Protein AF-A0A9D8P0V2-F1 (afdb_monomer_lite)

Radius of gyration: 31.21 Å; chains: 1; bounding box: 75×103×72 Å

pLDDT: mean 86.17, std 14.4, range [27.3, 98.69]

Structure (mmCIF, N/CA/C/O backbone):
data_AF-A0A9D8P0V2-F1
#
_entry.id   AF-A0A9D8P0V2-F1
#
loop_
_atom_site.group_PDB
_atom_site.id
_atom_site.type_symbol
_atom_site.label_atom_id
_atom_site.label_alt_id
_atom_site.label_comp_id
_atom_site.label_asym_id
_atom_site.label_entity_id
_atom_site.label_seq_id
_atom_site.pdbx_PDB_ins_code
_atom_site.Cartn_x
_atom_site.Cartn_y
_atom_site.Cartn_z
_atom_site.occupancy
_atom_site.B_iso_or_equiv
_atom_site.auth_seq_id
_atom_site.auth_comp_id
_atom_site.auth_asym_id
_atom_site.auth_atom_id
_atom_site.pdbx_PDB_model_num
ATOM 1 N N . MET A 1 1 ? 18.301 -27.013 -0.301 1.00 59.91 1 MET A N 1
ATOM 2 C CA . MET A 1 1 ? 18.415 -28.465 -0.591 1.00 59.91 1 MET A CA 1
ATOM 3 C C . MET A 1 1 ? 19.328 -28.759 -1.789 1.00 59.91 1 MET A C 1
ATOM 5 O O . MET A 1 1 ? 20.367 -29.363 -1.572 1.00 59.91 1 MET A O 1
ATOM 9 N N . HIS A 1 2 ? 19.028 -28.297 -3.016 1.00 69.94 2 HIS A N 1
ATOM 10 C CA . HIS A 1 2 ? 19.859 -28.583 -4.208 1.00 69.94 2 HIS A CA 1
ATOM 11 C C . HIS A 1 2 ? 21.323 -28.106 -4.113 1.00 69.94 2 HIS A C 1
ATOM 13 O O . HIS A 1 2 ? 22.214 -28.842 -4.523 1.00 69.94 2 HIS A O 1
ATOM 19 N N . ARG A 1 3 ? 21.582 -26.926 -3.522 1.00 78.88 3 ARG A N 1
ATOM 20 C CA . ARG A 1 3 ? 22.946 -26.406 -3.279 1.00 78.88 3 ARG A CA 1
ATOM 21 C C . ARG A 1 3 ? 23.769 -27.334 -2.373 1.00 78.88 3 ARG A C 1
ATOM 23 O O . ARG A 1 3 ? 24.827 -27.782 -2.788 1.00 78.88 3 ARG A O 1
ATOM 30 N N . ARG A 1 4 ? 23.240 -27.700 -1.196 1.00 80.12 4 ARG A N 1
ATOM 31 C CA . ARG A 1 4 ? 23.913 -28.599 -0.233 1.00 80.12 4 ARG A CA 1
ATOM 32 C C . ARG A 1 4 ? 24.142 -30.004 -0.784 1.00 80.12 4 ARG A C 1
ATOM 34 O O . ARG A 1 4 ? 25.184 -30.595 -0.541 1.00 80.12 4 ARG A O 1
ATOM 41 N N . ARG A 1 5 ? 23.190 -30.526 -1.564 1.00 83.50 5 ARG A N 1
ATOM 42 C CA . ARG A 1 5 ? 23.359 -31.811 -2.253 1.00 83.50 5 ARG A CA 1
ATOM 43 C C . ARG A 1 5 ? 24.544 -31.770 -3.227 1.00 83.50 5 ARG A C 1
ATOM 45 O O . ARG A 1 5 ? 25.384 -32.656 -3.174 1.00 83.50 5 ARG A O 1
ATOM 52 N N . ARG A 1 6 ? 24.634 -30.722 -4.054 1.00 85.88 6 ARG A N 1
ATOM 53 C CA . ARG A 1 6 ? 25.750 -30.526 -4.994 1.00 85.88 6 ARG A CA 1
ATOM 54 C C . ARG A 1 6 ? 27.087 -30.359 -4.265 1.00 85.88 6 ARG A C 1
ATOM 56 O O . ARG A 1 6 ? 28.040 -31.041 -4.596 1.00 85.88 6 ARG A O 1
ATOM 63 N N . GLN A 1 7 ? 27.128 -29.532 -3.219 1.00 86.25 7 GLN A N 1
ATOM 64 C CA . GLN A 1 7 ? 28.325 -29.342 -2.388 1.00 86.25 7 GLN A CA 1
ATOM 65 C C . GLN A 1 7 ? 28.811 -30.658 -1.754 1.00 86.25 7 GLN A C 1
ATOM 67 O O . GLN A 1 7 ? 30.010 -30.920 -1.720 1.00 86.25 7 GLN A O 1
ATOM 72 N N . ALA A 1 8 ? 27.892 -31.514 -1.296 1.00 88.56 8 ALA A N 1
ATOM 73 C CA . ALA A 1 8 ? 28.230 -32.837 -0.778 1.00 88.56 8 ALA A CA 1
ATOM 74 C C . ALA A 1 8 ? 28.695 -33.813 -1.879 1.00 88.56 8 ALA A C 1
ATOM 76 O O . ALA A 1 8 ? 29.597 -34.611 -1.631 1.00 88.56 8 ALA A O 1
ATOM 77 N N . GLU A 1 9 ? 28.125 -33.750 -3.089 1.00 89.25 9 GLU A N 1
ATOM 78 C CA . GLU A 1 9 ? 28.598 -34.521 -4.255 1.00 89.25 9 GLU A CA 1
ATOM 79 C C . GLU A 1 9 ? 30.027 -34.115 -4.641 1.00 89.25 9 GLU A C 1
ATOM 81 O O . GLU A 1 9 ? 30.879 -34.991 -4.812 1.00 89.25 9 GLU A O 1
ATOM 86 N N . ASP A 1 10 ? 30.303 -32.810 -4.695 1.00 88.31 10 ASP A N 1
ATOM 87 C CA . ASP A 1 10 ? 31.619 -32.249 -5.010 1.00 88.31 10 ASP A CA 1
ATOM 88 C C . ASP A 1 10 ? 32.658 -32.636 -3.946 1.00 88.31 10 ASP A C 1
ATOM 90 O O . ASP A 1 10 ? 33.753 -33.095 -4.280 1.00 88.31 10 ASP A O 1
ATOM 94 N N . LEU A 1 11 ? 32.302 -32.525 -2.658 1.00 89.19 11 LEU A N 1
ATOM 95 C CA . LEU A 1 11 ? 33.172 -32.919 -1.548 1.00 89.19 11 LEU A CA 1
ATOM 96 C C . LEU A 1 11 ? 33.454 -34.425 -1.564 1.00 89.19 11 LEU A C 1
ATOM 98 O O . LEU A 1 11 ? 34.609 -34.826 -1.427 1.00 89.19 11 LEU A O 1
ATOM 102 N N . ARG A 1 12 ? 32.431 -35.263 -1.791 1.00 87.62 12 ARG A N 1
ATOM 103 C CA . ARG A 1 12 ? 32.604 -36.717 -1.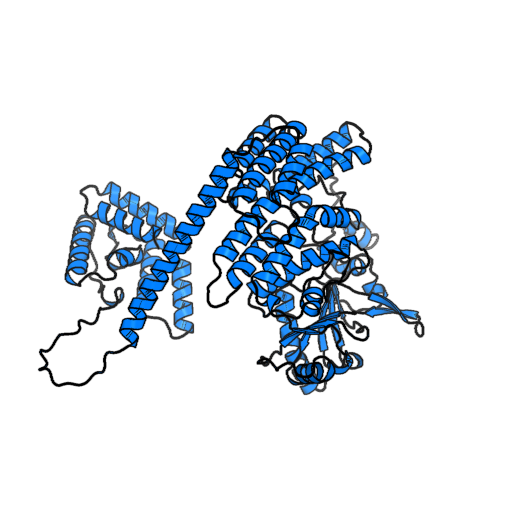924 1.00 87.62 12 ARG A CA 1
ATOM 104 C C . ARG A 1 12 ? 33.534 -37.044 -3.086 1.00 87.62 12 ARG A C 1
ATOM 106 O O . ARG A 1 12 ? 34.493 -37.780 -2.892 1.00 87.62 12 ARG A O 1
ATOM 113 N N . SER A 1 13 ? 33.293 -36.464 -4.263 1.00 87.50 13 SER A N 1
ATOM 114 C CA . SER A 1 13 ? 34.128 -36.691 -5.446 1.00 87.50 13 SER A CA 1
ATOM 115 C C . SER A 1 13 ? 35.582 -36.279 -5.209 1.00 87.50 13 SER A C 1
ATOM 117 O O . SER A 1 13 ? 36.492 -36.971 -5.667 1.00 87.50 13 SER A O 1
ATOM 119 N N . ALA A 1 14 ? 35.808 -35.168 -4.502 1.00 85.25 14 ALA A N 1
ATOM 120 C CA . ALA A 1 14 ? 37.142 -34.679 -4.182 1.00 85.25 14 ALA A CA 1
ATOM 121 C C . ALA A 1 14 ? 37.862 -35.564 -3.148 1.00 85.25 14 ALA A C 1
ATOM 123 O O . ALA A 1 14 ? 39.054 -35.818 -3.311 1.00 85.25 14 ALA A O 1
ATOM 124 N N . LEU A 1 15 ? 37.144 -36.072 -2.137 1.00 82.44 15 LEU A N 1
ATOM 125 C CA . LEU A 1 15 ? 37.670 -36.986 -1.113 1.00 82.44 15 LEU A CA 1
ATOM 126 C C . LEU A 1 15 ? 37.997 -38.381 -1.661 1.00 82.44 15 LEU A C 1
ATOM 128 O O . LEU A 1 15 ? 38.957 -39.002 -1.219 1.00 82.44 15 LEU A O 1
ATOM 132 N N . THR A 1 16 ? 37.231 -38.868 -2.640 1.00 77.31 16 THR A N 1
ATOM 133 C CA . THR A 1 16 ? 37.490 -40.159 -3.303 1.00 77.31 16 THR A CA 1
ATOM 134 C C . THR A 1 16 ? 38.539 -40.076 -4.421 1.00 77.31 16 THR A C 1
ATOM 136 O O . THR A 1 16 ? 38.929 -41.097 -4.982 1.00 77.31 16 THR A O 1
ATOM 139 N N . GLY A 1 17 ? 38.981 -38.866 -4.781 1.00 70.69 17 GLY A N 1
ATOM 140 C CA . GLY A 1 17 ? 40.018 -38.625 -5.786 1.00 70.69 17 GLY A CA 1
ATOM 141 C C . GLY A 1 17 ? 41.437 -38.584 -5.199 1.00 70.69 17 GLY A C 1
ATOM 142 O O . GLY A 1 17 ? 41.639 -38.493 -3.996 1.00 70.69 17 GLY A O 1
ATOM 143 N N . THR A 1 18 ? 42.465 -38.583 -6.053 1.00 60.38 18 THR A N 1
ATOM 144 C CA . THR A 1 18 ? 43.888 -38.625 -5.638 1.00 60.38 18 THR A CA 1
ATOM 145 C C . THR A 1 18 ? 44.499 -37.269 -5.242 1.00 60.38 18 THR A C 1
ATOM 147 O O . THR A 1 18 ? 45.711 -37.171 -5.059 1.00 60.38 18 THR A O 1
ATOM 150 N N . ARG A 1 19 ? 43.711 -36.187 -5.125 1.00 69.88 19 ARG A N 1
ATOM 151 C CA . ARG A 1 19 ? 44.227 -34.809 -4.958 1.00 69.88 19 ARG A CA 1
ATOM 152 C C . ARG A 1 19 ? 43.733 -34.137 -3.668 1.00 69.88 19 ARG A C 1
ATOM 154 O O . ARG A 1 19 ? 42.751 -33.399 -3.698 1.00 69.88 19 ARG A O 1
ATOM 161 N N . ARG A 1 20 ? 44.496 -34.276 -2.575 1.00 72.75 20 ARG A N 1
ATOM 162 C CA . ARG A 1 20 ? 44.266 -33.637 -1.253 1.00 72.75 20 ARG A CA 1
ATOM 163 C C . ARG A 1 20 ? 43.909 -32.146 -1.318 1.00 72.75 20 ARG A C 1
ATOM 165 O O . ARG A 1 20 ? 42.983 -31.691 -0.657 1.00 72.75 20 ARG A O 1
ATOM 172 N N . ILE A 1 21 ? 44.610 -31.384 -2.160 1.00 79.00 21 ILE A N 1
ATOM 173 C CA . ILE A 1 21 ? 44.406 -29.931 -2.306 1.00 79.00 21 ILE A CA 1
ATOM 174 C C . ILE A 1 21 ? 42.994 -29.602 -2.824 1.00 79.00 21 ILE A C 1
ATOM 176 O O . ILE A 1 21 ? 42.431 -28.571 -2.465 1.00 79.00 21 ILE A O 1
ATOM 180 N N . ALA A 1 22 ? 42.403 -30.466 -3.656 1.00 81.81 22 ALA A N 1
ATOM 181 C CA . ALA A 1 22 ? 41.059 -30.247 -4.183 1.00 81.81 22 ALA A CA 1
ATOM 182 C C . ALA A 1 22 ? 39.990 -30.444 -3.097 1.00 81.81 22 ALA A C 1
ATOM 184 O O . ALA A 1 22 ? 39.099 -29.608 -2.976 1.00 81.81 22 ALA A O 1
ATOM 185 N N . ALA A 1 23 ? 40.116 -31.492 -2.275 1.00 85.12 23 ALA A N 1
ATOM 186 C CA . ALA A 1 23 ? 39.199 -31.748 -1.164 1.00 85.12 23 ALA A CA 1
ATOM 187 C C . ALA A 1 23 ? 39.238 -30.621 -0.123 1.00 85.12 23 ALA A C 1
ATOM 189 O O . ALA A 1 23 ? 38.184 -30.143 0.294 1.00 85.12 23 ALA A O 1
ATOM 190 N N . LEU A 1 24 ? 40.438 -30.133 0.216 1.00 87.00 24 LEU A N 1
ATOM 191 C CA . LEU A 1 24 ? 40.609 -29.016 1.148 1.00 87.00 24 LEU A CA 1
ATOM 192 C C . LEU A 1 24 ? 39.921 -27.740 0.644 1.00 87.00 24 LEU A C 1
ATOM 194 O O . LEU A 1 24 ? 39.151 -27.136 1.381 1.00 87.00 24 LEU A O 1
ATOM 198 N N . ARG A 1 25 ? 40.112 -27.372 -0.631 1.00 88.19 25 ARG A N 1
ATOM 199 C CA . ARG A 1 25 ? 39.468 -26.181 -1.218 1.00 88.19 25 ARG A CA 1
ATOM 200 C C . ARG A 1 25 ? 37.944 -26.267 -1.213 1.00 88.19 25 ARG A C 1
ATOM 202 O O . ARG A 1 25 ? 37.279 -25.279 -0.909 1.00 88.19 25 ARG A O 1
ATOM 209 N N . VAL A 1 26 ? 37.390 -27.429 -1.568 1.00 89.69 26 VAL A N 1
ATOM 210 C CA . VAL A 1 26 ? 35.934 -27.640 -1.560 1.00 89.69 26 VAL A CA 1
ATOM 211 C C . VAL A 1 26 ? 35.401 -27.543 -0.132 1.00 89.69 26 VAL A C 1
ATOM 213 O O . VAL A 1 26 ? 34.418 -26.846 0.105 1.00 89.69 26 VAL A O 1
ATOM 216 N N . TYR A 1 27 ? 36.079 -28.171 0.830 1.00 91.56 27 TYR A N 1
ATOM 217 C CA . TYR A 1 27 ? 35.695 -28.117 2.236 1.00 91.56 27 TYR A CA 1
ATOM 218 C C . TYR A 1 27 ? 35.764 -26.695 2.814 1.00 91.56 27 TYR A C 1
ATOM 220 O O . TYR A 1 27 ? 34.783 -26.226 3.383 1.00 91.56 27 TYR A O 1
ATOM 228 N N . GLU A 1 28 ? 36.860 -25.964 2.600 1.00 90.69 28 GLU A N 1
ATOM 229 C CA . GLU A 1 28 ? 37.015 -24.572 3.052 1.00 90.69 28 GLU A CA 1
ATOM 230 C C . GLU A 1 28 ? 35.951 -23.641 2.458 1.00 90.69 28 GLU A C 1
ATOM 232 O O . GLU A 1 28 ? 35.449 -22.752 3.148 1.00 90.69 28 GLU A O 1
ATOM 237 N N . SER A 1 29 ? 35.572 -23.851 1.192 1.00 90.75 29 SER A N 1
ATOM 238 C CA . SER A 1 29 ? 34.474 -23.108 0.568 1.00 90.75 29 SER A CA 1
ATOM 239 C C . SER A 1 29 ? 33.139 -23.395 1.257 1.00 90.75 29 SER A C 1
ATOM 241 O O . SER A 1 29 ? 32.379 -22.466 1.514 1.00 90.75 29 SER A O 1
ATOM 243 N N . ILE A 1 30 ? 32.856 -24.661 1.580 1.00 90.75 30 ILE A N 1
ATOM 244 C CA . ILE A 1 30 ? 31.622 -25.061 2.271 1.00 90.75 30 ILE A CA 1
ATOM 245 C C . ILE A 1 30 ? 31.583 -24.493 3.696 1.00 90.75 30 ILE A C 1
ATOM 247 O O . ILE A 1 30 ? 30.542 -23.996 4.118 1.00 90.75 30 ILE A O 1
ATOM 251 N N . VAL A 1 31 ? 32.699 -24.529 4.431 1.00 89.69 31 VAL A N 1
ATOM 252 C CA . VAL A 1 31 ? 32.791 -23.974 5.794 1.00 89.69 31 VAL A CA 1
ATOM 253 C C . VAL A 1 31 ? 32.600 -22.457 5.785 1.00 89.69 31 VAL A C 1
ATOM 255 O O . VAL A 1 31 ? 31.854 -21.935 6.610 1.00 89.69 31 VAL A O 1
ATOM 258 N N . ARG A 1 32 ? 33.208 -21.749 4.826 1.00 87.50 32 ARG A N 1
ATOM 259 C CA . ARG A 1 32 ? 33.038 -20.297 4.675 1.00 87.50 32 ARG A CA 1
ATOM 260 C C . ARG A 1 32 ? 31.590 -19.924 4.373 1.00 87.50 32 ARG A C 1
ATOM 262 O O . ARG A 1 32 ? 31.052 -19.013 4.993 1.00 87.50 32 ARG A O 1
ATOM 269 N N . ASP A 1 33 ? 30.950 -20.658 3.466 1.00 85.25 33 ASP A N 1
ATOM 270 C CA . ASP A 1 33 ? 29.526 -20.493 3.173 1.00 85.25 33 ASP A CA 1
ATOM 271 C C . ASP A 1 33 ? 28.672 -20.741 4.426 1.00 85.25 33 ASP A C 1
ATOM 273 O O . ASP A 1 33 ? 27.771 -19.965 4.723 1.00 85.25 33 ASP A O 1
ATOM 277 N N . LEU A 1 34 ? 28.980 -21.788 5.200 1.00 85.00 34 LEU A N 1
ATOM 278 C CA . LEU A 1 34 ? 28.271 -22.126 6.438 1.00 85.00 34 LEU A CA 1
ATOM 279 C C . LEU A 1 34 ? 28.380 -21.019 7.501 1.00 85.00 34 LEU A C 1
ATOM 281 O O . LEU A 1 34 ? 27.405 -20.758 8.209 1.00 85.00 34 LEU A O 1
ATOM 285 N N . GLN A 1 35 ? 29.556 -20.395 7.615 1.00 83.50 35 GLN A N 1
ATOM 286 C CA . GLN A 1 35 ? 29.826 -19.289 8.538 1.00 83.50 35 GLN A CA 1
ATOM 287 C C . GLN A 1 35 ? 29.119 -17.996 8.105 1.00 83.50 35 GLN A C 1
ATOM 289 O O . GLN A 1 35 ? 28.544 -17.313 8.949 1.00 83.50 35 GLN A O 1
ATOM 294 N N . ASN A 1 36 ? 29.110 -17.693 6.804 1.00 81.69 36 ASN A N 1
ATOM 295 C CA . ASN A 1 36 ? 28.451 -16.505 6.254 1.00 81.69 36 ASN A CA 1
ATOM 296 C C . ASN A 1 36 ? 26.917 -16.609 6.283 1.00 81.69 36 ASN A C 1
ATOM 298 O O . ASN A 1 36 ? 26.242 -15.627 6.577 1.00 81.69 36 ASN A O 1
ATOM 302 N N . ASP A 1 37 ? 26.363 -17.795 6.016 1.00 78.19 37 ASP A N 1
ATOM 303 C CA . ASP A 1 37 ? 24.916 -18.017 5.885 1.00 78.19 37 ASP A CA 1
ATOM 304 C C . ASP A 1 37 ? 24.215 -18.238 7.250 1.00 78.19 37 ASP A C 1
ATOM 306 O O . ASP A 1 37 ? 23.091 -18.734 7.274 1.00 78.19 37 ASP A O 1
ATOM 310 N N . ALA A 1 38 ? 24.880 -17.978 8.390 1.00 76.69 38 ALA A N 1
ATOM 311 C CA . ALA A 1 38 ? 24.389 -18.209 9.766 1.00 76.69 38 ALA A CA 1
ATOM 312 C C . ALA A 1 38 ? 23.755 -19.601 10.020 1.00 76.69 38 ALA A C 1
ATOM 314 O O . ALA A 1 38 ? 23.062 -19.828 11.015 1.00 76.69 38 ALA A O 1
ATOM 315 N N . THR A 1 39 ? 24.026 -20.575 9.147 1.00 78.94 39 THR A N 1
ATOM 316 C CA . THR A 1 39 ? 23.282 -21.837 9.055 1.00 78.94 39 THR A CA 1
ATOM 317 C C . THR A 1 39 ? 23.385 -22.664 10.335 1.00 78.94 39 THR A C 1
ATOM 319 O O . THR A 1 39 ? 22.421 -23.317 10.732 1.00 78.94 39 THR A O 1
ATOM 322 N N . ALA A 1 40 ? 24.550 -22.668 10.987 1.00 78.19 40 ALA A N 1
ATOM 323 C CA . ALA A 1 40 ? 24.735 -23.399 12.237 1.00 78.19 40 ALA A CA 1
ATOM 324 C C . ALA A 1 40 ? 23.887 -22.803 13.377 1.00 78.19 40 ALA A C 1
ATOM 326 O O . ALA A 1 40 ? 23.298 -23.554 14.150 1.00 78.19 40 ALA A O 1
ATOM 327 N N . ALA A 1 41 ? 23.760 -21.472 13.442 1.00 78.88 41 ALA A N 1
ATOM 328 C CA . ALA A 1 41 ? 22.919 -20.796 14.429 1.00 78.88 41 ALA A CA 1
ATOM 329 C C . ALA A 1 41 ? 21.425 -21.062 14.179 1.00 78.88 41 ALA A C 1
ATOM 331 O O . ALA A 1 41 ? 20.687 -21.350 15.121 1.00 78.88 41 ALA A O 1
ATOM 332 N N . GLU A 1 42 ? 20.989 -21.057 12.916 1.00 84.44 42 GLU A N 1
ATOM 333 C CA . GLU A 1 42 ? 19.611 -21.401 12.545 1.00 84.44 42 GLU A CA 1
ATOM 334 C C . GLU A 1 42 ? 19.246 -22.840 12.929 1.00 84.44 42 GLU A C 1
ATOM 336 O O . GLU A 1 42 ? 18.170 -23.081 13.474 1.00 84.44 42 GLU A O 1
ATOM 341 N N . GLN A 1 43 ? 20.136 -23.807 12.675 1.00 83.50 43 GLN A N 1
ATOM 342 C CA . GLN A 1 43 ? 19.880 -25.211 13.018 1.00 83.50 43 GLN A CA 1
ATOM 343 C C . GLN A 1 43 ? 19.868 -25.450 14.533 1.00 83.50 43 GLN A C 1
ATOM 345 O O . GLN A 1 43 ? 19.042 -26.225 15.013 1.00 83.50 43 GLN A O 1
ATOM 350 N N . SER A 1 44 ? 20.709 -24.748 15.299 1.00 83.00 44 SER A N 1
ATOM 351 C CA . SER A 1 44 ? 20.644 -24.767 16.766 1.00 83.00 44 SER A CA 1
ATOM 352 C C . SER A 1 44 ? 19.336 -24.163 17.289 1.00 83.00 44 SER A C 1
ATOM 354 O O . SER A 1 44 ? 18.672 -24.773 18.125 1.00 83.00 44 SER A O 1
ATOM 356 N N . SER A 1 45 ? 18.905 -23.019 16.744 1.00 83.25 45 SER A N 1
ATOM 357 C CA . SER A 1 45 ? 17.635 -22.381 17.121 1.00 83.25 45 SER A CA 1
ATOM 358 C C . SER A 1 45 ? 16.418 -23.254 16.780 1.00 83.25 45 SER A C 1
ATOM 360 O O . SER A 1 45 ? 15.466 -23.350 17.560 1.00 83.25 45 SER A O 1
ATOM 362 N N . GLU A 1 46 ? 16.457 -23.954 15.644 1.00 83.00 46 GLU A N 1
ATOM 363 C CA . GLU A 1 46 ? 15.424 -24.912 15.252 1.00 83.00 46 GLU A CA 1
ATOM 364 C C . GLU A 1 46 ? 15.386 -26.126 16.192 1.00 83.00 46 GLU A C 1
ATOM 366 O O . GLU A 1 46 ? 14.302 -26.536 16.609 1.00 83.00 46 GLU A O 1
ATOM 371 N N . ALA A 1 47 ? 16.540 -26.668 16.597 1.00 82.69 47 ALA A N 1
ATOM 372 C CA . ALA A 1 47 ? 16.600 -27.747 17.583 1.00 82.69 47 ALA A CA 1
ATOM 373 C C . ALA A 1 47 ? 16.020 -27.309 18.944 1.00 82.69 47 ALA A C 1
ATOM 375 O O . ALA A 1 47 ? 15.202 -28.024 19.526 1.00 82.69 47 ALA A O 1
ATOM 376 N N . GLU A 1 48 ? 16.340 -26.102 19.420 1.00 82.44 48 GLU A N 1
ATOM 377 C CA . GLU A 1 48 ? 15.746 -25.523 20.636 1.00 82.44 48 GLU A CA 1
ATOM 378 C C . GLU A 1 48 ? 14.229 -25.317 20.507 1.00 82.44 48 GLU A C 1
ATOM 380 O O . GLU A 1 48 ? 13.462 -25.548 21.447 1.00 82.44 48 GLU A O 1
ATOM 385 N N . ARG A 1 49 ? 13.755 -24.897 19.329 1.00 84.19 49 ARG A N 1
ATOM 386 C CA . ARG A 1 49 ? 12.323 -24.778 19.030 1.00 84.19 49 ARG A CA 1
ATOM 387 C C . ARG A 1 49 ? 11.634 -26.143 19.066 1.00 84.19 49 ARG A C 1
ATOM 389 O O . ARG A 1 49 ? 10.581 -26.273 19.688 1.00 84.19 49 ARG A O 1
ATOM 396 N N . LEU A 1 50 ? 12.218 -27.166 18.447 1.00 82.44 50 LEU A N 1
ATOM 397 C CA . LEU A 1 50 ? 11.684 -28.531 18.453 1.00 82.44 50 LEU A CA 1
ATOM 398 C C . LEU A 1 50 ? 11.666 -29.131 19.864 1.00 82.44 50 LEU A C 1
ATOM 400 O O . LEU A 1 50 ? 10.693 -29.803 20.218 1.00 82.44 50 LEU A O 1
ATOM 404 N N . ALA A 1 51 ? 12.681 -28.838 20.683 1.00 82.56 51 ALA A N 1
ATOM 405 C CA . ALA A 1 51 ? 12.737 -29.235 22.089 1.00 82.56 51 ALA A CA 1
ATOM 406 C C . ALA A 1 51 ? 11.579 -28.625 22.893 1.00 82.56 51 ALA A C 1
ATOM 408 O O . ALA A 1 51 ? 10.846 -29.355 23.559 1.00 82.56 51 ALA A O 1
ATOM 409 N N . ARG A 1 52 ? 11.336 -27.313 22.744 1.00 79.56 52 ARG A N 1
ATOM 410 C CA . ARG A 1 52 ? 10.215 -26.603 23.395 1.00 79.56 52 ARG A CA 1
ATOM 411 C C . ARG A 1 52 ? 8.838 -27.170 23.042 1.00 79.56 52 ARG A C 1
ATOM 413 O O . ARG A 1 52 ? 7.909 -27.042 23.831 1.00 79.56 52 ARG A O 1
ATOM 420 N N . HIS A 1 53 ? 8.702 -27.803 21.879 1.00 73.75 53 HIS A N 1
ATOM 421 C CA . HIS A 1 53 ? 7.449 -28.405 21.419 1.00 73.75 53 HIS A CA 1
ATOM 422 C C . HIS A 1 53 ? 7.373 -29.928 21.612 1.00 73.75 53 HIS A C 1
ATOM 424 O O . HIS A 1 53 ? 6.436 -30.541 21.104 1.00 73.75 53 HIS A O 1
ATOM 430 N N . GLY A 1 54 ? 8.342 -30.558 22.291 1.00 77.44 54 GLY A N 1
ATOM 431 C CA . GLY A 1 54 ? 8.365 -32.015 22.491 1.00 77.44 54 GLY A CA 1
ATOM 432 C C . GLY A 1 54 ? 8.508 -32.817 21.190 1.00 77.44 54 GLY A C 1
ATOM 433 O O . GLY A 1 54 ? 8.087 -33.968 21.111 1.00 77.44 54 GLY A O 1
ATOM 434 N N . ARG A 1 55 ? 9.057 -32.195 20.139 1.00 82.75 55 ARG A N 1
ATOM 435 C CA . ARG A 1 55 ? 9.189 -32.763 18.785 1.00 82.75 55 ARG A CA 1
ATOM 436 C C . ARG A 1 55 ? 10.638 -33.023 18.376 1.00 82.75 55 ARG A C 1
ATOM 438 O O . ARG A 1 55 ? 10.859 -33.438 17.240 1.00 82.75 55 ARG A O 1
ATOM 445 N N . LEU A 1 56 ? 11.594 -32.767 19.269 1.00 85.31 56 LEU A N 1
ATOM 446 C CA . LEU A 1 56 ? 13.016 -32.984 19.028 1.00 85.31 56 LEU A CA 1
ATOM 447 C C . LEU A 1 56 ? 13.293 -34.471 18.801 1.00 85.31 56 LEU A C 1
ATOM 449 O O . LEU A 1 56 ? 12.963 -35.305 19.644 1.00 85.31 56 LEU A O 1
ATOM 453 N N . ARG A 1 57 ? 13.905 -34.798 17.664 1.00 83.50 57 ARG A N 1
ATOM 454 C CA . ARG A 1 57 ? 14.388 -36.150 17.373 1.00 83.50 57 ARG A CA 1
ATOM 455 C C . ARG A 1 57 ? 15.896 -36.200 17.557 1.00 83.50 57 ARG A C 1
ATOM 457 O O . ARG A 1 57 ? 16.581 -35.198 17.382 1.00 83.50 57 ARG A O 1
ATOM 464 N N . GLU A 1 58 ? 16.418 -37.395 17.815 1.00 83.44 58 GLU A N 1
ATOM 465 C CA . GLU A 1 58 ? 17.861 -37.641 17.955 1.00 83.44 58 GLU A CA 1
ATOM 466 C C . GLU A 1 58 ? 18.666 -37.094 16.761 1.00 83.44 58 GLU A C 1
ATOM 468 O O . GLU A 1 58 ? 19.699 -36.454 16.941 1.00 83.44 58 GLU A O 1
ATOM 473 N N . ARG A 1 59 ? 18.133 -37.237 15.538 1.00 84.25 59 ARG A N 1
ATOM 474 C CA . ARG A 1 59 ? 18.728 -36.661 14.323 1.00 84.25 59 ARG A CA 1
ATOM 475 C C . ARG A 1 59 ? 18.938 -35.151 14.411 1.00 84.25 59 ARG A C 1
ATOM 477 O O . ARG A 1 59 ? 19.956 -34.660 13.939 1.00 84.25 59 ARG A O 1
ATOM 484 N N . ASP A 1 60 ? 17.971 -34.418 14.949 1.00 84.06 60 ASP A N 1
ATOM 485 C CA . ASP A 1 60 ? 18.001 -32.954 14.957 1.00 84.06 60 ASP A CA 1
ATOM 486 C C . ASP A 1 60 ? 19.101 -32.457 15.911 1.00 84.06 60 ASP A C 1
ATOM 488 O O . ASP A 1 60 ? 19.848 -31.536 15.584 1.00 84.06 60 ASP A O 1
ATOM 492 N N . THR A 1 61 ? 19.284 -33.151 17.041 1.00 85.00 61 THR A N 1
ATOM 493 C CA . THR A 1 61 ? 20.399 -32.926 17.972 1.00 85.00 61 THR A CA 1
ATOM 494 C C . THR A 1 61 ? 21.750 -33.216 17.322 1.00 85.00 61 THR A C 1
ATOM 496 O O . THR A 1 61 ? 22.667 -32.398 17.408 1.00 85.00 61 THR A O 1
ATOM 499 N N . LEU A 1 62 ? 21.874 -34.357 16.638 1.00 85.25 62 LEU A N 1
ATOM 500 C CA . LEU A 1 62 ? 23.108 -34.744 15.951 1.00 85.25 62 LEU A CA 1
ATOM 501 C C . LEU A 1 62 ? 23.458 -33.770 14.815 1.00 85.25 62 LEU A C 1
ATOM 503 O O . LEU A 1 62 ? 24.626 -33.422 14.633 1.00 85.25 62 LEU A O 1
ATOM 507 N N . HIS A 1 63 ? 22.451 -33.280 14.085 1.00 87.25 63 HIS A N 1
ATOM 508 C CA . HIS A 1 63 ? 22.639 -32.340 12.981 1.00 87.25 63 HIS A CA 1
ATOM 509 C C . HIS A 1 63 ? 23.118 -30.970 13.466 1.00 87.25 63 HIS A C 1
ATOM 511 O O . HIS A 1 63 ? 24.106 -30.455 12.937 1.00 87.25 63 HIS A O 1
ATOM 517 N N . ALA A 1 64 ? 22.482 -30.415 14.502 1.00 86.06 64 ALA A N 1
ATOM 518 C CA . ALA A 1 64 ? 22.898 -29.149 15.102 1.00 86.06 64 ALA A CA 1
ATOM 519 C C . ALA A 1 64 ? 24.322 -29.236 15.683 1.00 86.06 64 ALA A C 1
ATOM 521 O O . ALA A 1 64 ? 25.159 -28.376 15.401 1.00 86.06 64 ALA A O 1
ATOM 522 N N . ALA A 1 65 ? 24.640 -30.314 16.411 1.00 87.12 65 ALA A N 1
ATOM 523 C CA . ALA A 1 65 ? 25.966 -30.523 16.995 1.00 87.12 65 ALA A CA 1
ATOM 524 C C . ALA A 1 65 ? 27.075 -30.646 15.933 1.00 87.12 65 ALA A C 1
ATOM 526 O O . ALA A 1 65 ? 28.151 -30.060 16.083 1.00 87.12 65 ALA A O 1
ATOM 527 N N . ALA A 1 66 ? 26.820 -31.372 14.840 1.00 88.38 66 ALA A N 1
ATOM 528 C CA . ALA A 1 66 ? 27.782 -31.525 13.752 1.00 88.38 66 ALA A CA 1
ATOM 529 C C . ALA A 1 66 ? 28.062 -30.192 13.038 1.00 88.38 66 ALA A C 1
ATOM 531 O O . ALA A 1 66 ? 29.222 -29.845 12.814 1.00 88.38 66 ALA A O 1
ATOM 532 N N . LEU A 1 67 ? 27.023 -29.407 12.729 1.00 89.81 67 LEU A N 1
ATOM 533 C CA . LEU A 1 67 ? 27.199 -28.103 12.080 1.00 89.81 67 LEU A CA 1
ATOM 534 C C . LEU A 1 67 ? 27.882 -27.080 12.989 1.00 89.81 67 LEU A C 1
ATOM 536 O O . LEU A 1 67 ? 28.697 -26.303 12.498 1.00 89.81 67 LEU A O 1
ATOM 540 N N . ALA A 1 68 ? 27.607 -27.103 14.296 1.00 86.88 68 ALA A N 1
ATOM 541 C CA . ALA A 1 68 ? 28.286 -26.244 15.262 1.00 86.88 68 ALA A CA 1
ATOM 542 C C . ALA A 1 68 ? 29.795 -26.535 15.328 1.00 86.88 68 ALA A C 1
ATOM 544 O O . ALA A 1 68 ? 30.598 -25.604 15.285 1.00 86.88 68 ALA A O 1
ATOM 545 N N . ARG A 1 69 ? 30.197 -27.818 15.348 1.00 89.50 69 ARG A N 1
ATOM 546 C CA . ARG A 1 69 ? 31.616 -28.223 15.286 1.00 89.50 69 ARG A CA 1
ATOM 547 C C . ARG A 1 69 ? 32.289 -27.720 14.007 1.00 89.50 69 ARG A C 1
ATOM 549 O O . ARG A 1 69 ? 33.382 -27.166 14.070 1.00 89.50 69 ARG A O 1
ATOM 556 N N . ILE A 1 70 ? 31.631 -27.891 12.859 1.00 90.31 70 ILE A N 1
ATOM 557 C CA . ILE A 1 70 ? 32.174 -27.495 11.552 1.00 90.31 70 ILE A CA 1
ATOM 558 C C . ILE A 1 70 ? 32.304 -25.970 11.444 1.00 90.31 70 ILE A C 1
ATOM 560 O O . ILE A 1 70 ? 33.373 -25.472 11.097 1.00 90.31 70 ILE A O 1
ATOM 564 N N . ALA A 1 71 ? 31.258 -25.223 11.807 1.00 87.44 71 ALA A N 1
ATOM 565 C CA . ALA A 1 71 ? 31.288 -23.759 11.825 1.00 87.44 71 ALA A CA 1
ATOM 566 C C . ALA A 1 71 ? 32.334 -23.208 12.811 1.00 87.44 71 ALA A C 1
ATOM 568 O O . ALA A 1 71 ? 32.941 -22.174 12.539 1.00 87.44 71 ALA A O 1
ATOM 569 N N . GLY A 1 72 ? 32.580 -23.928 13.912 1.00 85.44 72 GLY A N 1
ATOM 570 C CA . GLY A 1 72 ? 33.609 -23.639 14.912 1.00 85.44 72 GLY A CA 1
ATOM 571 C C . GLY A 1 72 ? 35.050 -23.928 14.474 1.00 85.44 72 GLY A C 1
ATOM 572 O O . GLY A 1 72 ? 35.954 -23.801 15.295 1.00 85.44 72 GLY A O 1
ATOM 573 N N . GLY A 1 73 ? 35.282 -24.300 13.209 1.00 85.06 73 GLY A N 1
ATOM 574 C CA . GLY A 1 73 ? 36.626 -24.450 12.643 1.00 85.06 73 GLY A CA 1
ATOM 575 C C . GLY A 1 73 ? 37.172 -25.879 12.634 1.00 85.06 73 GLY A C 1
ATOM 576 O O . GLY A 1 73 ? 38.387 -26.058 12.688 1.00 85.06 73 GLY A O 1
ATOM 577 N N . LEU A 1 74 ? 36.309 -26.901 12.563 1.00 86.69 74 LEU A N 1
ATOM 578 C CA . LEU A 1 74 ? 36.748 -28.293 12.404 1.00 86.69 74 LEU A CA 1
ATOM 579 C C . LEU A 1 74 ? 37.584 -28.449 11.113 1.00 86.69 74 LEU A C 1
ATOM 581 O O . LEU A 1 74 ? 37.052 -28.183 10.030 1.00 86.69 74 LEU A O 1
ATOM 585 N N . PRO A 1 75 ? 38.852 -28.896 11.185 1.00 86.62 75 PRO A N 1
ATOM 586 C CA . PRO A 1 75 ? 39.664 -29.142 9.995 1.00 86.62 75 PRO A CA 1
ATOM 587 C C . PRO A 1 75 ? 39.136 -30.348 9.204 1.00 86.62 75 PRO A C 1
ATOM 589 O O . PRO A 1 75 ? 38.434 -31.197 9.758 1.00 86.62 75 PRO A O 1
ATOM 592 N N . LEU A 1 76 ? 39.488 -30.449 7.917 1.00 87.00 76 LEU A N 1
ATOM 593 C CA . LEU A 1 76 ? 39.032 -31.545 7.047 1.00 87.00 76 LEU A CA 1
ATOM 594 C C . LEU A 1 76 ? 39.435 -32.919 7.603 1.00 87.00 76 LEU A C 1
ATOM 596 O O . LEU A 1 76 ? 38.672 -33.874 7.517 1.00 87.00 76 LEU A O 1
ATOM 600 N N . GLU A 1 77 ? 40.610 -33.000 8.223 1.00 82.12 77 GLU A N 1
ATOM 601 C CA . GLU A 1 77 ? 41.144 -34.190 8.887 1.00 82.12 77 GLU A CA 1
ATOM 602 C C . GLU A 1 77 ? 40.280 -34.669 10.064 1.00 82.12 77 GLU A C 1
ATOM 604 O O . GLU A 1 77 ? 40.335 -35.837 10.438 1.00 82.12 77 GLU A O 1
ATOM 609 N N . GLY A 1 78 ? 39.494 -33.765 10.657 1.00 79.44 78 GLY A N 1
ATOM 610 C CA . GLY A 1 78 ? 38.563 -34.060 11.743 1.00 79.44 78 GLY A CA 1
ATOM 611 C C . GLY A 1 78 ? 37.127 -34.306 11.279 1.00 79.44 78 GLY A C 1
ATOM 612 O O . GLY A 1 78 ? 36.259 -34.518 12.129 1.00 79.44 78 GLY A O 1
ATOM 613 N N . LEU A 1 79 ? 36.853 -34.244 9.969 1.00 86.06 79 LEU A N 1
ATOM 614 C CA . LEU A 1 79 ? 35.525 -34.487 9.416 1.00 86.06 79 LEU A CA 1
ATOM 615 C C . LEU A 1 79 ? 35.193 -35.982 9.499 1.00 86.06 79 LEU A C 1
ATOM 617 O O . LEU A 1 79 ? 35.892 -36.820 8.937 1.00 86.06 79 LEU A O 1
ATOM 621 N N . ASP A 1 80 ? 34.098 -36.309 10.180 1.00 85.94 80 ASP A N 1
ATOM 622 C CA . ASP A 1 80 ? 33.556 -37.664 10.273 1.00 85.94 80 ASP A CA 1
ATOM 623 C C . ASP A 1 80 ? 32.362 -37.850 9.312 1.00 85.94 80 ASP A C 1
ATOM 625 O O . ASP A 1 80 ? 31.873 -36.907 8.676 1.00 85.94 80 ASP A O 1
ATOM 629 N N . PHE A 1 81 ? 31.878 -39.089 9.183 1.00 86.31 81 PHE A N 1
ATOM 630 C CA . PHE A 1 81 ? 30.744 -39.389 8.306 1.00 86.31 81 PHE A CA 1
ATOM 631 C C . PHE A 1 81 ? 29.467 -38.636 8.725 1.00 86.31 81 PHE A C 1
ATOM 633 O O . PHE A 1 81 ? 28.701 -38.197 7.869 1.00 86.31 81 PHE A O 1
ATOM 640 N N . SER A 1 82 ? 29.271 -38.388 10.023 1.00 86.50 82 SER A N 1
ATOM 641 C CA . SER A 1 82 ? 28.162 -37.573 10.540 1.00 86.50 82 SER A CA 1
ATOM 642 C C . SER A 1 82 ? 28.255 -36.112 10.078 1.00 86.50 82 SER A C 1
ATOM 644 O O . SER A 1 82 ? 27.259 -35.522 9.659 1.00 86.50 82 SER A O 1
ATOM 646 N N . GLY A 1 83 ? 29.456 -35.535 10.076 1.00 88.56 83 GLY A N 1
ATOM 647 C CA . GLY A 1 83 ? 29.736 -34.214 9.525 1.00 88.56 83 GLY A CA 1
ATOM 648 C C . GLY A 1 83 ? 29.472 -34.148 8.021 1.00 88.56 83 GLY A C 1
ATOM 649 O O . GLY A 1 83 ? 28.836 -33.207 7.546 1.00 88.56 83 GLY A O 1
ATOM 650 N N . PHE A 1 84 ? 29.857 -35.182 7.269 1.00 89.75 84 PHE A N 1
ATOM 651 C CA . PHE A 1 84 ? 29.511 -35.286 5.848 1.00 89.75 84 PHE A CA 1
ATOM 652 C C . PHE A 1 84 ? 27.988 -35.327 5.621 1.00 89.75 84 PHE A C 1
ATOM 654 O O . PHE A 1 84 ? 27.461 -34.605 4.766 1.00 89.75 84 PHE A O 1
ATOM 661 N N . LEU A 1 85 ? 27.257 -36.122 6.412 1.00 89.38 85 LEU A N 1
ATOM 662 C CA . LEU A 1 85 ? 25.794 -36.172 6.357 1.00 89.38 85 LEU A CA 1
ATOM 663 C C . LEU A 1 85 ? 25.178 -34.793 6.643 1.00 89.38 85 LEU A C 1
ATOM 665 O O . LEU A 1 85 ? 24.294 -34.359 5.895 1.00 89.38 85 LEU A O 1
ATOM 669 N N . ALA A 1 86 ? 25.694 -34.081 7.650 1.00 89.12 86 ALA A N 1
ATOM 670 C CA . ALA A 1 86 ? 25.257 -32.742 8.044 1.00 89.12 86 ALA A CA 1
ATOM 671 C C . ALA A 1 86 ? 25.461 -31.676 6.951 1.00 89.12 86 ALA A C 1
ATOM 673 O O . ALA A 1 86 ? 24.594 -30.811 6.774 1.00 89.12 86 ALA A O 1
ATOM 674 N N . LEU A 1 87 ? 26.561 -31.764 6.192 1.00 89.44 87 LEU A N 1
ATOM 675 C CA . LEU A 1 87 ? 26.896 -30.859 5.082 1.00 89.44 87 LEU A CA 1
ATOM 676 C C . LEU A 1 87 ? 26.047 -31.076 3.820 1.00 89.44 87 LEU A C 1
ATOM 678 O O . LEU A 1 87 ? 26.110 -30.281 2.883 1.00 89.44 87 LEU A O 1
ATOM 682 N N . GLY A 1 88 ? 25.202 -32.108 3.800 1.00 87.12 88 GLY A N 1
ATOM 683 C CA . GLY A 1 88 ? 24.300 -32.400 2.686 1.00 87.12 88 GLY A CA 1
ATOM 684 C C . GLY A 1 88 ? 24.389 -33.829 2.169 1.00 87.12 88 GLY A C 1
ATOM 685 O O . GLY A 1 88 ? 23.562 -34.199 1.334 1.00 87.12 88 GLY A O 1
ATOM 686 N N . GLY A 1 89 ? 25.314 -34.644 2.693 1.00 87.31 89 GLY A N 1
ATOM 687 C CA . GLY A 1 89 ? 25.433 -36.068 2.371 1.00 87.31 89 GLY A CA 1
ATOM 688 C C . GLY A 1 89 ? 24.156 -36.855 2.662 1.00 87.31 89 GLY A C 1
ATOM 689 O O . GLY A 1 89 ? 23.833 -37.796 1.940 1.00 87.31 89 GLY A O 1
ATOM 690 N N . LEU A 1 90 ? 23.351 -36.402 3.631 1.00 86.94 90 LEU A N 1
ATOM 691 C CA . LEU A 1 90 ? 22.019 -36.946 3.888 1.00 86.94 90 LEU A CA 1
ATOM 692 C C . LEU A 1 90 ? 21.152 -36.968 2.614 1.00 86.94 90 LEU A C 1
ATOM 694 O O . LEU A 1 90 ? 20.496 -37.960 2.326 1.00 86.94 90 LEU A O 1
ATOM 698 N N . PHE A 1 91 ? 21.183 -35.911 1.797 1.00 83.38 91 PHE A N 1
ATOM 699 C CA . PHE A 1 91 ? 20.372 -35.818 0.575 1.00 83.38 91 PHE A CA 1
ATOM 700 C C . PHE A 1 91 ? 20.851 -36.721 -0.570 1.00 83.38 91 PHE A C 1
ATOM 702 O O . PHE A 1 91 ? 20.179 -36.788 -1.605 1.00 83.38 91 PHE A O 1
ATOM 709 N N . LEU A 1 92 ? 22.012 -37.358 -0.402 1.00 83.69 92 LEU A N 1
ATOM 710 C CA . LEU A 1 92 ? 22.564 -38.338 -1.333 1.00 83.69 92 LEU A CA 1
ATOM 711 C C . LEU A 1 92 ? 22.159 -39.759 -0.978 1.00 83.69 92 LEU A C 1
ATOM 713 O O . LEU A 1 92 ? 21.994 -40.552 -1.890 1.00 83.69 92 LEU A O 1
ATOM 717 N N . LEU A 1 93 ? 21.998 -40.043 0.316 1.00 82.38 93 LEU A N 1
ATOM 718 C CA . LEU A 1 93 ? 21.880 -41.402 0.849 1.00 82.38 93 LEU A CA 1
ATOM 719 C C . LEU A 1 93 ? 20.478 -41.738 1.373 1.00 82.38 93 LEU A C 1
ATOM 721 O O . LEU A 1 93 ? 20.199 -42.873 1.750 1.00 82.38 93 LEU A O 1
ATOM 725 N N . VAL A 1 94 ? 19.569 -40.759 1.428 1.00 80.06 94 VAL A N 1
ATOM 726 C CA . VAL A 1 94 ? 18.164 -41.014 1.771 1.00 80.06 94 VAL A CA 1
ATOM 727 C C . VAL A 1 94 ? 17.533 -41.930 0.721 1.00 80.06 94 VAL A C 1
ATOM 729 O O . VAL A 1 94 ? 17.365 -41.532 -0.429 1.00 80.06 94 VAL A O 1
ATOM 732 N N . GLY A 1 95 ? 17.117 -43.120 1.161 1.00 71.31 95 GLY A N 1
ATOM 733 C CA . GLY A 1 95 ? 16.466 -44.133 0.327 1.00 71.31 95 GLY A CA 1
ATOM 734 C C . GLY A 1 95 ? 17.398 -45.233 -0.185 1.00 71.31 95 GLY A C 1
ATOM 735 O O . GLY A 1 95 ? 16.897 -46.185 -0.776 1.00 71.31 95 GLY A O 1
ATOM 736 N N . ASP A 1 96 ? 18.704 -45.129 0.067 1.00 77.50 96 ASP A N 1
ATOM 737 C CA . ASP A 1 96 ? 19.667 -46.173 -0.281 1.00 77.50 96 ASP A CA 1
ATOM 738 C C . ASP A 1 96 ? 19.587 -47.360 0.696 1.00 77.50 96 ASP A C 1
ATOM 740 O O . ASP A 1 96 ? 19.244 -47.209 1.874 1.00 77.50 96 ASP A O 1
ATOM 744 N N . GLU A 1 97 ? 19.912 -48.558 0.202 1.00 79.69 97 GLU A N 1
ATOM 745 C CA . GLU A 1 97 ? 20.022 -49.754 1.043 1.00 79.69 97 GLU A CA 1
ATOM 746 C C . GLU A 1 97 ? 21.222 -49.626 2.009 1.00 79.69 97 GLU A C 1
ATOM 748 O O . GLU A 1 97 ? 22.223 -48.987 1.659 1.00 79.69 97 GLU A O 1
ATOM 753 N N . PRO A 1 98 ? 21.167 -50.238 3.210 1.00 78.44 98 PRO A N 1
ATOM 754 C CA . PRO A 1 98 ? 22.249 -50.178 4.196 1.00 78.44 98 PRO A CA 1
ATOM 755 C C . PRO A 1 98 ? 23.627 -50.510 3.621 1.00 78.44 98 PRO A C 1
ATOM 757 O O . PRO A 1 98 ? 24.594 -49.828 3.938 1.00 78.44 98 PRO A O 1
ATOM 760 N N . GLU A 1 99 ? 23.711 -51.477 2.707 1.00 77.50 99 GLU A N 1
ATOM 761 C CA . GLU A 1 99 ? 24.959 -51.866 2.053 1.00 77.50 99 GLU A CA 1
ATOM 762 C C . GLU A 1 99 ? 25.544 -50.744 1.175 1.00 77.50 99 GLU A C 1
ATOM 764 O O . GLU A 1 99 ? 26.761 -50.576 1.113 1.00 77.50 99 GLU A O 1
ATOM 769 N N . ALA A 1 100 ? 24.700 -49.943 0.515 1.00 79.50 100 ALA A N 1
ATOM 770 C CA . ALA A 1 100 ? 25.135 -48.801 -0.291 1.00 79.50 100 ALA A CA 1
ATOM 771 C C . ALA A 1 100 ? 25.561 -47.611 0.587 1.00 79.50 100 ALA A C 1
ATOM 773 O O . ALA A 1 100 ? 26.523 -46.909 0.263 1.00 79.50 100 ALA A O 1
ATOM 774 N N . ILE A 1 101 ? 24.887 -47.419 1.724 1.00 84.50 101 ILE A N 1
ATOM 775 C CA . ILE A 1 101 ? 25.259 -46.417 2.730 1.00 84.50 101 ILE A CA 1
ATOM 776 C C . ILE A 1 101 ? 26.604 -46.783 3.362 1.00 84.50 101 ILE A C 1
ATOM 778 O O . ILE A 1 101 ? 27.488 -45.929 3.436 1.00 84.50 101 ILE A O 1
ATOM 782 N N . ASP A 1 102 ? 26.788 -48.048 3.743 1.00 81.31 102 ASP A N 1
ATOM 783 C CA . ASP A 1 102 ? 28.044 -48.555 4.293 1.00 81.31 102 ASP A CA 1
ATOM 784 C C . ASP A 1 102 ? 29.172 -48.499 3.253 1.00 81.31 102 ASP A C 1
ATOM 786 O O . ASP A 1 102 ? 30.277 -48.076 3.580 1.00 81.31 102 ASP A O 1
ATOM 790 N N . ALA A 1 103 ? 28.903 -48.795 1.976 1.00 82.75 103 ALA A N 1
ATOM 791 C CA . ALA A 1 103 ? 29.889 -48.623 0.906 1.00 82.75 103 ALA A CA 1
ATOM 792 C C . ALA A 1 103 ? 30.302 -47.151 0.716 1.00 82.75 103 ALA A C 1
ATOM 794 O O . ALA A 1 103 ? 31.488 -46.848 0.558 1.00 82.75 103 ALA A O 1
ATOM 795 N N . CYS A 1 104 ? 29.343 -46.219 0.764 1.00 84.12 104 CYS A N 1
ATOM 796 C CA . CYS A 1 104 ? 29.622 -44.782 0.708 1.00 84.12 104 CYS A CA 1
ATOM 797 C C . CYS A 1 104 ? 30.456 -44.334 1.914 1.00 84.12 104 CYS A C 1
ATOM 799 O O . CYS A 1 104 ? 31.451 -43.625 1.752 1.00 84.12 104 CYS A O 1
ATOM 801 N N . ARG A 1 105 ? 30.083 -44.800 3.110 1.00 85.81 105 ARG A N 1
ATOM 802 C CA . ARG A 1 105 ? 30.809 -44.562 4.354 1.00 85.81 105 ARG A CA 1
ATOM 803 C C . ARG A 1 105 ? 32.246 -45.064 4.258 1.00 85.81 105 ARG A C 1
ATOM 805 O O . ARG A 1 105 ? 33.156 -44.269 4.446 1.00 85.81 105 ARG A O 1
ATOM 812 N N . SER A 1 106 ? 32.464 -46.324 3.884 1.00 82.19 106 SER A N 1
ATOM 813 C CA . SER A 1 106 ? 33.807 -46.898 3.740 1.00 82.19 106 SER A CA 1
ATOM 814 C C . SER A 1 106 ? 34.649 -46.161 2.696 1.00 82.19 106 SER A C 1
ATOM 816 O O . SER A 1 106 ? 35.845 -45.963 2.897 1.00 82.19 106 SER A O 1
ATOM 818 N N . SER A 1 107 ? 34.043 -45.709 1.594 1.00 82.69 107 SER A N 1
ATOM 819 C CA . SER A 1 107 ? 34.745 -44.936 0.564 1.00 82.69 107 SER A CA 1
ATOM 820 C C . SER A 1 107 ? 35.168 -43.547 1.057 1.00 82.69 107 SER A C 1
ATOM 822 O O . SER A 1 107 ? 36.278 -43.107 0.756 1.00 82.69 107 SER A O 1
ATOM 824 N N . LEU A 1 108 ? 34.310 -42.869 1.823 1.00 81.75 108 LEU A N 1
ATOM 825 C CA . LEU A 1 108 ? 34.618 -41.581 2.445 1.00 81.75 108 LEU A CA 1
ATOM 826 C C . LEU A 1 108 ? 35.652 -41.731 3.558 1.00 81.75 108 LEU A C 1
ATOM 828 O O . LEU A 1 108 ? 36.613 -40.973 3.594 1.00 81.75 108 LEU A O 1
ATOM 832 N N . GLU A 1 109 ? 35.493 -42.727 4.426 1.00 78.69 109 GLU A N 1
ATOM 833 C CA . GLU A 1 109 ? 36.430 -43.021 5.508 1.00 78.69 109 GLU A CA 1
ATOM 834 C C . GLU A 1 109 ? 37.806 -43.406 4.961 1.00 78.69 109 GLU A C 1
ATOM 836 O O . GLU A 1 109 ? 38.799 -42.933 5.491 1.00 78.69 109 GLU A O 1
ATOM 841 N N . ALA A 1 110 ? 37.911 -44.148 3.853 1.00 75.12 110 ALA A N 1
ATOM 842 C CA . ALA A 1 110 ? 39.197 -44.390 3.188 1.00 75.12 110 ALA A CA 1
ATOM 843 C C . ALA A 1 110 ? 39.847 -43.087 2.669 1.00 75.12 110 ALA A C 1
ATOM 845 O O . ALA A 1 110 ? 41.058 -42.884 2.805 1.00 75.12 110 ALA A O 1
ATOM 846 N N . GLY A 1 111 ? 39.039 -42.171 2.122 1.00 72.56 111 GLY A N 1
ATOM 847 C CA . GLY A 1 111 ? 39.478 -40.829 1.728 1.00 72.56 111 GLY A CA 1
ATOM 848 C C . GLY A 1 111 ? 39.897 -39.955 2.917 1.00 72.56 111 GLY A C 1
ATOM 849 O O . GLY A 1 111 ? 40.846 -39.187 2.809 1.00 72.56 111 GLY A O 1
ATOM 850 N N . LEU A 1 112 ? 39.257 -40.108 4.075 1.00 72.12 112 LEU A N 1
ATOM 851 C CA . LEU A 1 112 ? 39.541 -39.342 5.295 1.00 72.12 112 LEU A CA 1
ATOM 852 C C . LEU A 1 112 ? 40.701 -39.941 6.114 1.00 72.12 112 LEU A C 1
ATOM 854 O O . LEU A 1 112 ? 41.506 -39.196 6.661 1.00 72.12 112 LEU A O 1
ATOM 858 N N . LEU A 1 113 ? 40.875 -41.267 6.125 1.00 62.12 113 LEU A N 1
ATOM 859 C CA . LEU A 1 113 ? 41.972 -41.986 6.796 1.00 62.12 113 LEU A CA 1
ATOM 860 C C . LEU A 1 113 ? 43.339 -41.708 6.161 1.00 62.12 113 LEU A C 1
ATOM 862 O O . LEU A 1 113 ? 44.357 -41.750 6.847 1.00 62.12 113 LEU A O 1
ATOM 866 N N . SER A 1 114 ? 43.375 -41.353 4.873 1.00 57.69 114 SER A N 1
ATOM 867 C CA . SER A 1 114 ? 44.585 -40.803 4.241 1.00 57.69 114 SER A CA 1
ATOM 868 C C . SER A 1 114 ? 44.940 -39.384 4.732 1.00 57.69 114 SER A C 1
ATOM 870 O O . SER A 1 114 ? 45.978 -38.842 4.347 1.00 57.69 114 SER A O 1
ATOM 872 N N . HIS A 1 115 ? 44.109 -38.798 5.606 1.00 55.09 115 HIS A N 1
ATOM 873 C CA . HIS A 1 115 ? 44.209 -37.432 6.116 1.00 55.09 115 HIS A CA 1
ATOM 874 C C . HIS A 1 115 ? 44.157 -37.326 7.663 1.00 55.09 115 HIS A C 1
ATOM 876 O O . HIS A 1 115 ? 44.679 -36.351 8.190 1.00 55.09 115 HIS A O 1
ATOM 882 N N . GLY A 1 116 ? 43.639 -38.307 8.418 1.00 51.50 116 GLY A N 1
ATOM 883 C CA . GLY A 1 116 ? 43.595 -38.286 9.895 1.00 51.50 116 GLY A CA 1
ATOM 884 C C . GLY A 1 116 ? 42.652 -39.343 10.492 1.00 51.50 116 GLY A C 1
ATOM 885 O O . GLY A 1 116 ? 41.943 -40.021 9.753 1.00 51.50 116 GLY A O 1
ATOM 886 N N . SER A 1 117 ? 42.657 -39.543 11.820 1.00 48.25 117 SER A N 1
ATOM 887 C CA . SER A 1 117 ? 41.867 -40.615 12.459 1.00 48.25 117 SER A CA 1
ATOM 888 C C . SER A 1 117 ? 40.365 -40.321 12.470 1.00 48.25 117 SER A C 1
ATOM 890 O O . SER A 1 117 ? 39.947 -39.260 12.933 1.00 48.25 117 SER A O 1
ATOM 892 N N . CYS A 1 118 ? 39.557 -41.303 12.074 1.00 52.22 118 CYS A N 1
ATOM 893 C CA . CYS A 1 118 ? 38.099 -41.227 12.102 1.00 52.22 118 CYS A CA 1
ATOM 894 C C . CYS A 1 118 ? 37.537 -41.767 13.429 1.00 52.22 118 CYS A C 1
ATOM 896 O O . CYS A 1 118 ? 37.983 -42.808 13.916 1.00 52.22 118 CYS A O 1
ATOM 898 N N . VAL A 1 119 ? 36.552 -41.072 14.005 1.00 55.81 119 VAL A N 1
ATOM 899 C CA . VAL A 1 119 ? 35.768 -41.558 15.150 1.00 55.81 119 VAL A CA 1
ATOM 900 C C . VAL A 1 119 ? 34.553 -42.310 14.613 1.00 55.81 119 VAL A C 1
ATOM 902 O O . VAL A 1 119 ? 33.745 -41.749 13.871 1.00 55.81 119 VAL A O 1
ATOM 905 N N . ASP A 1 120 ? 34.415 -43.578 15.000 1.00 56.72 120 ASP A N 1
ATOM 906 C CA . ASP A 1 120 ? 33.278 -44.417 14.625 1.00 56.72 120 ASP A CA 1
ATOM 907 C C . ASP A 1 120 ? 31.985 -43.831 15.210 1.00 56.72 120 ASP A C 1
ATOM 909 O O . ASP A 1 120 ? 31.794 -43.802 16.427 1.00 56.72 120 ASP A O 1
ATOM 913 N N . THR A 1 121 ? 31.116 -43.300 14.345 1.00 62.50 121 THR A N 1
ATOM 914 C CA . THR A 1 121 ? 29.854 -42.678 14.760 1.00 62.50 121 THR A CA 1
ATOM 915 C C . THR A 1 121 ? 28.681 -43.393 14.083 1.00 62.50 121 THR A C 1
ATOM 917 O O . THR A 1 121 ? 28.687 -43.529 12.856 1.00 62.50 121 THR A O 1
ATOM 920 N N . PRO A 1 122 ? 27.656 -43.841 14.832 1.00 69.12 122 PRO A N 1
ATOM 921 C CA . PRO A 1 122 ? 26.505 -44.531 14.256 1.00 69.12 122 PRO A CA 1
ATOM 922 C C . PRO A 1 122 ? 25.695 -43.597 13.345 1.00 69.12 122 PRO A C 1
ATOM 924 O O . PRO A 1 122 ? 25.201 -42.551 13.767 1.00 69.12 122 PRO A O 1
ATOM 927 N N . TRP A 1 123 ? 25.535 -43.984 12.077 1.00 74.50 123 TRP A N 1
ATOM 928 C CA . TRP A 1 123 ? 24.799 -43.216 11.066 1.00 74.50 123 TRP A CA 1
ATOM 929 C C . TRP A 1 123 ? 23.294 -43.512 11.056 1.00 74.50 123 TRP A C 1
ATOM 931 O O . TRP A 1 123 ? 22.510 -42.758 10.481 1.00 74.50 123 TRP A O 1
ATOM 941 N N . GLN A 1 124 ? 22.865 -44.596 11.702 1.00 76.94 124 GLN A N 1
ATOM 942 C CA . GLN A 1 124 ? 21.483 -45.080 11.680 1.00 76.94 124 GLN A CA 1
ATOM 943 C C . GLN A 1 124 ? 20.445 -44.054 12.184 1.00 76.94 124 GLN A C 1
ATOM 945 O O . GLN A 1 124 ? 19.361 -44.012 11.606 1.00 76.94 124 GLN A O 1
ATOM 950 N N . PRO A 1 125 ? 20.731 -43.186 13.179 1.00 77.44 125 PRO A N 1
ATOM 951 C CA . PRO A 1 125 ? 19.795 -42.134 13.590 1.00 77.44 125 PRO A CA 1
ATOM 952 C C . PRO A 1 125 ? 19.568 -41.043 12.528 1.00 77.44 125 PRO A C 1
ATOM 954 O O . PRO A 1 125 ? 18.572 -40.320 12.586 1.00 77.44 125 PRO A O 1
ATOM 957 N N . TRP A 1 126 ? 20.468 -40.908 11.545 1.00 77.38 126 TRP A N 1
ATOM 958 C CA . TRP A 1 126 ? 20.395 -39.871 10.512 1.00 77.38 126 TRP A CA 1
ATOM 959 C C . TRP A 1 126 ? 19.420 -40.215 9.384 1.00 77.38 126 TRP A C 1
ATOM 961 O O . TRP A 1 126 ? 18.775 -39.320 8.826 1.00 77.38 126 TRP A O 1
ATOM 971 N N . LEU A 1 127 ? 19.295 -41.505 9.061 1.00 74.06 127 LEU A N 1
ATOM 972 C CA . LEU A 1 127 ? 18.545 -42.017 7.917 1.00 74.06 127 LEU A CA 1
ATOM 973 C C . LEU A 1 127 ? 17.353 -42.864 8.402 1.00 74.06 127 LEU A C 1
ATOM 975 O O . LEU A 1 127 ? 17.550 -43.852 9.106 1.00 74.06 127 LEU A O 1
ATOM 979 N N . PRO A 1 128 ? 16.101 -42.518 8.049 1.00 61.25 128 PRO A N 1
ATOM 980 C CA . PRO A 1 128 ? 14.944 -43.306 8.466 1.00 61.25 128 PRO A CA 1
ATOM 981 C C . PRO A 1 128 ? 15.010 -44.724 7.870 1.00 61.25 128 PRO A C 1
ATOM 983 O O . PRO A 1 128 ? 15.061 -44.877 6.652 1.00 61.25 128 PRO A O 1
ATOM 986 N N . ARG A 1 129 ? 14.983 -45.768 8.716 1.00 54.12 129 ARG A N 1
ATOM 987 C CA . ARG A 1 129 ? 14.912 -47.172 8.265 1.00 54.12 129 ARG A CA 1
ATOM 988 C C . ARG A 1 129 ? 13.636 -47.396 7.450 1.00 54.12 129 ARG A C 1
ATOM 990 O O . ARG A 1 129 ? 12.534 -47.298 7.989 1.00 54.12 129 ARG A O 1
ATOM 997 N N . ALA A 1 130 ? 13.778 -47.779 6.182 1.00 46.81 130 ALA A N 1
ATOM 998 C CA . ALA A 1 130 ? 12.690 -48.413 5.451 1.00 46.81 130 ALA A CA 1
ATOM 999 C C . ALA A 1 130 ? 12.406 -49.774 6.110 1.00 46.81 130 ALA A C 1
ATOM 1001 O O . ALA A 1 130 ? 13.246 -50.673 6.102 1.00 46.81 130 ALA A O 1
ATOM 1002 N N . ALA A 1 131 ? 11.242 -49.930 6.738 1.00 39.50 131 ALA A N 1
ATOM 1003 C CA . ALA A 1 131 ? 10.813 -51.223 7.256 1.00 39.50 131 ALA A CA 1
ATOM 1004 C C . ALA A 1 131 ? 10.620 -52.199 6.079 1.00 39.50 131 ALA A C 1
ATOM 1006 O O . ALA A 1 131 ? 9.629 -52.114 5.351 1.00 39.50 131 ALA A O 1
ATOM 1007 N N . ARG A 1 132 ? 11.565 -53.131 5.886 1.00 35.81 132 ARG A N 1
ATOM 1008 C CA . ARG A 1 132 ? 11.406 -54.274 4.973 1.00 35.81 132 ARG A CA 1
ATOM 1009 C C . ARG A 1 132 ? 10.192 -55.093 5.421 1.00 35.81 132 ARG A C 1
ATOM 1011 O O . ARG A 1 132 ? 10.245 -55.790 6.431 1.00 35.81 132 ARG A O 1
ATOM 1018 N N . ARG A 1 133 ? 9.100 -55.033 4.656 1.00 34.41 133 ARG A N 1
ATOM 1019 C CA . ARG A 1 133 ? 8.025 -56.031 4.723 1.00 34.41 133 ARG A CA 1
ATOM 1020 C C . ARG A 1 133 ? 8.582 -57.352 4.193 1.00 34.41 133 ARG A C 1
ATOM 1022 O O . ARG A 1 133 ? 8.763 -57.509 2.990 1.00 34.41 133 ARG A O 1
ATOM 1029 N N . THR A 1 134 ? 8.875 -58.291 5.084 1.00 30.72 134 THR A N 1
ATOM 1030 C CA . THR A 1 134 ? 9.178 -59.677 4.723 1.00 30.72 134 THR A CA 1
ATOM 1031 C C . THR A 1 134 ? 7.907 -60.345 4.198 1.00 30.72 134 THR A C 1
ATOM 1033 O O . THR A 1 134 ? 6.927 -60.514 4.919 1.00 30.72 134 THR A O 1
ATOM 1036 N N . ALA A 1 135 ? 7.905 -60.705 2.914 1.00 31.67 135 ALA A N 1
ATOM 1037 C CA . ALA A 1 135 ? 6.836 -61.486 2.308 1.00 31.67 135 ALA A CA 1
ATOM 1038 C C . ALA A 1 135 ? 6.889 -62.925 2.846 1.00 31.67 135 ALA A C 1
ATOM 1040 O O . ALA A 1 135 ? 7.805 -63.684 2.535 1.00 31.67 135 ALA A O 1
ATOM 1041 N N . THR A 1 136 ? 5.915 -63.300 3.673 1.00 28.12 136 THR A N 1
ATOM 1042 C CA . THR A 1 136 ? 5.627 -64.702 4.009 1.00 28.12 136 THR A CA 1
ATOM 1043 C C . THR A 1 136 ? 4.663 -65.247 2.947 1.00 28.12 136 THR A C 1
ATOM 1045 O O . THR A 1 136 ? 3.703 -64.548 2.614 1.00 28.12 136 THR A O 1
ATOM 1048 N N . PRO A 1 137 ? 4.871 -66.452 2.381 1.00 34.72 137 PRO A N 1
ATOM 1049 C CA . PRO A 1 137 ? 3.996 -66.970 1.337 1.00 34.72 137 PRO A CA 1
ATOM 1050 C C . PRO A 1 137 ? 2.698 -67.466 1.981 1.00 34.72 137 PRO A C 1
ATOM 1052 O O . PRO A 1 137 ? 2.638 -68.566 2.528 1.00 34.72 137 PRO A O 1
ATOM 1055 N N . VAL A 1 138 ? 1.654 -66.636 1.947 1.00 30.78 138 VAL A N 1
ATOM 1056 C CA . VAL A 1 138 ? 0.318 -67.011 2.416 1.00 30.78 138 VAL A CA 1
ATOM 1057 C C . VAL A 1 138 ? -0.551 -67.385 1.222 1.00 30.78 138 VAL A C 1
ATOM 1059 O O . VAL A 1 138 ? -0.885 -66.574 0.365 1.00 30.78 138 VAL A O 1
ATOM 1062 N N . ARG A 1 139 ? -0.873 -68.676 1.223 1.00 31.91 139 ARG A N 1
ATOM 1063 C CA . ARG A 1 139 ? -1.977 -69.382 0.573 1.00 31.91 139 ARG A CA 1
ATOM 1064 C C . ARG A 1 139 ? -3.181 -68.468 0.302 1.00 31.91 139 ARG A C 1
ATOM 1066 O O . ARG A 1 139 ? -3.739 -67.894 1.234 1.00 31.91 139 ARG A O 1
ATOM 1073 N N . GLU A 1 140 ? -3.612 -68.399 -0.957 1.00 36.84 140 GLU A N 1
ATOM 1074 C CA . GLU A 1 140 ? -4.877 -67.769 -1.338 1.00 36.84 140 GLU A CA 1
ATOM 1075 C C . GLU A 1 140 ? -6.029 -68.379 -0.540 1.00 36.84 140 GLU A C 1
ATOM 1077 O O . GLU A 1 140 ? -6.386 -69.537 -0.754 1.00 36.84 140 GLU A O 1
ATOM 1082 N N . HIS A 1 141 ? -6.644 -67.584 0.332 1.00 29.38 141 HIS A N 1
ATOM 1083 C CA . HIS A 1 141 ? -8.054 -67.705 0.671 1.00 29.38 141 HIS A CA 1
ATOM 1084 C C . HIS A 1 141 ? -8.691 -66.318 0.594 1.00 29.38 141 HIS A C 1
ATOM 1086 O O . HIS A 1 141 ? -8.195 -65.337 1.141 1.00 29.38 141 HIS A O 1
ATOM 1092 N N . ARG A 1 142 ? -9.766 -66.275 -0.192 1.00 38.66 142 ARG A N 1
ATOM 1093 C CA . ARG A 1 142 ? -10.552 -65.114 -0.605 1.00 38.66 142 ARG A CA 1
ATOM 1094 C C . ARG A 1 142 ? -10.910 -64.194 0.565 1.00 38.66 142 ARG A C 1
ATOM 1096 O O . ARG A 1 142 ? -11.534 -64.633 1.524 1.00 38.66 142 ARG A O 1
ATOM 1103 N N . GLY A 1 143 ? -10.622 -62.908 0.397 1.00 27.30 143 GLY A N 1
ATOM 1104 C CA . GLY A 1 143 ? -11.125 -61.824 1.236 1.00 27.30 143 GLY A CA 1
ATOM 1105 C C . GLY A 1 143 ? -10.573 -60.493 0.742 1.00 27.30 143 GLY A C 1
ATOM 1106 O O . GLY A 1 143 ? -9.397 -60.203 0.919 1.00 27.30 143 GLY A O 1
ATOM 1107 N N . VAL A 1 144 ? -11.403 -59.727 0.041 1.00 39.56 144 VAL A N 1
ATOM 1108 C CA . VAL A 1 144 ? -11.079 -58.400 -0.489 1.00 39.56 144 VAL A CA 1
ATOM 1109 C C . VAL A 1 144 ? -10.918 -57.424 0.672 1.00 39.56 144 VAL A C 1
ATOM 1111 O O . VAL A 1 144 ? -11.923 -56.966 1.190 1.00 39.56 144 VAL A O 1
ATOM 1114 N N . GLU A 1 145 ? -9.685 -57.068 1.035 1.00 32.44 145 GLU A N 1
ATOM 1115 C CA . GLU A 1 145 ? -9.372 -55.814 1.740 1.00 32.44 145 GLU A CA 1
ATOM 1116 C C . GLU A 1 145 ? -8.005 -55.285 1.272 1.00 32.44 145 GLU A C 1
ATOM 1118 O O . GLU A 1 145 ? -6.972 -55.413 1.930 1.00 32.44 145 GLU A O 1
ATOM 1123 N N . SER A 1 146 ? -7.981 -54.690 0.076 1.00 31.08 146 SER A N 1
ATOM 1124 C CA . SER A 1 146 ? -6.881 -53.820 -0.336 1.00 31.08 146 SER A CA 1
ATOM 1125 C C . SER A 1 146 ? -6.983 -52.503 0.431 1.00 31.08 146 SER A C 1
ATOM 1127 O O . SER A 1 146 ? -7.998 -51.814 0.362 1.00 31.08 146 SER A O 1
ATOM 1129 N N . SER A 1 147 ? -5.923 -52.139 1.150 1.00 37.75 147 SER A N 1
ATOM 1130 C CA . SER A 1 147 ? -5.794 -50.837 1.808 1.00 37.75 147 SER A CA 1
ATOM 1131 C C . SER A 1 147 ? -5.846 -49.708 0.770 1.00 37.75 147 SER A C 1
ATOM 1133 O O . SER A 1 147 ? -4.839 -49.375 0.143 1.00 37.75 147 SER A O 1
ATOM 1135 N N . ASN A 1 148 ? -7.030 -49.112 0.599 1.00 34.44 148 ASN A N 1
ATOM 1136 C CA . ASN A 1 148 ? -7.270 -47.973 -0.294 1.00 34.44 148 ASN A CA 1
ATOM 1137 C C . ASN A 1 148 ? -6.328 -46.796 0.011 1.00 34.44 148 ASN A C 1
ATOM 1139 O O . ASN A 1 148 ? -5.858 -46.120 -0.898 1.00 34.44 148 ASN A O 1
ATOM 1143 N N . LYS A 1 149 ? -5.927 -46.640 1.276 1.00 33.53 149 LYS A N 1
ATOM 1144 C CA . LYS A 1 149 ? -5.114 -45.519 1.764 1.00 33.53 149 LYS A CA 1
ATOM 1145 C C . LYS A 1 149 ? -3.699 -45.461 1.163 1.00 33.53 149 LYS A C 1
ATOM 1147 O O . LYS A 1 149 ? -3.205 -44.383 0.856 1.00 33.53 149 LYS A O 1
ATOM 1152 N N . ALA A 1 150 ? -3.056 -46.611 0.936 1.00 32.88 150 ALA A N 1
ATOM 1153 C CA . ALA A 1 150 ? -1.697 -46.664 0.373 1.00 32.88 150 ALA A CA 1
ATOM 1154 C C . ALA A 1 150 ? -1.670 -46.487 -1.160 1.00 32.88 150 ALA A C 1
ATOM 1156 O O . ALA A 1 150 ? -0.694 -45.989 -1.724 1.00 32.88 150 ALA A O 1
ATOM 1157 N N . MET A 1 151 ? -2.749 -46.876 -1.847 1.00 35.62 151 MET A N 1
ATOM 1158 C CA . MET A 1 151 ? -2.922 -46.629 -3.284 1.00 35.62 151 MET A CA 1
ATOM 1159 C C . MET A 1 151 ? -3.316 -45.167 -3.551 1.00 35.62 151 MET A C 1
ATOM 1161 O O . MET A 1 151 ? -2.838 -44.564 -4.514 1.00 35.62 151 MET A O 1
ATOM 1165 N N . GLU A 1 152 ? -4.120 -44.579 -2.662 1.00 42.50 152 GLU A N 1
ATOM 1166 C CA . GLU A 1 152 ? -4.477 -43.158 -2.661 1.00 42.50 152 GLU A CA 1
ATOM 1167 C C . GLU A 1 152 ? -3.260 -42.254 -2.435 1.00 42.50 152 GLU A C 1
ATOM 1169 O O . GLU A 1 152 ? -3.102 -41.289 -3.175 1.00 42.50 152 GLU A O 1
ATOM 1174 N N . GLU A 1 153 ? -2.354 -42.577 -1.504 1.00 42.75 153 GLU A N 1
ATOM 1175 C CA . GLU A 1 153 ? -1.144 -41.774 -1.248 1.00 42.75 153 GLU A CA 1
ATOM 1176 C C . GLU A 1 153 ? -0.176 -41.754 -2.447 1.00 42.75 153 GLU A C 1
ATOM 1178 O O . GLU A 1 153 ? 0.267 -40.682 -2.863 1.00 42.75 153 GLU A O 1
ATOM 1183 N N . ASN A 1 154 ? 0.094 -42.899 -3.085 1.00 50.41 154 ASN A N 1
ATOM 1184 C CA . ASN A 1 154 ? 0.946 -42.954 -4.283 1.00 50.41 154 ASN A CA 1
ATOM 1185 C C . ASN A 1 154 ? 0.295 -42.279 -5.504 1.00 50.41 154 ASN A C 1
ATOM 1187 O O . ASN A 1 154 ? 0.975 -41.608 -6.286 1.00 50.41 154 ASN A O 1
ATOM 1191 N N . SER A 1 155 ? -1.028 -42.408 -5.654 1.00 51.03 155 SER A N 1
ATOM 1192 C CA . SER A 1 155 ? -1.794 -41.702 -6.686 1.00 51.03 155 SER A CA 1
ATOM 1193 C C . SER A 1 155 ? -1.831 -40.19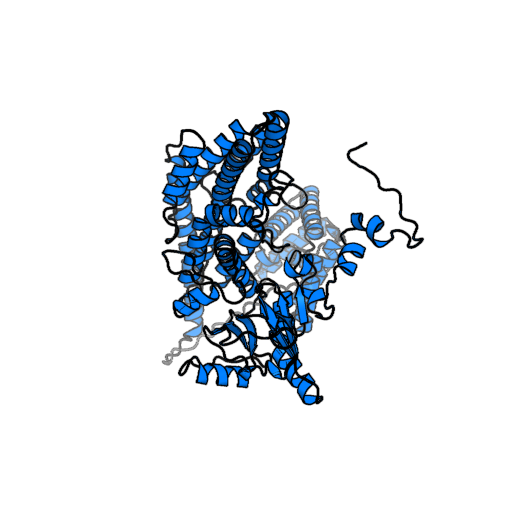0 -6.435 1.00 51.03 155 SER A C 1
ATOM 1195 O O . SER A 1 155 ? -1.667 -39.406 -7.372 1.00 51.03 155 SER A O 1
ATOM 1197 N N . ALA A 1 156 ? -1.966 -39.760 -5.178 1.00 56.41 156 ALA A N 1
ATOM 1198 C CA . ALA A 1 156 ? -1.975 -38.357 -4.776 1.00 56.41 156 ALA A CA 1
ATOM 1199 C C . ALA A 1 156 ? -0.611 -37.699 -4.994 1.00 56.41 156 ALA A C 1
ATOM 1201 O O . ALA A 1 156 ? -0.558 -36.606 -5.559 1.00 56.41 156 ALA A O 1
ATOM 1202 N N . VAL A 1 157 ? 0.487 -38.376 -4.636 1.00 61.22 157 VAL A N 1
ATOM 1203 C CA . VAL A 1 157 ? 1.855 -37.900 -4.892 1.00 61.22 157 VAL A CA 1
ATOM 1204 C C . VAL A 1 157 ? 2.121 -37.817 -6.394 1.00 61.22 157 VAL A C 1
ATOM 1206 O O . VAL A 1 157 ? 2.509 -36.756 -6.879 1.00 61.22 157 VAL A O 1
ATOM 1209 N N . ALA A 1 158 ? 1.822 -38.866 -7.168 1.00 62.44 158 ALA A N 1
ATOM 1210 C CA . ALA A 1 158 ? 1.991 -38.839 -8.622 1.00 62.44 158 ALA A CA 1
ATOM 1211 C C . ALA A 1 158 ? 1.129 -37.752 -9.293 1.00 62.44 158 ALA A C 1
ATOM 1213 O O . ALA A 1 158 ? 1.586 -37.067 -10.210 1.00 62.44 158 ALA A O 1
ATOM 1214 N N . SER A 1 159 ? -0.103 -37.553 -8.819 1.00 66.44 159 SER A N 1
ATOM 1215 C CA . SER A 1 159 ? -1.004 -36.501 -9.301 1.00 66.44 159 SER A CA 1
ATOM 1216 C C . SER A 1 159 ? -0.526 -35.104 -8.908 1.00 66.44 159 SER A C 1
ATOM 1218 O O . SER A 1 159 ? -0.668 -34.169 -9.692 1.00 66.44 159 SER A O 1
ATOM 1220 N N . ALA A 1 160 ? 0.062 -34.934 -7.722 1.00 69.06 160 ALA A N 1
ATOM 1221 C CA . ALA A 1 160 ? 0.677 -33.680 -7.293 1.00 69.06 160 ALA A CA 1
ATOM 1222 C C . ALA A 1 160 ? 1.932 -33.359 -8.122 1.00 69.06 160 ALA A C 1
ATOM 1224 O O . ALA A 1 160 ? 2.075 -32.234 -8.599 1.00 69.06 160 ALA A O 1
ATOM 1225 N N . THR A 1 161 ? 2.796 -34.345 -8.388 1.00 70.44 161 THR A N 1
ATOM 1226 C CA . THR A 1 161 ? 3.982 -34.176 -9.243 1.00 70.44 161 THR A CA 1
ATOM 1227 C C . THR A 1 161 ? 3.600 -33.846 -10.685 1.00 70.44 161 THR A C 1
ATOM 1229 O O . THR A 1 161 ? 4.175 -32.929 -11.271 1.00 70.44 161 THR A O 1
ATOM 1232 N N . ARG A 1 162 ? 2.598 -34.528 -11.262 1.00 72.44 162 ARG A N 1
ATOM 1233 C CA . ARG A 1 162 ? 2.076 -34.187 -12.598 1.00 72.44 162 ARG A CA 1
ATOM 1234 C C . ARG A 1 162 ? 1.511 -32.772 -12.632 1.00 72.44 162 ARG A C 1
ATOM 1236 O O . ARG A 1 162 ? 1.848 -32.029 -13.544 1.00 72.44 162 ARG A O 1
ATOM 1243 N N . ARG A 1 163 ? 0.727 -32.370 -11.625 1.00 72.94 163 ARG A N 1
ATOM 1244 C CA . ARG A 1 163 ? 0.215 -30.994 -11.508 1.00 72.94 163 ARG A CA 1
ATOM 1245 C C . ARG A 1 163 ? 1.344 -29.968 -11.439 1.00 72.94 163 ARG A C 1
ATOM 1247 O O . ARG A 1 163 ? 1.316 -28.986 -12.172 1.00 72.94 163 ARG A O 1
ATOM 1254 N N . GLN A 1 164 ? 2.378 -30.222 -10.639 1.00 77.12 164 GLN A N 1
ATOM 1255 C CA . GLN A 1 164 ? 3.541 -29.340 -10.540 1.00 77.12 164 GLN A CA 1
ATOM 1256 C C . GLN A 1 164 ? 4.301 -29.220 -11.872 1.00 77.12 164 GLN A C 1
ATOM 1258 O O . GLN A 1 164 ? 4.720 -28.124 -12.246 1.00 77.12 164 GLN A O 1
ATOM 1263 N N . LEU A 1 165 ? 4.475 -30.327 -12.600 1.00 80.31 165 LEU A N 1
ATOM 1264 C CA . LEU A 1 165 ? 5.109 -30.328 -13.920 1.00 80.31 165 LEU A CA 1
ATOM 1265 C C . LEU A 1 165 ? 4.260 -29.589 -14.961 1.00 80.31 165 LEU A C 1
ATOM 1267 O O . LEU A 1 165 ? 4.800 -28.743 -15.671 1.00 80.31 165 LEU A O 1
ATOM 1271 N N . SER A 1 166 ? 2.950 -29.845 -15.015 1.00 79.06 166 SER A N 1
ATOM 1272 C CA . SER A 1 166 ? 2.023 -29.124 -15.898 1.00 79.06 166 SER A CA 1
ATOM 1273 C C . SER A 1 166 ? 2.062 -27.621 -15.637 1.00 79.06 166 SER A C 1
ATOM 1275 O O . SER A 1 166 ? 2.240 -26.847 -16.572 1.00 79.06 166 SER A O 1
ATOM 1277 N N . ARG A 1 167 ? 2.036 -27.210 -14.366 1.00 78.38 167 ARG A N 1
ATOM 1278 C CA . ARG A 1 167 ? 2.125 -25.803 -13.959 1.00 78.38 167 ARG A CA 1
ATOM 1279 C C . ARG A 1 167 ? 3.441 -25.152 -14.386 1.00 78.38 167 ARG A C 1
ATOM 1281 O O . ARG A 1 167 ? 3.453 -24.048 -14.922 1.00 78.38 167 ARG A O 1
ATOM 1288 N N . ARG A 1 168 ? 4.570 -25.851 -14.217 1.00 81.44 168 ARG A N 1
ATOM 1289 C CA . ARG A 1 168 ? 5.881 -25.380 -14.705 1.00 81.44 168 ARG A CA 1
ATOM 1290 C C . ARG A 1 168 ? 5.908 -25.231 -16.226 1.00 81.44 168 ARG A C 1
ATOM 1292 O O . ARG A 1 168 ? 6.481 -24.266 -16.725 1.00 81.44 168 ARG A O 1
ATOM 1299 N N . LEU A 1 169 ? 5.296 -26.163 -16.957 1.00 85.44 169 LEU A N 1
ATOM 1300 C CA . LEU A 1 169 ? 5.191 -26.093 -18.415 1.00 85.44 169 LEU A CA 1
ATOM 1301 C C . LEU A 1 169 ? 4.303 -24.930 -18.868 1.00 85.44 169 LEU A C 1
ATOM 1303 O O . LEU A 1 169 ? 4.651 -24.258 -19.834 1.00 85.44 169 LEU A O 1
ATOM 1307 N N . GLU A 1 170 ? 3.194 -24.667 -18.181 1.00 84.75 170 GLU A N 1
ATOM 1308 C CA . GLU A 1 170 ? 2.322 -23.517 -18.444 1.00 84.75 170 GLU A CA 1
ATOM 1309 C C . GLU A 1 170 ? 3.054 -22.194 -18.220 1.00 84.75 170 GLU A C 1
ATOM 1311 O O . GLU A 1 170 ? 3.054 -21.352 -19.116 1.00 84.75 170 GLU A O 1
ATOM 1316 N N . ILE A 1 171 ? 3.768 -22.050 -17.099 1.00 85.81 171 ILE A N 1
ATOM 1317 C CA . ILE A 1 171 ? 4.601 -20.870 -16.823 1.00 85.81 171 ILE A CA 1
ATOM 1318 C C . ILE A 1 171 ? 5.672 -20.703 -17.908 1.00 85.81 171 ILE A C 1
ATOM 1320 O O . ILE A 1 171 ? 5.837 -19.614 -18.455 1.00 85.81 171 ILE A O 1
ATOM 1324 N N . ALA A 1 172 ? 6.378 -21.777 -18.274 1.00 88.38 172 ALA A N 1
ATOM 1325 C CA . ALA A 1 172 ? 7.406 -21.723 -19.313 1.00 88.38 172 ALA A CA 1
ATOM 1326 C C . ALA A 1 172 ? 6.829 -21.347 -20.691 1.00 88.38 172 ALA A C 1
ATOM 1328 O O . ALA A 1 172 ? 7.439 -20.574 -21.431 1.00 88.38 172 ALA A O 1
ATOM 1329 N N . ARG A 1 173 ? 5.641 -21.859 -21.042 1.00 89.81 173 ARG A N 1
ATOM 1330 C CA . ARG A 1 173 ? 4.920 -21.482 -22.270 1.00 89.81 173 ARG A CA 1
ATOM 1331 C C . ARG A 1 173 ? 4.484 -20.019 -22.234 1.00 89.81 173 ARG A C 1
ATOM 1333 O O . ARG A 1 173 ? 4.683 -19.322 -23.225 1.00 89.81 173 ARG A O 1
ATOM 1340 N N . GLY A 1 174 ? 3.955 -19.555 -21.103 1.00 91.44 174 GLY A N 1
ATOM 1341 C CA . GLY A 1 174 ? 3.583 -18.159 -20.879 1.00 91.44 174 GLY A CA 1
ATOM 1342 C C . GLY A 1 174 ? 4.765 -17.216 -21.090 1.00 91.44 174 GLY A C 1
ATOM 1343 O O . GLY A 1 174 ? 4.699 -16.331 -21.940 1.00 91.44 174 GLY A O 1
ATOM 1344 N N . LEU A 1 175 ? 5.897 -17.491 -20.436 1.00 93.50 175 LEU A N 1
ATOM 1345 C CA . LEU A 1 175 ? 7.131 -16.716 -20.602 1.00 93.50 175 LEU A CA 1
ATOM 1346 C C . LEU A 1 175 ? 7.664 -16.754 -22.039 1.00 93.50 175 LEU A C 1
ATOM 1348 O O . LEU A 1 175 ? 8.139 -15.744 -22.552 1.00 93.50 175 LEU A O 1
ATOM 1352 N N . LYS A 1 176 ? 7.539 -17.888 -22.739 1.00 94.81 176 LYS A N 1
ATOM 1353 C CA . LYS A 1 176 ? 7.897 -17.964 -24.162 1.00 94.81 176 LYS A CA 1
ATOM 1354 C C . LYS A 1 176 ? 7.002 -17.066 -25.023 1.00 94.81 176 LYS A C 1
ATOM 1356 O O . LYS A 1 176 ? 7.512 -16.420 -25.938 1.00 94.81 176 LYS A O 1
ATOM 1361 N N . HIS A 1 177 ? 5.695 -17.016 -24.754 1.00 95.25 177 HIS A N 1
ATOM 1362 C CA . HIS A 1 177 ? 4.767 -16.122 -25.457 1.00 95.25 177 HIS A CA 1
ATOM 1363 C C . HIS A 1 177 ? 5.060 -14.649 -25.161 1.00 95.25 177 HIS A C 1
ATOM 1365 O O . HIS A 1 177 ? 5.090 -13.849 -26.097 1.00 95.25 177 HIS A O 1
ATOM 1371 N N . ARG A 1 178 ? 5.344 -14.311 -23.898 1.00 97.12 178 ARG A N 1
ATOM 1372 C CA . ARG A 1 178 ? 5.801 -12.979 -23.484 1.00 97.12 178 ARG A CA 1
ATOM 1373 C C . ARG A 1 178 ? 7.043 -12.559 -24.259 1.00 97.12 178 ARG A C 1
ATOM 1375 O O . ARG A 1 178 ? 7.016 -11.538 -24.941 1.00 97.12 178 ARG A O 1
ATOM 1382 N N . HIS A 1 179 ? 8.085 -13.389 -24.250 1.00 97.38 179 HIS A N 1
ATOM 1383 C CA . HIS A 1 179 ? 9.345 -13.106 -24.941 1.00 97.38 179 HIS A CA 1
ATOM 1384 C C . HIS A 1 179 ? 9.179 -12.976 -26.458 1.00 97.38 179 HIS A C 1
ATOM 1386 O O . HIS A 1 179 ? 9.782 -12.118 -27.102 1.00 97.38 179 HIS A O 1
ATOM 1392 N N . ALA A 1 180 ? 8.344 -13.827 -27.061 1.00 97.44 180 ALA A N 1
ATOM 1393 C CA . ALA A 1 180 ? 8.044 -13.747 -28.486 1.00 97.44 180 ALA A CA 1
ATOM 1394 C C . ALA A 1 180 ? 7.346 -12.427 -28.841 1.00 97.44 180 ALA A C 1
ATOM 1396 O O . ALA A 1 180 ? 7.758 -11.763 -29.790 1.00 97.44 180 ALA A O 1
ATOM 1397 N N . ALA A 1 181 ? 6.338 -12.026 -28.063 1.00 97.88 181 ALA A N 1
ATOM 1398 C CA . ALA A 1 181 ? 5.612 -10.779 -28.275 1.00 97.88 181 ALA A CA 1
ATOM 1399 C C . ALA A 1 181 ? 6.488 -9.542 -28.021 1.00 97.88 181 ALA A C 1
ATOM 1401 O O . ALA A 1 181 ? 6.424 -8.591 -28.793 1.00 97.88 181 ALA A O 1
ATOM 1402 N N . PHE A 1 182 ? 7.351 -9.589 -27.004 1.00 98.25 182 PHE A N 1
ATOM 1403 C CA . PHE A 1 182 ? 8.355 -8.561 -26.729 1.00 98.25 182 PHE A CA 1
ATOM 1404 C C . PHE A 1 182 ? 9.289 -8.333 -27.925 1.00 98.25 182 PHE A C 1
ATOM 1406 O O . PHE A 1 182 ? 9.479 -7.199 -28.353 1.00 98.25 182 PHE A O 1
ATOM 1413 N N . ARG A 1 183 ? 9.835 -9.407 -28.514 1.00 97.00 183 ARG A N 1
ATOM 1414 C CA . ARG A 1 183 ? 10.725 -9.298 -29.686 1.00 97.00 183 ARG A CA 1
ATOM 1415 C C . ARG A 1 183 ? 10.005 -8.870 -30.962 1.00 97.00 183 ARG A C 1
ATOM 1417 O O . ARG A 1 183 ? 10.631 -8.266 -31.823 1.00 97.00 183 ARG A O 1
ATOM 1424 N N . ALA A 1 184 ? 8.728 -9.219 -31.099 1.00 96.25 184 ALA A N 1
ATOM 1425 C CA . ALA A 1 184 ? 7.920 -8.869 -32.264 1.00 96.25 184 ALA A CA 1
ATOM 1426 C C . ALA A 1 184 ? 7.359 -7.437 -32.208 1.00 96.25 184 ALA A C 1
ATOM 1428 O O . ALA A 1 184 ? 6.838 -6.956 -33.213 1.00 96.25 184 ALA A O 1
ATOM 1429 N N . ALA A 1 185 ? 7.430 -6.762 -31.056 1.00 95.00 185 ALA A N 1
ATOM 1430 C CA . ALA A 1 185 ? 6.944 -5.399 -30.904 1.00 95.00 185 ALA A CA 1
ATOM 1431 C C . ALA A 1 185 ? 7.781 -4.425 -31.751 1.00 95.00 185 ALA A C 1
ATOM 1433 O O . ALA A 1 185 ? 8.974 -4.234 -31.509 1.00 95.00 185 ALA A O 1
ATOM 1434 N N . ALA A 1 186 ? 7.143 -3.785 -32.730 1.00 90.56 186 ALA A N 1
ATOM 1435 C CA . ALA A 1 186 ? 7.740 -2.705 -33.506 1.00 90.56 186 ALA A CA 1
ATOM 1436 C C . ALA A 1 186 ? 7.696 -1.406 -32.687 1.00 90.56 186 ALA A C 1
ATOM 1438 O O . ALA A 1 186 ? 6.750 -0.628 -32.791 1.00 90.56 186 ALA A O 1
ATOM 1439 N N . VAL A 1 187 ? 8.698 -1.217 -31.827 1.00 92.75 187 VAL A N 1
ATOM 1440 C CA . VAL A 1 187 ? 8.818 -0.031 -30.970 1.00 92.75 187 VAL A CA 1
ATOM 1441 C C . VAL A 1 187 ? 9.566 1.100 -31.678 1.00 92.75 187 VAL A C 1
ATOM 1443 O O . VAL A 1 187 ? 10.521 0.854 -32.414 1.00 92.75 187 VAL A O 1
ATOM 1446 N N . GLY A 1 188 ? 9.142 2.341 -31.445 1.00 89.75 188 GLY A N 1
ATOM 1447 C CA . GLY A 1 188 ? 9.751 3.550 -32.004 1.00 89.75 188 GLY A CA 1
ATOM 1448 C C . GLY A 1 188 ? 9.112 4.823 -31.443 1.00 89.75 188 GLY A C 1
ATOM 1449 O O . GLY A 1 188 ? 8.232 4.748 -30.591 1.00 89.75 188 GLY A O 1
ATOM 1450 N N . GLY A 1 189 ? 9.552 5.988 -31.916 1.00 92.25 189 GLY A N 1
ATOM 1451 C CA . GLY A 1 189 ? 9.020 7.279 -31.468 1.00 92.25 189 GLY A CA 1
ATOM 1452 C C . GLY A 1 189 ? 9.559 7.744 -30.109 1.00 92.25 189 GLY A C 1
ATOM 1453 O O . GLY A 1 189 ? 10.350 7.059 -29.458 1.00 92.25 189 GLY A O 1
ATOM 1454 N N . GLY A 1 190 ? 9.140 8.947 -29.708 1.00 95.50 190 GLY A N 1
ATOM 1455 C CA . GLY A 1 190 ? 9.579 9.590 -28.465 1.00 95.50 190 GLY A CA 1
ATOM 1456 C C . GLY A 1 190 ? 8.800 9.134 -27.227 1.00 95.50 190 GLY A C 1
ATOM 1457 O O . GLY A 1 190 ? 7.819 8.390 -27.316 1.00 95.50 190 GLY A O 1
ATOM 1458 N N . PHE A 1 191 ? 9.190 9.651 -26.058 1.00 95.94 191 PHE A N 1
ATOM 1459 C CA . PHE A 1 191 ? 8.627 9.271 -24.754 1.00 95.94 191 PHE A CA 1
ATOM 1460 C C . PHE A 1 191 ? 7.090 9.230 -24.709 1.00 95.94 191 PHE A C 1
ATOM 1462 O O . PHE A 1 191 ? 6.506 8.253 -24.245 1.00 95.94 191 PHE A O 1
ATOM 1469 N N . THR A 1 192 ? 6.421 10.287 -25.181 1.00 96.06 192 THR A N 1
ATOM 1470 C CA . THR A 1 192 ? 4.956 10.415 -25.092 1.00 96.06 192 THR A CA 1
ATOM 1471 C C . THR A 1 192 ? 4.233 9.328 -25.884 1.00 96.06 192 THR A C 1
ATOM 1473 O O . THR A 1 192 ? 3.231 8.788 -25.414 1.00 96.06 192 THR A O 1
ATOM 1476 N N . GLU A 1 193 ? 4.740 8.997 -27.073 1.00 97.31 193 GLU A N 1
ATOM 1477 C CA . GLU A 1 193 ? 4.174 7.942 -27.910 1.00 97.31 193 GLU A CA 1
ATOM 1478 C C . GLU A 1 193 ? 4.400 6.572 -27.273 1.00 97.31 193 GLU A C 1
ATOM 1480 O O . GLU A 1 193 ? 3.446 5.811 -27.111 1.00 97.31 193 GLU A O 1
ATOM 1485 N N . ALA A 1 194 ? 5.628 6.303 -26.823 1.00 98.12 194 ALA A N 1
ATOM 1486 C CA . ALA A 1 194 ? 5.970 5.053 -26.162 1.00 98.12 194 ALA A CA 1
ATOM 1487 C C . ALA A 1 194 ? 5.146 4.825 -24.882 1.00 98.12 194 ALA A C 1
ATOM 1489 O O . ALA A 1 194 ? 4.643 3.723 -24.667 1.00 98.12 194 ALA A O 1
ATOM 1490 N N . TYR A 1 195 ? 4.939 5.870 -24.071 1.00 98.25 195 TYR A N 1
ATOM 1491 C CA . TYR A 1 195 ? 4.084 5.814 -22.884 1.00 98.25 195 TYR A CA 1
ATOM 1492 C C . TYR A 1 195 ? 2.636 5.458 -23.236 1.00 98.25 195 TYR A C 1
ATOM 1494 O O . TYR A 1 195 ? 2.061 4.553 -22.633 1.00 98.25 195 TYR A O 1
ATOM 1502 N N . ARG A 1 196 ? 2.048 6.132 -24.234 1.00 98.00 196 ARG A N 1
ATOM 1503 C CA . ARG A 1 196 ? 0.673 5.853 -24.669 1.00 98.00 196 ARG A CA 1
ATOM 1504 C C . ARG A 1 196 ? 0.534 4.410 -25.158 1.00 98.00 196 ARG A C 1
ATOM 1506 O O . ARG A 1 196 ? -0.351 3.701 -24.693 1.00 98.00 196 ARG A O 1
ATOM 1513 N N . CYS A 1 197 ? 1.431 3.965 -26.038 1.00 98.25 197 CYS A N 1
ATOM 1514 C CA . CYS A 1 197 ? 1.420 2.599 -26.558 1.00 98.25 197 CYS A CA 1
ATOM 1515 C C . CYS A 1 197 ? 1.592 1.551 -25.447 1.00 98.25 197 CYS A C 1
ATOM 1517 O O . CYS A 1 197 ? 0.929 0.516 -25.484 1.00 98.25 197 CYS A O 1
ATOM 1519 N N . ALA A 1 198 ? 2.430 1.816 -24.437 1.00 98.38 198 ALA A N 1
ATOM 1520 C CA . ALA A 1 198 ? 2.555 0.940 -23.275 1.00 98.38 198 ALA A CA 1
ATOM 1521 C C . ALA A 1 198 ? 1.215 0.815 -22.526 1.00 98.38 198 ALA A C 1
ATOM 1523 O O . ALA A 1 198 ? 0.736 -0.297 -22.308 1.00 98.38 198 ALA A O 1
ATOM 1524 N N . MET A 1 199 ? 0.569 1.932 -22.186 1.00 98.12 199 MET A N 1
ATOM 1525 C CA . MET A 1 199 ? -0.719 1.902 -21.480 1.00 98.12 199 MET A CA 1
ATOM 1526 C C . MET A 1 199 ? -1.831 1.229 -22.304 1.00 98.12 199 MET A C 1
ATOM 1528 O O . MET A 1 199 ? -2.621 0.460 -21.753 1.00 98.12 199 MET A O 1
ATOM 1532 N N . ASP A 1 200 ? -1.851 1.419 -23.626 1.00 97.38 200 ASP A N 1
ATOM 1533 C CA . ASP A 1 200 ? -2.814 0.760 -24.520 1.00 97.38 200 ASP A CA 1
ATOM 1534 C C . ASP A 1 200 ? -2.662 -0.777 -24.497 1.00 97.38 200 ASP A C 1
ATOM 1536 O O . ASP A 1 200 ? -3.655 -1.518 -24.478 1.00 97.38 200 ASP A O 1
ATOM 1540 N N . GLU A 1 201 ? -1.427 -1.290 -24.414 1.00 97.50 201 GLU A N 1
ATOM 1541 C CA . GLU A 1 201 ? -1.175 -2.730 -24.270 1.00 97.50 201 GLU A CA 1
ATOM 1542 C C . GLU A 1 201 ? -1.726 -3.295 -22.961 1.00 97.50 201 GLU A C 1
ATOM 1544 O O . GLU A 1 201 ? -2.105 -4.463 -22.924 1.00 97.50 201 GLU A O 1
ATOM 1549 N N . LEU A 1 202 ? -1.851 -2.497 -21.906 1.00 96.56 202 LEU A N 1
ATOM 1550 C CA . LEU A 1 202 ? -2.431 -2.936 -20.637 1.00 96.56 202 LEU A CA 1
ATOM 1551 C C . LEU A 1 202 ? -3.966 -2.928 -20.645 1.00 96.56 202 LEU A C 1
ATOM 1553 O O . LEU A 1 202 ? -4.591 -3.768 -19.998 1.00 96.56 202 LEU A O 1
ATOM 1557 N N . GLY A 1 203 ? -4.581 -2.010 -21.395 1.00 94.44 203 GLY A N 1
ATOM 1558 C CA . GLY A 1 203 ? -6.032 -1.814 -21.412 1.00 94.44 203 GLY A CA 1
ATOM 1559 C C . GLY A 1 203 ? -6.549 -1.107 -20.154 1.00 94.44 203 GLY A C 1
ATOM 1560 O O . GLY A 1 203 ? -5.822 -0.370 -19.498 1.00 94.44 203 GLY A O 1
ATOM 1561 N N . SER A 1 204 ? -7.814 -1.331 -19.798 1.00 90.62 204 SER A N 1
ATOM 1562 C CA . SER A 1 204 ? -8.508 -0.617 -18.711 1.00 90.62 204 SER A CA 1
ATOM 1563 C C . SER A 1 204 ? -8.059 -1.002 -17.299 1.00 90.62 204 SER A C 1
ATOM 1565 O O . SER A 1 204 ? -8.335 -0.243 -16.373 1.00 90.62 204 SER A O 1
ATOM 1567 N N . GLY A 1 205 ? -7.388 -2.148 -17.123 1.00 91.06 205 GLY A N 1
ATOM 1568 C CA . GLY A 1 205 ? -6.958 -2.672 -15.817 1.00 91.06 205 GLY A CA 1
ATOM 1569 C C . GLY A 1 205 ? -8.036 -3.473 -15.078 1.00 91.06 205 GLY A C 1
ATOM 1570 O O . GLY A 1 205 ? -7.824 -3.910 -13.958 1.00 91.06 205 GLY A O 1
ATOM 1571 N N . ASP A 1 206 ? -9.199 -3.699 -15.682 1.00 85.69 206 ASP A N 1
ATOM 1572 C CA . ASP A 1 206 ? -10.271 -4.526 -15.112 1.00 85.69 206 ASP A CA 1
ATOM 1573 C C . ASP A 1 206 ? -10.002 -6.034 -15.226 1.00 85.69 206 ASP A C 1
ATOM 1575 O O . ASP A 1 206 ? -10.593 -6.824 -14.490 1.00 85.69 206 ASP A O 1
ATOM 1579 N N . THR A 1 207 ? -9.117 -6.446 -16.132 1.00 84.62 207 THR A N 1
ATOM 1580 C CA . THR A 1 207 ? -8.890 -7.831 -16.549 1.00 84.62 207 THR A CA 1
ATOM 1581 C C . THR A 1 207 ? -7.417 -8.234 -16.413 1.00 84.62 207 THR A C 1
ATOM 1583 O O . THR A 1 207 ? -6.529 -7.383 -16.497 1.00 84.62 207 THR A O 1
ATOM 1586 N N . PRO A 1 208 ? -7.116 -9.533 -16.202 1.00 89.31 208 PRO A N 1
ATOM 1587 C CA . PRO A 1 208 ? -5.738 -10.015 -16.217 1.00 89.31 208 PRO A CA 1
ATOM 1588 C C . PRO A 1 208 ? -5.038 -9.704 -17.548 1.00 89.31 208 PRO A C 1
ATOM 1590 O O . PRO A 1 208 ? -5.571 -9.980 -18.625 1.00 89.31 208 PRO A O 1
ATOM 1593 N N . VAL A 1 209 ? -3.812 -9.186 -17.481 1.00 94.94 209 VAL A N 1
ATOM 1594 C CA . VAL A 1 209 ? -3.000 -8.895 -18.670 1.00 94.94 209 VAL A CA 1
ATOM 1595 C C . VAL A 1 209 ? -2.447 -10.200 -19.249 1.00 94.94 209 VAL A C 1
ATOM 1597 O O . VAL A 1 209 ? -1.705 -10.915 -18.588 1.00 94.94 209 VAL A O 1
ATOM 1600 N N . SER A 1 210 ? -2.769 -10.544 -20.495 1.00 94.94 210 SER A N 1
ATOM 1601 C CA . SER A 1 210 ? -2.181 -11.744 -21.115 1.00 94.94 210 SER A CA 1
ATOM 1602 C C . SER A 1 210 ? -0.656 -11.623 -21.256 1.00 94.94 210 SER A C 1
ATOM 1604 O O . SER A 1 210 ? -0.159 -10.537 -21.551 1.00 94.94 210 SER A O 1
ATOM 1606 N N . GLU A 1 211 ? 0.066 -12.744 -21.201 1.00 95.94 211 GLU A N 1
ATOM 1607 C CA . GLU A 1 211 ? 1.527 -12.794 -21.379 1.00 95.94 211 GLU A CA 1
ATOM 1608 C C . GLU A 1 211 ? 2.020 -12.097 -22.661 1.00 95.94 211 GLU A C 1
ATOM 1610 O O . GLU A 1 211 ? 3.024 -11.391 -22.647 1.00 95.94 211 GLU A O 1
ATOM 1615 N N . ALA A 1 212 ? 1.286 -12.225 -23.772 1.00 96.69 212 ALA A N 1
ATOM 1616 C CA . ALA A 1 212 ? 1.639 -11.561 -25.028 1.00 96.69 212 ALA A CA 1
ATOM 1617 C C . ALA A 1 212 ? 1.493 -10.028 -24.952 1.00 96.69 212 ALA A C 1
ATOM 1619 O O . ALA A 1 212 ? 2.369 -9.302 -25.419 1.00 96.69 212 ALA A O 1
ATOM 1620 N N . ARG A 1 213 ? 0.402 -9.533 -24.349 1.00 97.69 213 ARG A N 1
ATOM 1621 C CA . ARG A 1 213 ? 0.201 -8.093 -24.093 1.00 97.69 213 ARG A CA 1
ATOM 1622 C C . ARG A 1 213 ? 1.271 -7.559 -23.145 1.00 97.69 213 ARG A C 1
ATOM 1624 O O . ARG A 1 213 ? 1.864 -6.525 -23.424 1.00 97.69 213 ARG A O 1
ATOM 1631 N N . PHE A 1 214 ? 1.592 -8.308 -22.089 1.00 98.19 214 PHE A N 1
ATOM 1632 C CA . PHE A 1 214 ? 2.641 -7.918 -21.154 1.00 98.19 214 PHE A CA 1
ATOM 1633 C C . PHE A 1 214 ? 4.027 -7.882 -21.820 1.00 98.19 214 PHE A C 1
ATOM 1635 O O . PHE A 1 214 ? 4.785 -6.945 -21.603 1.00 98.19 214 PHE A O 1
ATOM 1642 N N . GLY A 1 215 ? 4.334 -8.819 -22.724 1.00 98.31 215 GLY A N 1
ATOM 1643 C CA . GLY A 1 215 ? 5.556 -8.776 -23.533 1.00 98.31 215 GLY A CA 1
ATOM 1644 C C . GLY A 1 215 ? 5.690 -7.497 -24.369 1.00 98.31 215 GLY A C 1
ATOM 1645 O O . GLY A 1 215 ? 6.750 -6.870 -24.373 1.00 98.31 215 GLY A O 1
ATOM 1646 N N . ARG A 1 216 ? 4.613 -7.059 -25.036 1.00 98.62 216 ARG A N 1
ATOM 1647 C CA . ARG A 1 216 ? 4.610 -5.789 -25.790 1.00 98.62 216 ARG A CA 1
ATOM 1648 C C . ARG A 1 216 ? 4.672 -4.567 -24.876 1.00 98.62 216 ARG A C 1
ATOM 1650 O O . ARG A 1 216 ? 5.405 -3.631 -25.180 1.00 98.62 216 ARG A O 1
ATOM 1657 N N . PHE A 1 217 ? 3.985 -4.605 -23.736 1.00 98.69 217 PHE A N 1
ATOM 1658 C CA . PHE A 1 217 ? 4.101 -3.583 -22.696 1.00 98.69 217 PHE A CA 1
ATOM 1659 C C . PHE A 1 217 ? 5.551 -3.409 -22.223 1.00 98.69 217 PHE A C 1
ATOM 1661 O O . PHE A 1 217 ? 6.030 -2.282 -22.155 1.00 98.69 217 PHE A O 1
ATOM 1668 N N . ILE A 1 218 ? 6.280 -4.500 -21.954 1.00 98.69 218 ILE A N 1
ATOM 1669 C CA . ILE A 1 218 ? 7.698 -4.442 -21.560 1.00 98.69 218 ILE A CA 1
ATOM 1670 C C . ILE A 1 218 ? 8.535 -3.759 -22.652 1.00 98.69 218 ILE A C 1
ATOM 1672 O O . ILE A 1 218 ? 9.390 -2.929 -22.345 1.00 98.69 218 ILE A O 1
ATOM 1676 N N . ALA A 1 219 ? 8.275 -4.060 -23.930 1.00 98.56 219 ALA A N 1
ATOM 1677 C CA . ALA A 1 219 ? 8.998 -3.451 -25.046 1.00 98.56 219 ALA A CA 1
ATOM 1678 C C . ALA A 1 219 ? 8.767 -1.932 -25.125 1.00 98.56 219 ALA A C 1
ATOM 1680 O O . ALA A 1 219 ? 9.731 -1.172 -25.244 1.00 98.56 219 ALA A O 1
ATOM 1681 N N . TRP A 1 220 ? 7.512 -1.490 -25.014 1.00 98.62 220 TRP A N 1
ATOM 1682 C CA . TRP A 1 220 ? 7.155 -0.069 -25.025 1.00 98.62 220 TRP A CA 1
ATOM 1683 C C . TRP A 1 220 ? 7.637 0.674 -23.779 1.00 98.62 220 TRP A C 1
ATOM 1685 O O . TRP A 1 220 ? 8.149 1.784 -23.895 1.00 98.62 220 TRP A O 1
ATOM 1695 N N . THR A 1 221 ? 7.570 0.046 -22.606 1.00 98.62 221 THR A N 1
ATOM 1696 C CA . THR A 1 221 ? 8.123 0.599 -21.364 1.00 98.62 221 THR A CA 1
ATOM 1697 C C . THR A 1 221 ? 9.633 0.780 -21.464 1.00 98.62 221 THR A C 1
ATOM 1699 O O . THR A 1 221 ? 10.142 1.840 -21.105 1.00 98.62 221 THR A O 1
ATOM 1702 N N . ARG A 1 222 ? 10.359 -0.194 -22.031 1.00 98.31 222 ARG A N 1
ATOM 1703 C CA . ARG A 1 222 ? 11.794 -0.046 -22.307 1.00 98.31 222 ARG A CA 1
ATOM 1704 C C . ARG A 1 222 ? 12.068 1.166 -23.193 1.00 98.31 222 ARG A C 1
ATOM 1706 O O . ARG A 1 222 ? 12.973 1.932 -22.882 1.00 98.31 222 ARG A O 1
ATOM 1713 N N . GLN A 1 223 ? 11.298 1.336 -24.271 1.00 97.81 223 GLN A N 1
ATOM 1714 C CA . GLN A 1 223 ? 11.443 2.488 -25.163 1.00 97.81 223 GLN A CA 1
ATOM 1715 C C . GLN A 1 223 ? 11.179 3.795 -24.410 1.00 97.81 223 GLN A C 1
ATOM 1717 O O . GLN A 1 223 ? 12.024 4.680 -24.426 1.00 97.81 223 GLN A O 1
ATOM 1722 N N . ALA A 1 224 ? 10.071 3.892 -23.672 1.00 98.12 224 ALA A N 1
ATOM 1723 C CA . ALA A 1 224 ? 9.737 5.084 -22.899 1.00 98.12 224 ALA A CA 1
ATOM 1724 C C . ALA A 1 224 ? 10.847 5.454 -21.899 1.00 98.12 224 ALA A C 1
ATOM 1726 O O . ALA A 1 224 ? 11.274 6.603 -21.853 1.00 98.12 224 ALA A O 1
ATOM 1727 N N . LEU A 1 225 ? 11.365 4.492 -21.132 1.00 97.44 225 LEU A N 1
ATOM 1728 C CA . LEU A 1 225 ? 12.423 4.756 -20.152 1.00 97.44 225 LEU A CA 1
ATOM 1729 C C . LEU A 1 225 ? 13.763 5.124 -20.807 1.00 97.44 225 LEU A C 1
ATOM 1731 O O . LEU A 1 225 ? 14.486 5.962 -20.273 1.00 97.44 225 LEU A O 1
ATOM 1735 N N . VAL A 1 226 ? 14.088 4.551 -21.970 1.00 94.94 226 VAL A N 1
ATOM 1736 C CA . VAL A 1 226 ? 15.289 4.922 -22.735 1.00 94.94 226 VAL A CA 1
ATOM 1737 C C . VAL A 1 226 ? 15.173 6.341 -23.295 1.00 94.94 226 VAL A C 1
ATOM 1739 O O . VAL A 1 226 ? 16.122 7.107 -23.160 1.00 94.94 226 VAL A O 1
ATOM 1742 N N . GLU A 1 227 ? 14.031 6.722 -23.868 1.00 94.88 227 GLU A N 1
ATOM 1743 C CA . GLU A 1 227 ? 13.805 8.095 -24.350 1.00 94.88 227 GLU A CA 1
ATOM 1744 C C . GLU A 1 227 ? 13.855 9.103 -23.193 1.00 94.88 227 GLU A C 1
ATOM 1746 O O . GLU A 1 227 ? 14.506 10.141 -23.281 1.00 94.88 227 GLU A O 1
ATOM 1751 N N . LEU A 1 228 ? 13.261 8.754 -22.047 1.00 92.88 228 LEU A N 1
ATOM 1752 C CA . LEU A 1 228 ? 13.338 9.564 -20.832 1.00 92.88 228 LEU A CA 1
ATOM 1753 C C . LEU A 1 228 ? 14.794 9.771 -20.378 1.00 92.88 228 LEU A C 1
ATOM 1755 O O . LEU A 1 228 ? 15.172 10.883 -20.019 1.00 92.88 228 LEU A O 1
ATOM 1759 N N . ALA A 1 229 ? 15.619 8.720 -20.439 1.00 89.69 229 ALA A N 1
ATOM 1760 C CA . ALA A 1 229 ? 17.042 8.787 -20.116 1.00 89.69 229 ALA A CA 1
ATOM 1761 C C . ALA A 1 229 ? 17.818 9.707 -21.065 1.00 89.69 229 ALA A C 1
ATOM 1763 O O . ALA A 1 229 ? 18.669 10.475 -20.620 1.00 89.69 229 ALA A O 1
ATOM 1764 N N . GLN A 1 230 ? 17.543 9.613 -22.369 1.00 88.06 230 GLN A N 1
ATOM 1765 C CA . GLN A 1 230 ? 18.216 10.414 -23.393 1.00 88.06 230 GLN A CA 1
ATOM 1766 C C . GLN A 1 230 ? 17.992 11.908 -23.193 1.00 88.06 230 GLN A C 1
ATOM 1768 O O . GLN A 1 230 ? 18.911 12.698 -23.387 1.00 88.06 230 GLN A O 1
ATOM 1773 N N . GLU A 1 231 ? 16.790 12.288 -22.774 1.00 80.19 231 GLU A N 1
ATOM 1774 C CA . GLU A 1 231 ? 16.418 13.691 -22.622 1.00 80.19 231 GLU A CA 1
ATOM 1775 C C . GLU A 1 231 ? 16.856 14.312 -21.285 1.00 80.19 231 GLU A C 1
ATOM 1777 O O . GLU A 1 231 ? 16.961 15.541 -21.174 1.00 80.19 231 GLU A O 1
ATOM 1782 N N . LEU A 1 232 ? 17.052 13.487 -20.249 1.00 75.25 232 LEU A N 1
ATOM 1783 C CA . LEU A 1 232 ? 17.132 13.969 -18.866 1.00 75.25 232 LEU A CA 1
ATOM 1784 C C . LEU A 1 232 ? 18.434 13.634 -18.126 1.00 75.25 232 LEU A C 1
ATOM 1786 O O . LEU A 1 232 ? 18.743 14.347 -17.175 1.00 75.25 232 LEU A O 1
ATOM 1790 N N . HIS A 1 233 ? 19.202 12.623 -18.544 1.00 76.06 233 HIS A N 1
ATOM 1791 C CA . HIS A 1 233 ? 20.486 12.291 -17.914 1.00 76.06 233 HIS A CA 1
ATOM 1792 C C . HIS A 1 233 ? 21.696 12.917 -18.618 1.00 76.06 233 HIS A C 1
ATOM 1794 O O . HIS A 1 233 ? 21.745 13.009 -19.847 1.00 76.06 233 HIS A O 1
ATOM 1800 N N . ASP A 1 234 ? 22.728 13.235 -17.830 1.00 77.00 234 ASP A N 1
ATOM 1801 C CA . ASP A 1 234 ? 24.090 13.432 -18.336 1.00 77.00 234 ASP A CA 1
ATOM 1802 C C . ASP A 1 234 ? 24.679 12.143 -18.940 1.00 77.00 234 ASP A C 1
ATOM 1804 O O . ASP A 1 234 ? 24.219 11.031 -18.670 1.00 77.00 234 ASP A O 1
ATOM 1808 N N . ASP A 1 235 ? 25.713 12.287 -19.770 1.00 78.94 235 ASP A N 1
ATOM 1809 C CA . ASP A 1 235 ? 26.260 11.193 -20.580 1.00 78.94 235 ASP A CA 1
ATOM 1810 C C . ASP A 1 235 ? 26.765 9.994 -19.754 1.00 78.94 235 ASP A C 1
ATOM 1812 O O . ASP A 1 235 ? 26.603 8.848 -20.184 1.00 78.94 235 ASP A O 1
ATOM 1816 N N . ALA A 1 236 ? 27.337 10.235 -18.568 1.00 75.75 236 ALA A N 1
ATOM 1817 C CA . ALA A 1 236 ? 27.894 9.187 -17.712 1.00 75.75 236 ALA A CA 1
ATOM 1818 C C . ALA A 1 236 ? 26.794 8.388 -16.990 1.00 75.75 236 ALA A C 1
ATOM 1820 O O . ALA A 1 236 ? 26.820 7.156 -16.976 1.00 75.75 236 ALA A O 1
ATOM 1821 N N . THR A 1 237 ? 25.792 9.075 -16.440 1.00 80.94 237 THR A N 1
ATOM 1822 C CA . THR A 1 237 ? 24.666 8.452 -15.724 1.00 80.94 237 THR A CA 1
ATOM 1823 C C . THR A 1 237 ? 23.703 7.765 -16.693 1.00 80.94 237 THR A C 1
ATOM 1825 O O . THR A 1 237 ? 23.181 6.682 -16.407 1.00 80.94 237 THR A O 1
ATOM 1828 N N . ARG A 1 238 ? 23.523 8.346 -17.887 1.00 88.44 238 ARG A N 1
ATOM 1829 C CA . ARG A 1 238 ? 22.635 7.831 -18.936 1.00 88.44 238 ARG A CA 1
ATOM 1830 C C . ARG A 1 238 ? 22.991 6.411 -19.356 1.00 88.44 238 ARG A C 1
ATOM 1832 O O . ARG A 1 238 ? 22.099 5.571 -19.457 1.00 88.44 238 ARG A O 1
ATOM 1839 N N . ALA A 1 239 ? 24.272 6.132 -19.602 1.00 88.25 239 ALA A N 1
ATOM 1840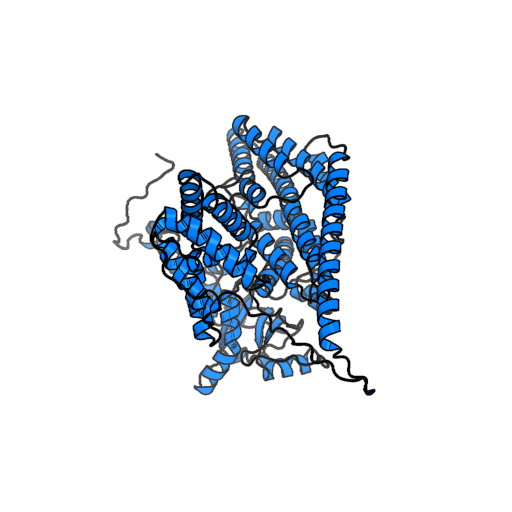 C CA . ALA A 1 239 ? 24.711 4.821 -20.079 1.00 88.25 239 ALA A CA 1
ATOM 1841 C C . ALA A 1 239 ? 24.388 3.707 -19.069 1.00 88.25 239 ALA A C 1
ATOM 1843 O O . ALA A 1 239 ? 23.806 2.687 -19.443 1.00 88.25 239 ALA A O 1
ATOM 1844 N N . ALA A 1 240 ? 24.686 3.943 -17.789 1.00 88.69 240 ALA A N 1
ATOM 1845 C CA . ALA A 1 240 ? 24.447 2.980 -16.719 1.00 88.69 240 ALA A CA 1
ATOM 1846 C C . ALA A 1 240 ? 22.947 2.722 -16.493 1.00 88.69 240 ALA A C 1
ATOM 1848 O O . ALA A 1 240 ? 22.527 1.572 -16.349 1.00 88.69 240 ALA A O 1
ATOM 1849 N N . PHE A 1 241 ? 22.119 3.772 -16.510 1.00 91.75 241 PHE A N 1
ATOM 1850 C CA . PHE A 1 241 ? 20.668 3.614 -16.405 1.00 91.75 241 PHE A CA 1
ATOM 1851 C C . PHE A 1 241 ? 20.092 2.855 -17.608 1.00 91.75 241 PHE A C 1
ATOM 1853 O O . PHE A 1 241 ? 19.319 1.913 -17.435 1.00 91.75 241 PHE A O 1
ATOM 1860 N N . MET A 1 242 ? 20.510 3.199 -18.831 1.00 92.62 242 MET A N 1
ATOM 1861 C CA . MET A 1 242 ? 20.066 2.502 -20.042 1.00 92.62 242 MET A CA 1
ATOM 1862 C C . MET A 1 242 ? 20.432 1.016 -20.033 1.00 92.62 242 MET A C 1
ATOM 1864 O O . MET A 1 242 ? 19.633 0.191 -20.478 1.00 92.62 242 MET A O 1
ATOM 1868 N N . GLU A 1 243 ? 21.621 0.664 -19.545 1.00 93.00 243 GLU A N 1
ATOM 1869 C CA . GLU A 1 243 ? 22.037 -0.729 -19.390 1.00 93.00 243 GLU A CA 1
ATOM 1870 C C . GLU A 1 243 ? 21.115 -1.474 -18.419 1.00 93.00 243 GLU A C 1
ATOM 1872 O O . GLU A 1 243 ? 20.554 -2.511 -18.785 1.00 93.00 243 GLU A O 1
ATOM 1877 N N . ARG A 1 244 ? 20.864 -0.904 -17.232 1.00 94.88 244 ARG A N 1
ATOM 1878 C CA . ARG A 1 244 ? 19.947 -1.490 -16.243 1.00 94.88 244 ARG A CA 1
ATOM 1879 C C . ARG A 1 244 ? 18.526 -1.638 -16.785 1.00 94.88 244 ARG A C 1
ATOM 1881 O O . ARG A 1 244 ? 17.929 -2.698 -16.635 1.00 94.88 244 ARG A O 1
ATOM 1888 N N . VAL A 1 245 ? 17.989 -0.623 -17.463 1.00 96.25 245 VAL A N 1
ATOM 1889 C CA . VAL A 1 245 ? 16.648 -0.674 -18.074 1.00 96.25 245 VAL A CA 1
ATOM 1890 C C . VAL A 1 245 ? 16.566 -1.758 -19.147 1.00 96.25 245 VAL A C 1
ATOM 1892 O O . VAL A 1 245 ? 15.578 -2.490 -19.205 1.00 96.25 245 VAL A O 1
ATOM 1895 N N . ARG A 1 246 ? 17.595 -1.898 -19.991 1.00 95.19 246 ARG A N 1
ATOM 1896 C CA . ARG A 1 246 ? 17.643 -2.945 -21.025 1.00 95.19 246 ARG A CA 1
ATOM 1897 C C . ARG A 1 246 ? 17.721 -4.34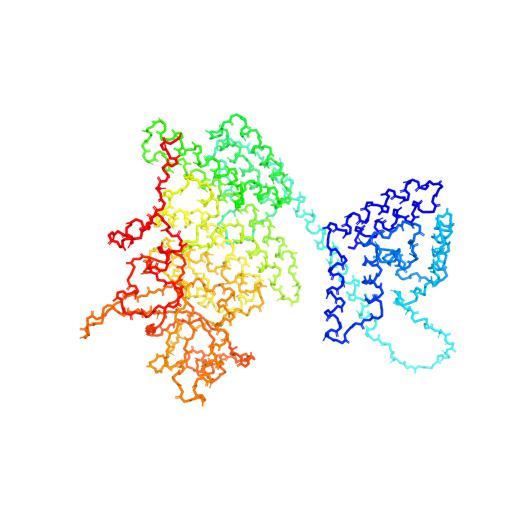3 -20.423 1.00 95.19 246 ARG A C 1
ATOM 1899 O O . ARG A 1 246 ? 17.074 -5.237 -20.959 1.00 95.19 246 ARG A O 1
ATOM 1906 N N . ALA A 1 247 ? 18.482 -4.513 -19.344 1.00 96.00 247 ALA A N 1
ATOM 1907 C CA . ALA A 1 247 ? 18.578 -5.776 -18.622 1.00 96.00 247 ALA A CA 1
ATOM 1908 C C . ALA A 1 247 ? 17.270 -6.122 -17.891 1.00 96.00 247 ALA A C 1
ATOM 1910 O O . ALA A 1 247 ? 16.849 -7.271 -17.908 1.00 96.00 247 ALA A O 1
ATOM 1911 N N . LEU A 1 248 ? 16.593 -5.130 -17.304 1.00 97.19 248 LEU A N 1
ATOM 1912 C CA . LEU A 1 248 ? 15.319 -5.332 -16.612 1.00 97.19 248 LEU A CA 1
ATOM 1913 C C . LEU A 1 248 ? 14.178 -5.657 -17.584 1.00 97.19 248 LEU A C 1
ATOM 1915 O O . LEU A 1 248 ? 13.307 -6.469 -17.286 1.00 97.19 248 LEU A O 1
ATOM 1919 N N . CYS A 1 249 ? 14.161 -4.987 -18.737 1.00 97.00 249 CYS A N 1
ATOM 1920 C CA . CYS A 1 249 ? 13.111 -5.100 -19.743 1.00 97.00 249 CYS A CA 1
ATOM 1921 C C . CYS A 1 249 ? 13.569 -5.970 -20.921 1.00 97.00 249 CYS A C 1
ATOM 1923 O O . CYS A 1 249 ? 13.621 -5.501 -22.061 1.00 97.00 249 CYS A O 1
ATOM 1925 N N . ASP A 1 250 ? 13.912 -7.229 -20.653 1.00 93.88 250 ASP A N 1
ATOM 1926 C CA . ASP A 1 250 ? 14.396 -8.194 -21.652 1.00 93.88 250 ASP A CA 1
ATOM 1927 C C . ASP A 1 250 ? 13.293 -9.109 -22.228 1.00 93.88 250 ASP A C 1
ATOM 1929 O O . ASP A 1 250 ? 13.557 -9.917 -23.122 1.00 93.88 250 ASP A O 1
ATOM 1933 N N . GLY A 1 251 ? 12.056 -8.958 -21.738 1.00 91.69 251 GLY A N 1
ATOM 1934 C CA . GLY A 1 251 ? 10.900 -9.788 -22.092 1.00 91.69 251 GLY A CA 1
ATOM 1935 C C . GLY A 1 251 ? 10.706 -11.018 -21.195 1.00 91.69 251 GLY A C 1
ATOM 1936 O O . GLY A 1 251 ? 9.771 -11.788 -21.427 1.00 91.69 251 GLY A O 1
ATOM 1937 N N . GLY A 1 252 ? 11.561 -11.204 -20.187 1.00 91.88 252 GLY A N 1
ATOM 1938 C CA . GLY A 1 252 ? 11.537 -12.289 -19.214 1.00 91.88 252 GLY A CA 1
ATOM 1939 C C . GLY A 1 252 ? 10.801 -11.957 -17.911 1.00 91.88 252 GLY A C 1
ATOM 1940 O O . GLY A 1 252 ? 9.769 -11.278 -17.898 1.00 91.88 252 GLY A O 1
ATOM 1941 N N . ARG A 1 253 ? 11.299 -12.529 -16.807 1.00 94.44 253 ARG A N 1
ATOM 1942 C CA . ARG A 1 253 ? 10.853 -12.230 -15.436 1.00 94.44 253 ARG A CA 1
ATOM 1943 C C . ARG A 1 253 ? 11.545 -10.966 -14.940 1.00 94.44 253 ARG A C 1
ATOM 1945 O O . ARG A 1 253 ? 12.707 -10.748 -15.262 1.00 94.44 253 ARG A O 1
ATOM 1952 N N . ILE A 1 254 ? 10.853 -10.182 -14.121 1.00 96.00 254 ILE A N 1
ATOM 1953 C CA . ILE A 1 254 ? 11.425 -8.962 -13.556 1.00 96.00 254 ILE A CA 1
ATOM 1954 C C . ILE A 1 254 ? 12.393 -9.343 -12.432 1.00 96.00 254 ILE A C 1
ATOM 1956 O O . ILE A 1 254 ? 11.999 -9.910 -11.408 1.00 96.00 254 ILE A O 1
ATOM 1960 N N . ASP A 1 255 ? 13.675 -9.032 -12.620 1.00 95.56 255 ASP A N 1
ATOM 1961 C CA . ASP A 1 255 ? 14.687 -9.187 -11.577 1.00 95.56 255 ASP A CA 1
ATOM 1962 C C . ASP A 1 255 ? 14.446 -8.149 -10.471 1.00 95.56 255 ASP A C 1
ATOM 1964 O O . ASP A 1 255 ? 14.531 -6.940 -10.688 1.00 95.56 255 ASP A O 1
ATOM 1968 N N . ASN A 1 256 ? 14.139 -8.632 -9.266 1.00 93.00 256 ASN A N 1
ATOM 1969 C CA . ASN A 1 256 ? 13.816 -7.786 -8.123 1.00 93.00 256 ASN A CA 1
ATOM 1970 C C . ASN A 1 256 ? 15.016 -6.979 -7.613 1.00 93.00 256 ASN A C 1
ATOM 1972 O O . ASN A 1 256 ? 14.824 -5.855 -7.154 1.00 93.00 256 ASN A O 1
ATOM 1976 N N . ALA A 1 257 ? 16.231 -7.526 -7.675 1.00 93.75 257 ALA A N 1
ATOM 1977 C CA . ALA A 1 257 ? 17.429 -6.819 -7.233 1.00 93.75 257 ALA A CA 1
ATOM 1978 C C . ALA A 1 257 ? 17.765 -5.688 -8.210 1.00 93.75 257 ALA A C 1
ATOM 1980 O O . ALA A 1 257 ? 18.023 -4.556 -7.798 1.00 93.75 257 ALA A O 1
ATOM 1981 N N . LEU A 1 258 ? 17.668 -5.969 -9.511 1.00 95.50 258 LEU A N 1
ATOM 1982 C CA . LEU A 1 258 ? 17.851 -4.955 -10.543 1.00 95.50 258 LEU A CA 1
ATOM 1983 C C . LEU A 1 258 ? 16.759 -3.881 -10.479 1.00 95.50 258 LEU A C 1
ATOM 1985 O O . LEU A 1 258 ? 17.070 -2.690 -10.528 1.00 95.50 258 LEU A O 1
ATOM 1989 N N . TRP A 1 259 ? 15.497 -4.279 -10.296 1.00 97.31 259 TRP A N 1
ATOM 1990 C CA . TRP A 1 259 ? 14.392 -3.343 -10.085 1.00 97.31 259 TRP A CA 1
ATOM 1991 C C . TRP A 1 259 ? 14.666 -2.433 -8.880 1.00 97.31 259 TRP A C 1
ATOM 1993 O O . TRP A 1 259 ? 14.572 -1.213 -8.998 1.00 97.31 259 TRP A O 1
ATOM 2003 N N . GLN A 1 260 ? 15.093 -3.000 -7.744 1.00 95.38 260 GLN A N 1
ATOM 2004 C CA . GLN A 1 260 ? 15.414 -2.228 -6.541 1.00 95.38 260 GLN A CA 1
ATOM 2005 C C . GLN A 1 260 ? 16.567 -1.244 -6.774 1.00 95.38 260 GLN A C 1
ATOM 2007 O O . GLN A 1 260 ? 16.513 -0.124 -6.271 1.00 95.38 260 GLN A O 1
ATOM 2012 N N . SER A 1 261 ? 17.580 -1.624 -7.560 1.00 93.88 261 SER A N 1
ATOM 2013 C CA . SER A 1 261 ? 18.701 -0.729 -7.883 1.00 93.88 261 SER A CA 1
ATOM 2014 C C . SER A 1 261 ? 18.262 0.516 -8.669 1.00 93.88 261 SER A C 1
ATOM 2016 O O . SER A 1 261 ? 18.760 1.609 -8.412 1.00 93.88 261 SER A O 1
ATOM 2018 N N . ILE A 1 262 ? 17.276 0.376 -9.565 1.00 96.06 262 ILE A N 1
ATOM 2019 C CA . ILE A 1 262 ? 16.685 1.500 -10.307 1.00 96.06 262 ILE A CA 1
ATOM 2020 C C . ILE A 1 262 ? 15.752 2.318 -9.403 1.00 96.06 262 ILE A C 1
ATOM 2022 O O . ILE A 1 262 ? 15.752 3.549 -9.457 1.00 96.06 262 ILE A O 1
ATOM 2026 N N . ALA A 1 263 ? 14.954 1.650 -8.565 1.00 96.25 263 ALA A N 1
ATOM 2027 C CA . ALA A 1 263 ? 13.982 2.291 -7.681 1.00 96.25 263 ALA A CA 1
ATOM 2028 C C . ALA A 1 263 ? 14.623 3.071 -6.521 1.00 96.25 263 ALA A C 1
ATOM 2030 O O . ALA A 1 263 ? 14.035 4.034 -6.029 1.00 96.25 263 ALA A O 1
ATOM 2031 N N . GLY A 1 264 ? 15.811 2.650 -6.084 1.00 93.62 264 GLY A N 1
ATOM 2032 C CA . GLY A 1 264 ? 16.495 3.183 -4.910 1.00 93.62 264 GLY A CA 1
ATOM 2033 C C . GLY A 1 264 ? 16.014 2.569 -3.593 1.00 93.62 264 GLY A C 1
ATOM 2034 O O . GLY A 1 264 ? 14.914 2.028 -3.491 1.00 93.62 264 GLY A O 1
ATOM 2035 N N . GLY A 1 265 ? 16.862 2.652 -2.573 1.00 89.81 265 GLY A N 1
ATOM 2036 C CA . GLY A 1 265 ? 16.626 2.260 -1.187 1.00 89.81 265 GLY A CA 1
ATOM 2037 C C . GLY A 1 265 ? 16.650 3.456 -0.223 1.00 89.81 265 GLY A C 1
ATOM 2038 O O . GLY A 1 265 ? 16.313 4.590 -0.572 1.00 89.81 265 GLY A O 1
ATOM 2039 N N . TYR A 1 266 ? 17.042 3.196 1.025 1.00 82.00 266 TYR A N 1
ATOM 2040 C CA . TYR A 1 266 ? 17.323 4.254 2.004 1.00 82.00 266 TYR A CA 1
ATOM 2041 C C . TYR A 1 266 ? 18.708 4.879 1.806 1.00 82.00 266 TYR A C 1
ATOM 2043 O O . TYR A 1 266 ? 18.862 6.075 2.016 1.00 82.00 266 TYR A O 1
ATOM 2051 N N . GLU A 1 267 ? 19.683 4.083 1.369 1.00 86.50 267 GLU A N 1
ATOM 2052 C CA . GLU A 1 267 ? 21.078 4.509 1.186 1.00 86.50 267 GLU A CA 1
ATOM 2053 C C . GLU A 1 267 ? 21.340 5.094 -0.210 1.00 86.50 267 GLU A C 1
ATOM 2055 O O . GLU A 1 267 ? 22.159 5.993 -0.370 1.00 86.50 267 GLU A O 1
ATOM 2060 N N . ASP A 1 268 ? 20.615 4.611 -1.222 1.00 90.19 268 ASP A N 1
ATOM 2061 C CA . ASP A 1 268 ? 20.707 5.068 -2.609 1.00 90.19 268 ASP A CA 1
ATOM 2062 C C . ASP A 1 268 ? 19.338 5.581 -3.070 1.00 90.19 268 ASP A C 1
ATOM 2064 O O . ASP A 1 268 ? 18.345 4.866 -2.989 1.00 90.19 268 ASP A O 1
ATOM 2068 N N . ILE A 1 269 ? 19.269 6.804 -3.589 1.00 92.12 269 ILE A N 1
ATOM 2069 C CA . ILE A 1 269 ? 18.020 7.427 -4.056 1.00 92.12 269 ILE A CA 1
ATOM 2070 C C . ILE A 1 269 ? 17.476 6.853 -5.382 1.00 92.12 269 ILE A C 1
ATOM 2072 O O . ILE A 1 269 ? 16.398 7.249 -5.824 1.00 92.12 269 ILE A O 1
ATOM 2076 N N . GLY A 1 270 ? 18.195 5.937 -6.030 1.00 93.94 270 GLY A N 1
ATOM 2077 C CA . GLY A 1 270 ? 17.785 5.302 -7.283 1.00 93.94 270 GLY A CA 1
ATOM 2078 C C . GLY A 1 270 ? 17.897 6.214 -8.505 1.00 93.94 270 GLY A C 1
ATOM 2079 O O . GLY A 1 270 ? 18.253 7.393 -8.421 1.00 93.94 270 GLY A O 1
ATOM 2080 N N . ASP A 1 271 ? 17.642 5.657 -9.683 1.00 94.00 271 ASP A N 1
ATOM 2081 C CA . ASP A 1 271 ? 17.738 6.379 -10.955 1.00 94.00 271 ASP A CA 1
ATOM 2082 C C . ASP A 1 271 ? 16.627 7.425 -11.092 1.00 94.00 271 ASP A C 1
ATOM 2084 O O . ASP A 1 271 ? 16.887 8.553 -11.506 1.00 94.00 271 ASP A O 1
ATOM 2088 N N . PHE A 1 272 ? 15.406 7.106 -10.649 1.00 94.81 272 PHE A N 1
ATOM 2089 C CA . PHE A 1 272 ? 14.294 8.064 -10.642 1.00 94.81 272 PHE A CA 1
ATOM 2090 C C . PHE A 1 272 ? 14.551 9.261 -9.716 1.00 94.81 272 PHE A C 1
ATOM 2092 O O . PHE A 1 272 ? 14.247 10.393 -10.094 1.00 94.81 272 PHE A O 1
ATOM 2099 N N . GLY A 1 273 ? 15.150 9.037 -8.539 1.00 93.50 273 GLY A N 1
ATOM 2100 C CA . GLY A 1 273 ? 15.531 10.115 -7.624 1.00 93.50 273 GLY A CA 1
ATOM 2101 C C . GLY A 1 273 ? 16.598 11.034 -8.226 1.00 93.50 273 GLY A C 1
ATOM 2102 O O . GLY A 1 273 ? 16.446 12.257 -8.193 1.00 93.50 273 GLY A O 1
ATOM 2103 N N . ARG A 1 274 ? 17.636 10.455 -8.850 1.00 91.81 274 ARG A N 1
ATOM 2104 C CA . ARG A 1 274 ? 18.685 11.208 -9.566 1.00 91.81 274 ARG A CA 1
ATOM 2105 C C . ARG A 1 274 ? 18.113 12.013 -10.733 1.00 91.81 274 ARG A C 1
ATOM 2107 O O . ARG A 1 274 ? 18.404 13.201 -10.848 1.00 91.81 274 ARG A O 1
ATOM 2114 N N . LEU A 1 275 ? 17.257 11.403 -11.555 1.00 92.69 275 LEU A N 1
ATOM 2115 C CA . LEU A 1 275 ? 16.573 12.076 -12.663 1.00 92.69 275 LEU A CA 1
ATOM 2116 C C . LEU A 1 275 ? 15.750 13.276 -12.191 1.00 92.69 275 LEU A C 1
ATOM 2118 O O . LEU A 1 275 ? 15.842 14.363 -12.760 1.00 92.69 275 LEU A O 1
ATOM 2122 N N . ALA A 1 276 ? 14.956 13.094 -11.137 1.00 93.94 276 ALA A N 1
ATOM 2123 C CA . ALA A 1 276 ? 14.126 14.163 -10.598 1.00 93.94 276 ALA A CA 1
ATOM 2124 C C . ALA A 1 276 ? 14.974 15.308 -10.022 1.00 93.94 276 ALA A C 1
ATOM 2126 O O . ALA A 1 276 ? 14.650 16.477 -10.230 1.00 93.94 276 ALA A O 1
ATOM 2127 N N . GLN A 1 277 ? 16.086 14.997 -9.346 1.00 92.56 277 GLN A N 1
ATOM 2128 C CA . GLN A 1 277 ? 17.041 16.010 -8.886 1.00 92.56 277 GLN A CA 1
ATOM 2129 C C . GLN A 1 277 ? 17.669 16.779 -10.053 1.00 92.56 277 GLN A C 1
ATOM 2131 O O . GLN A 1 277 ? 17.749 18.004 -9.990 1.00 92.56 277 GLN A O 1
ATOM 2136 N N . GLN A 1 278 ? 18.065 16.088 -11.126 1.00 90.75 278 GLN A N 1
ATOM 2137 C CA . GLN A 1 278 ? 18.640 16.708 -12.323 1.00 90.75 278 GLN A CA 1
ATOM 2138 C C . GLN A 1 278 ? 17.645 17.650 -13.010 1.00 90.75 278 GLN A C 1
ATOM 2140 O O . GLN A 1 278 ? 17.998 18.790 -13.312 1.00 90.75 278 GLN A O 1
ATOM 2145 N N . VAL A 1 279 ? 16.389 17.222 -13.185 1.00 91.12 279 VAL A N 1
ATOM 2146 C CA . VAL A 1 279 ? 15.311 18.074 -13.717 1.00 91.12 279 VAL A CA 1
ATOM 2147 C C . VAL A 1 279 ? 15.132 19.322 -12.858 1.00 91.12 279 VAL A C 1
ATOM 2149 O O . VAL A 1 279 ? 15.167 20.438 -13.375 1.00 91.12 279 VAL A O 1
ATOM 2152 N N . THR A 1 280 ? 15.012 19.159 -11.540 1.00 91.62 280 THR A N 1
ATOM 2153 C CA . THR A 1 280 ? 14.834 20.288 -10.620 1.00 91.62 280 THR A CA 1
ATOM 2154 C C . THR A 1 280 ? 16.033 21.241 -10.636 1.00 91.62 280 THR A C 1
ATOM 2156 O O . THR A 1 280 ? 15.843 22.457 -10.683 1.00 91.62 280 THR A O 1
ATOM 2159 N N . ALA A 1 281 ? 17.265 20.726 -10.662 1.00 90.31 281 ALA A N 1
ATOM 2160 C CA . ALA A 1 281 ? 18.473 21.544 -10.751 1.00 90.31 281 ALA A CA 1
ATOM 2161 C C . ALA A 1 281 ? 18.542 22.324 -12.074 1.00 90.31 281 ALA A C 1
ATOM 2163 O O . ALA A 1 281 ? 18.763 23.536 -12.059 1.00 90.31 281 ALA A O 1
ATOM 2164 N N . ARG A 1 282 ? 18.277 21.661 -13.206 1.00 89.19 282 ARG A N 1
ATOM 2165 C CA . ARG A 1 282 ? 18.266 22.279 -14.539 1.00 89.19 282 ARG A CA 1
ATOM 2166 C C . ARG A 1 282 ? 17.209 23.377 -14.646 1.00 89.19 282 ARG A C 1
ATOM 2168 O O . ARG A 1 282 ? 17.518 24.471 -15.109 1.00 89.19 282 ARG A O 1
ATOM 2175 N N . CYS A 1 283 ? 15.986 23.115 -14.186 1.00 88.75 283 CYS A N 1
ATOM 2176 C CA . CYS A 1 283 ? 14.900 24.095 -14.180 1.00 88.75 283 CYS A CA 1
ATOM 2177 C C . CYS A 1 283 ? 15.233 25.332 -13.334 1.00 88.75 283 CYS A C 1
ATOM 2179 O O . CYS A 1 283 ? 14.956 26.456 -13.758 1.00 88.75 283 CYS A O 1
ATOM 2181 N N . ARG A 1 284 ? 15.866 25.141 -12.166 1.00 87.69 284 ARG A N 1
ATOM 2182 C CA . ARG A 1 284 ? 16.339 26.245 -11.314 1.00 87.69 284 ARG A CA 1
ATOM 2183 C C . ARG A 1 284 ? 17.433 27.065 -12.004 1.00 87.69 284 ARG A C 1
ATOM 2185 O O . ARG A 1 284 ? 17.331 28.286 -12.044 1.00 87.69 284 ARG A O 1
ATOM 2192 N N . GLN A 1 285 ? 18.442 26.410 -12.584 1.00 87.88 285 GLN A N 1
ATOM 2193 C CA . GLN A 1 285 ? 19.548 27.080 -13.285 1.00 87.88 285 GLN A CA 1
ATOM 2194 C C . GLN A 1 285 ? 19.074 27.873 -14.507 1.00 87.88 285 GLN A C 1
ATOM 2196 O O . GLN A 1 285 ? 19.494 29.008 -14.708 1.00 87.88 285 GLN A O 1
ATOM 2201 N N . ALA A 1 286 ? 18.170 27.297 -15.300 1.00 87.81 286 ALA A N 1
ATOM 2202 C CA . ALA A 1 286 ? 17.610 27.937 -16.486 1.00 87.81 286 ALA A CA 1
ATOM 2203 C C . ALA A 1 286 ? 16.488 28.948 -16.171 1.00 87.81 286 ALA A C 1
ATOM 2205 O O . ALA A 1 286 ? 15.889 29.486 -17.100 1.00 87.81 286 ALA A O 1
ATOM 2206 N N . GLN A 1 287 ? 16.184 29.192 -14.886 1.00 87.06 287 GLN A N 1
ATOM 2207 C CA . GLN A 1 287 ? 15.107 30.083 -14.428 1.00 87.06 287 GLN A CA 1
ATOM 2208 C C . GLN A 1 287 ? 13.766 29.801 -15.132 1.00 87.06 287 GLN A C 1
ATOM 2210 O O . GLN A 1 287 ? 13.007 30.708 -15.476 1.00 87.06 287 GLN A O 1
ATOM 2215 N N . THR A 1 288 ? 13.477 28.520 -15.385 1.00 83.25 288 THR A N 1
ATOM 2216 C CA . THR A 1 288 ? 12.257 28.118 -16.093 1.00 83.25 288 THR A CA 1
ATOM 2217 C C . THR A 1 288 ? 11.020 28.423 -15.259 1.00 83.25 288 THR A C 1
ATOM 2219 O O . THR A 1 288 ? 11.060 28.378 -14.029 1.00 83.25 288 THR A O 1
ATOM 2222 N N . ASN A 1 289 ? 9.888 28.670 -15.921 1.00 88.00 289 ASN A N 1
ATOM 2223 C CA . ASN A 1 289 ? 8.634 28.875 -15.204 1.00 88.00 289 ASN A CA 1
ATOM 2224 C C . ASN A 1 289 ? 8.169 27.590 -14.471 1.00 88.00 289 ASN A C 1
ATOM 2226 O O . ASN A 1 289 ? 8.456 26.477 -14.932 1.00 88.00 289 ASN A O 1
ATOM 2230 N N . PRO A 1 290 ? 7.394 27.718 -13.374 1.00 87.88 290 PRO A N 1
ATOM 2231 C CA . PRO A 1 290 ? 6.903 26.569 -12.604 1.00 87.88 290 PRO A CA 1
ATOM 2232 C C . PRO A 1 290 ? 6.108 25.550 -13.433 1.00 87.88 290 PRO A C 1
ATOM 2234 O O . PRO A 1 290 ? 6.171 24.350 -13.182 1.00 87.88 290 PRO A O 1
ATOM 2237 N N . ALA A 1 291 ? 5.396 26.004 -14.470 1.00 90.00 291 ALA A N 1
ATOM 2238 C CA . ALA A 1 291 ? 4.614 25.126 -15.335 1.00 90.00 291 ALA A CA 1
ATOM 2239 C C . ALA A 1 291 ? 5.495 24.186 -16.174 1.00 90.00 291 ALA A C 1
ATOM 2241 O O . ALA A 1 291 ? 5.110 23.045 -16.427 1.00 90.00 291 ALA A O 1
ATOM 2242 N N . GLN A 1 292 ? 6.669 24.637 -16.620 1.00 90.31 292 GLN A N 1
ATOM 2243 C CA . GLN A 1 292 ? 7.623 23.786 -17.324 1.00 90.31 292 GLN A CA 1
ATOM 2244 C C . GLN A 1 292 ? 8.232 22.746 -16.387 1.00 90.31 292 GLN A C 1
ATOM 2246 O O . GLN A 1 292 ? 8.240 21.567 -16.734 1.00 90.31 292 GLN A O 1
ATOM 2251 N N . HIS A 1 293 ? 8.659 23.163 -15.194 1.00 91.50 293 HIS A N 1
ATOM 2252 C CA . HIS A 1 293 ? 9.192 22.251 -14.181 1.00 91.50 293 HIS A CA 1
ATOM 2253 C C . HIS A 1 293 ? 8.179 21.156 -13.818 1.00 91.50 293 HIS A C 1
ATOM 2255 O O . HIS A 1 293 ? 8.504 19.970 -13.874 1.00 91.50 293 HIS A O 1
ATOM 2261 N N . HIS A 1 294 ? 6.921 21.539 -13.582 1.00 92.31 294 HIS A N 1
ATOM 2262 C CA . HIS A 1 294 ? 5.821 20.604 -13.343 1.00 92.31 294 HIS A CA 1
ATOM 2263 C C . HIS A 1 294 ? 5.634 19.617 -14.508 1.00 92.31 294 HIS A C 1
ATOM 2265 O O . HIS A 1 294 ? 5.511 18.413 -14.283 1.00 92.31 294 HIS A O 1
ATOM 2271 N N . ARG A 1 295 ? 5.655 20.086 -15.767 1.00 92.38 295 ARG A N 1
ATOM 2272 C CA . ARG A 1 295 ? 5.539 19.201 -16.943 1.00 92.38 295 ARG A CA 1
ATOM 2273 C C . ARG A 1 295 ? 6.677 18.183 -17.021 1.00 92.38 295 ARG A C 1
ATOM 2275 O O . ARG A 1 295 ? 6.418 17.028 -17.349 1.00 92.38 295 ARG A O 1
ATOM 2282 N N . GLU A 1 296 ? 7.913 18.584 -16.739 1.00 92.75 296 GLU A N 1
ATOM 2283 C CA . GLU A 1 296 ? 9.071 17.681 -16.781 1.00 92.75 296 GLU A CA 1
ATOM 2284 C C . GLU A 1 296 ? 9.023 16.634 -15.659 1.00 92.75 296 GLU A C 1
ATOM 2286 O O . GLU A 1 296 ? 9.190 15.441 -15.924 1.00 92.75 296 GLU A O 1
ATOM 2291 N N . LEU A 1 297 ? 8.683 17.041 -14.433 1.00 94.69 297 LEU A N 1
ATOM 2292 C CA . LEU A 1 297 ? 8.467 16.110 -13.323 1.00 94.69 297 LEU A CA 1
ATOM 2293 C C . LEU A 1 297 ? 7.286 15.156 -13.587 1.00 94.69 297 LEU A C 1
ATOM 2295 O O . LEU A 1 297 ? 7.364 13.974 -13.256 1.00 94.69 297 LEU A O 1
ATOM 2299 N N . MET A 1 298 ? 6.217 15.616 -14.244 1.00 95.25 298 MET A N 1
ATOM 2300 C CA . MET A 1 298 ? 5.078 14.760 -14.601 1.00 95.25 298 MET A CA 1
ATOM 2301 C C . MET A 1 298 ? 5.465 13.701 -15.645 1.00 95.25 298 MET A C 1
ATOM 2303 O O . MET A 1 298 ? 4.971 12.572 -15.616 1.00 95.25 298 MET A O 1
ATOM 2307 N N . ARG A 1 299 ? 6.388 14.015 -16.563 1.00 95.19 299 ARG A N 1
ATOM 2308 C CA . ARG A 1 299 ? 6.948 13.008 -17.481 1.00 95.19 299 ARG A CA 1
ATOM 2309 C C . ARG A 1 299 ? 7.725 11.933 -16.722 1.00 95.19 299 ARG A C 1
ATOM 2311 O O . ARG A 1 299 ? 7.539 10.752 -17.004 1.00 95.19 299 ARG A O 1
ATOM 2318 N N . LEU A 1 300 ? 8.518 12.316 -15.721 1.00 95.44 300 LEU A N 1
ATOM 2319 C CA . LEU A 1 300 ? 9.182 11.356 -14.831 1.00 95.44 300 LEU A CA 1
ATOM 2320 C C . LEU A 1 300 ? 8.170 10.495 -14.065 1.00 95.44 300 LEU A C 1
ATOM 2322 O O . LEU A 1 300 ? 8.332 9.278 -14.002 1.00 95.44 300 LEU A O 1
ATOM 2326 N N . ALA A 1 301 ? 7.090 11.094 -13.557 1.00 97.12 301 ALA A N 1
ATOM 2327 C CA . ALA A 1 301 ? 6.017 10.375 -12.874 1.00 97.12 301 ALA A CA 1
ATOM 2328 C C . ALA A 1 301 ? 5.315 9.340 -13.774 1.00 97.12 301 ALA A C 1
ATOM 2330 O O . ALA A 1 301 ? 5.002 8.246 -13.308 1.00 97.12 301 ALA A O 1
ATOM 2331 N N . LYS A 1 302 ? 5.135 9.638 -15.066 1.00 98.12 302 LYS A N 1
ATOM 2332 C CA . LYS A 1 302 ? 4.641 8.681 -16.074 1.00 98.12 302 LYS A CA 1
ATOM 2333 C C . LYS A 1 302 ? 5.621 7.535 -16.335 1.00 98.12 302 LYS A C 1
ATOM 2335 O O . LYS A 1 302 ? 5.205 6.390 -16.472 1.00 98.12 302 LYS A O 1
ATOM 2340 N N . GLY A 1 303 ? 6.925 7.814 -16.377 1.00 97.88 303 GLY A N 1
ATOM 2341 C CA . GLY A 1 303 ? 7.945 6.760 -16.452 1.00 97.88 303 GLY A CA 1
ATOM 2342 C C . GLY A 1 303 ? 7.930 5.856 -15.212 1.00 97.88 303 GLY A C 1
ATOM 2343 O O . GLY A 1 303 ? 7.989 4.633 -15.331 1.00 97.88 303 GLY A O 1
ATOM 2344 N N . ALA A 1 304 ? 7.785 6.459 -14.030 1.00 97.31 304 ALA A N 1
ATOM 2345 C CA . ALA A 1 304 ? 7.678 5.762 -12.752 1.00 97.31 304 ALA A CA 1
ATOM 2346 C C . ALA A 1 304 ? 6.436 4.854 -12.684 1.00 97.31 304 ALA A C 1
ATOM 2348 O O . ALA A 1 304 ? 6.537 3.725 -12.209 1.00 97.31 304 ALA A O 1
ATOM 2349 N N . GLU A 1 305 ? 5.294 5.311 -13.207 1.00 98.38 305 GLU A N 1
ATOM 2350 C CA . GLU A 1 305 ? 4.068 4.512 -13.353 1.00 98.38 305 GLU A CA 1
ATOM 2351 C C . GLU A 1 305 ? 4.325 3.230 -14.160 1.00 98.38 305 GLU A C 1
ATOM 2353 O O . GLU A 1 305 ? 4.106 2.131 -13.647 1.00 98.38 305 GLU A O 1
ATOM 2358 N N . LEU A 1 306 ? 4.872 3.341 -15.380 1.00 98.69 306 LEU A N 1
ATOM 2359 C CA . LEU A 1 306 ? 5.185 2.168 -16.211 1.00 98.69 306 LEU A CA 1
ATOM 2360 C C . LEU A 1 306 ? 6.138 1.202 -15.494 1.00 98.69 306 LEU A C 1
ATOM 2362 O O . LEU A 1 306 ? 5.944 -0.015 -15.504 1.00 98.69 306 LEU A O 1
ATOM 2366 N N . PHE A 1 307 ? 7.160 1.755 -14.842 1.00 98.50 307 PHE A N 1
ATOM 2367 C CA . PHE A 1 307 ? 8.174 0.989 -14.132 1.00 98.50 307 PHE A CA 1
ATOM 2368 C C . PHE A 1 307 ? 7.613 0.205 -12.933 1.00 98.50 307 PHE A C 1
ATOM 2370 O O . PHE A 1 307 ? 8.026 -0.931 -12.686 1.00 98.50 307 PHE A O 1
ATOM 2377 N N . GLN A 1 308 ? 6.650 0.765 -12.199 1.00 97.94 308 GLN A N 1
ATOM 2378 C CA . GLN A 1 308 ? 5.977 0.038 -11.122 1.00 97.94 308 GLN A CA 1
ATOM 2379 C C . GLN A 1 308 ? 4.982 -1.001 -11.645 1.00 97.94 308 GLN A C 1
ATOM 2381 O O . GLN A 1 308 ? 4.859 -2.076 -11.053 1.00 97.94 308 GLN A O 1
ATOM 2386 N N . ILE A 1 309 ? 4.322 -0.736 -12.778 1.00 98.56 309 ILE A N 1
ATOM 2387 C CA . ILE A 1 309 ? 3.433 -1.709 -13.425 1.00 98.56 309 ILE A CA 1
ATOM 2388 C C . ILE A 1 309 ? 4.192 -2.975 -13.847 1.00 98.56 309 ILE A C 1
ATOM 2390 O O . ILE A 1 309 ? 3.643 -4.068 -13.701 1.00 98.56 309 ILE A O 1
ATOM 2394 N N . LEU A 1 310 ? 5.456 -2.866 -14.288 1.00 98.38 310 LEU A N 1
ATOM 2395 C CA . LEU A 1 310 ? 6.306 -4.037 -14.562 1.00 98.38 310 LEU A CA 1
ATOM 2396 C C . LEU A 1 310 ? 6.336 -4.996 -13.365 1.00 98.38 310 LEU A C 1
ATOM 2398 O O . LEU A 1 310 ? 6.054 -6.186 -13.515 1.00 98.38 310 LEU A O 1
ATOM 2402 N N . LEU A 1 311 ? 6.640 -4.466 -12.175 1.00 98.12 311 LEU A N 1
ATOM 2403 C CA . LEU A 1 311 ? 6.708 -5.259 -10.952 1.00 98.12 311 LEU A CA 1
ATOM 2404 C C . LEU A 1 311 ? 5.330 -5.807 -10.569 1.00 98.12 311 LEU A C 1
ATOM 2406 O O . LEU A 1 311 ? 5.221 -6.988 -10.244 1.00 98.12 311 LEU A O 1
ATOM 2410 N N . ALA A 1 312 ? 4.284 -4.977 -10.628 1.00 97.69 312 ALA A N 1
ATOM 2411 C CA . ALA A 1 312 ? 2.924 -5.375 -10.269 1.00 97.69 312 ALA A CA 1
ATOM 2412 C C . ALA A 1 312 ? 2.425 -6.540 -11.133 1.00 97.69 312 ALA A C 1
ATOM 2414 O O . ALA A 1 312 ? 1.986 -7.559 -10.608 1.00 97.69 312 ALA A O 1
ATOM 2415 N N . VAL A 1 313 ? 2.502 -6.419 -12.460 1.00 97.56 313 VAL A N 1
ATOM 2416 C CA . VAL A 1 313 ? 1.978 -7.450 -13.362 1.00 97.56 313 VAL A CA 1
ATOM 2417 C C . VAL A 1 313 ? 2.781 -8.741 -13.218 1.00 97.56 313 VAL A C 1
ATOM 2419 O O . VAL A 1 313 ? 2.174 -9.792 -13.027 1.00 97.56 313 VAL A O 1
ATOM 2422 N N . ASP A 1 314 ? 4.117 -8.686 -13.212 1.00 96.69 314 ASP A N 1
ATOM 2423 C CA . ASP A 1 314 ? 4.931 -9.906 -13.127 1.00 96.69 314 ASP A CA 1
ATOM 2424 C C . ASP A 1 314 ? 4.757 -10.649 -11.793 1.00 96.69 314 ASP A C 1
ATOM 2426 O O . ASP A 1 314 ? 4.522 -11.863 -11.793 1.00 96.69 314 ASP A O 1
ATOM 2430 N N . SER A 1 315 ? 4.829 -9.930 -10.665 1.00 95.56 315 SER A N 1
ATOM 2431 C CA . SER A 1 315 ? 4.759 -10.530 -9.325 1.00 95.56 315 SER A CA 1
ATOM 2432 C C . SER A 1 315 ? 3.357 -11.034 -8.983 1.00 95.56 315 SER A C 1
ATOM 2434 O O . SER A 1 315 ? 3.201 -12.167 -8.524 1.00 95.56 315 SER A O 1
ATOM 2436 N N . ILE A 1 316 ? 2.318 -10.244 -9.265 1.00 95.94 316 ILE A N 1
ATOM 2437 C CA . ILE A 1 316 ? 0.942 -10.606 -8.920 1.00 95.94 316 ILE A CA 1
ATOM 2438 C C . ILE A 1 316 ? 0.433 -11.736 -9.813 1.00 95.94 316 ILE A C 1
ATOM 2440 O O . ILE A 1 316 ? -0.209 -12.657 -9.312 1.00 95.94 316 ILE A O 1
ATOM 2444 N N . GLN A 1 317 ? 0.768 -11.746 -11.108 1.00 91.12 317 GLN A N 1
ATOM 2445 C CA . GLN A 1 317 ? 0.405 -12.873 -11.974 1.00 91.12 317 GLN A CA 1
ATOM 2446 C C . GLN A 1 317 ? 1.149 -14.149 -11.609 1.00 91.12 317 GLN A C 1
ATOM 2448 O O . GLN A 1 317 ? 0.548 -15.221 -11.654 1.00 91.12 317 GLN A O 1
ATOM 2453 N N . ALA A 1 318 ? 2.427 -14.054 -11.220 1.00 90.88 318 ALA A N 1
ATOM 2454 C CA . ALA A 1 318 ? 3.149 -15.206 -10.691 1.00 90.88 318 ALA A CA 1
ATOM 2455 C C . ALA A 1 318 ? 2.436 -15.774 -9.458 1.00 90.88 318 ALA A C 1
ATOM 2457 O O . ALA A 1 318 ? 2.166 -16.969 -9.418 1.00 90.88 318 ALA A O 1
ATOM 2458 N N . ALA A 1 319 ? 2.050 -14.914 -8.513 1.00 92.69 319 ALA A N 1
ATOM 2459 C CA . ALA A 1 319 ? 1.385 -15.324 -7.282 1.00 92.69 319 ALA A CA 1
ATOM 2460 C C . ALA A 1 319 ? -0.015 -15.913 -7.516 1.00 92.69 319 ALA A C 1
ATOM 2462 O O . ALA A 1 319 ? -0.348 -16.949 -6.940 1.00 92.69 319 ALA A O 1
ATOM 2463 N N . VAL A 1 320 ? -0.821 -15.319 -8.407 1.00 90.50 320 VAL A N 1
ATOM 2464 C CA . VAL A 1 320 ? -2.096 -15.908 -8.869 1.00 90.50 320 VAL A CA 1
ATOM 2465 C C . VAL A 1 320 ? -1.836 -17.273 -9.502 1.00 90.50 320 VAL A C 1
ATOM 2467 O O . VAL A 1 320 ? -2.492 -18.266 -9.185 1.00 90.50 320 VAL A O 1
ATOM 2470 N N . GLY A 1 321 ? -0.811 -17.329 -10.346 1.00 85.38 321 GLY A N 1
ATOM 2471 C CA . GLY A 1 321 ? -0.298 -18.532 -10.964 1.00 85.38 321 GLY A CA 1
ATOM 2472 C C . GLY A 1 321 ? 0.314 -19.528 -9.988 1.00 85.38 321 GLY A C 1
ATOM 2473 O O . GLY A 1 321 ? 0.639 -20.606 -10.464 1.00 85.38 321 GLY A O 1
ATOM 2474 N N . GLU A 1 322 ? 0.416 -19.249 -8.681 1.00 85.00 322 GLU A N 1
ATOM 2475 C CA . GLU A 1 322 ? 0.882 -20.140 -7.600 1.00 85.00 322 GLU A CA 1
ATOM 2476 C C . GLU A 1 322 ? -0.224 -20.552 -6.612 1.00 85.00 322 GLU A C 1
ATOM 2478 O O . GLU A 1 322 ? -0.012 -21.440 -5.781 1.00 85.00 322 GLU A O 1
ATOM 2483 N N . LEU A 1 323 ? -1.431 -19.991 -6.738 1.00 85.81 323 LEU A N 1
ATOM 2484 C CA . LEU A 1 323 ? -2.550 -20.314 -5.856 1.00 85.81 323 LEU A CA 1
ATOM 2485 C C . LEU A 1 323 ? -2.868 -21.822 -5.851 1.00 85.81 323 LEU A C 1
ATOM 2487 O O . LEU A 1 323 ? -2.816 -22.470 -6.903 1.00 85.81 323 LEU A O 1
ATOM 2491 N N . PRO A 1 324 ? -3.156 -22.415 -4.682 1.00 76.44 324 PRO A N 1
ATOM 2492 C CA . PRO A 1 324 ? -3.550 -23.807 -4.578 1.00 76.44 324 PRO A CA 1
ATOM 2493 C C . PRO A 1 324 ? -5.003 -23.991 -5.031 1.00 76.44 324 PRO A C 1
ATOM 2495 O O . PRO A 1 324 ? -5.865 -23.168 -4.725 1.00 76.44 324 PRO A O 1
ATOM 2498 N N . ASP A 1 325 ? -5.291 -25.135 -5.656 1.00 69.12 325 ASP A N 1
ATOM 2499 C CA . ASP A 1 325 ? -6.655 -25.533 -6.045 1.00 69.12 325 ASP A CA 1
ATOM 2500 C C . ASP A 1 325 ? -7.615 -25.569 -4.837 1.00 69.12 325 ASP A C 1
ATOM 2502 O O . ASP A 1 325 ? -8.821 -25.395 -4.975 1.00 69.12 325 ASP A O 1
ATOM 2506 N N . THR A 1 326 ? -7.072 -25.785 -3.633 1.00 59.53 326 THR A N 1
ATOM 2507 C CA . THR A 1 326 ? -7.809 -25.946 -2.372 1.00 59.53 326 THR A CA 1
ATOM 2508 C C . THR A 1 326 ? -8.125 -24.629 -1.644 1.00 59.53 326 THR A C 1
ATOM 2510 O O . THR A 1 326 ? -8.557 -24.668 -0.496 1.00 59.53 326 THR A O 1
ATOM 2513 N N . GLY A 1 327 ? -7.948 -23.465 -2.288 1.00 58.12 327 GLY A N 1
ATOM 2514 C CA . GLY A 1 327 ? -8.616 -22.218 -1.871 1.00 58.12 327 GLY A CA 1
ATOM 2515 C C . GLY A 1 327 ? -7.848 -21.258 -0.949 1.00 58.12 327 GLY A C 1
ATOM 2516 O O . GLY A 1 327 ? -8.461 -20.390 -0.336 1.00 58.12 327 GLY A O 1
ATOM 2517 N N . GLY A 1 328 ? -6.520 -21.362 -0.843 1.00 80.62 328 GLY A N 1
ATOM 2518 C CA . GLY A 1 328 ? -5.699 -20.449 -0.033 1.00 80.62 328 GLY A CA 1
ATOM 2519 C C . GLY A 1 328 ? -5.108 -19.274 -0.821 1.00 80.62 328 GLY A C 1
ATOM 2520 O O . GLY A 1 328 ? -4.222 -19.477 -1.641 1.00 80.62 328 GLY A O 1
ATOM 2521 N N . ALA A 1 329 ? -5.502 -18.036 -0.516 1.00 91.62 329 ALA A N 1
ATOM 2522 C CA . ALA A 1 329 ? -5.014 -16.836 -1.214 1.00 91.62 329 ALA A CA 1
ATOM 2523 C C . ALA A 1 329 ? -3.706 -16.234 -0.653 1.00 91.62 329 ALA A C 1
ATOM 2525 O O . ALA A 1 329 ? -3.267 -15.172 -1.088 1.00 91.62 329 ALA A O 1
ATOM 2526 N N . LEU A 1 330 ? -3.066 -16.898 0.319 1.00 91.06 330 LEU A N 1
ATOM 2527 C CA . LEU A 1 330 ? -1.887 -16.367 1.017 1.00 91.06 330 LEU A CA 1
ATOM 2528 C C . LEU A 1 330 ? -0.702 -16.014 0.092 1.00 91.06 330 LEU A C 1
ATOM 2530 O O . LEU A 1 330 ? -0.106 -14.964 0.326 1.00 91.06 330 LEU A O 1
ATOM 2534 N N . PRO A 1 331 ? -0.354 -16.801 -0.952 1.00 93.69 331 PRO A N 1
ATOM 2535 C CA . PRO A 1 331 ? 0.704 -16.407 -1.888 1.00 93.69 331 PRO A CA 1
ATOM 2536 C C . PRO A 1 331 ? 0.436 -15.052 -2.555 1.00 93.69 331 PRO A C 1
ATOM 2538 O O . PRO A 1 331 ? 1.341 -14.228 -2.658 1.00 93.69 331 PRO A O 1
ATOM 2541 N N . LEU A 1 332 ? -0.819 -14.789 -2.938 1.00 96.06 332 LEU A N 1
ATOM 2542 C CA . LEU A 1 332 ? -1.231 -13.508 -3.511 1.00 96.06 332 LEU A CA 1
ATOM 2543 C C . LEU A 1 332 ? -1.139 -12.376 -2.482 1.00 96.06 332 LEU A C 1
ATOM 2545 O O . LEU A 1 332 ? -0.577 -11.327 -2.786 1.00 96.06 332 LEU A O 1
ATOM 2549 N N . TRP A 1 333 ? -1.625 -12.588 -1.256 1.00 96.88 333 TRP A N 1
ATOM 2550 C CA . TRP A 1 333 ? -1.514 -11.590 -0.188 1.00 96.88 333 TRP A CA 1
ATOM 2551 C C . TRP A 1 333 ? -0.061 -11.233 0.142 1.00 96.88 333 TRP A C 1
ATOM 2553 O O . TRP A 1 333 ? 0.252 -10.056 0.317 1.00 96.88 333 TRP A O 1
ATOM 2563 N N . ARG A 1 334 ? 0.840 -12.222 0.148 1.00 96.12 334 ARG A N 1
ATOM 2564 C CA . ARG A 1 334 ? 2.279 -11.999 0.331 1.00 96.12 334 ARG A CA 1
ATOM 2565 C C . ARG A 1 334 ? 2.881 -11.186 -0.809 1.00 96.12 334 ARG A C 1
ATOM 2567 O O . ARG A 1 334 ? 3.569 -10.207 -0.547 1.00 96.12 334 ARG A O 1
ATOM 2574 N N . ALA A 1 335 ? 2.584 -11.545 -2.057 1.00 97.19 335 ALA A N 1
ATOM 2575 C CA . ALA A 1 335 ? 3.082 -10.806 -3.215 1.00 97.19 335 ALA A CA 1
ATOM 2576 C C . ALA A 1 335 ? 2.581 -9.351 -3.235 1.00 97.19 335 ALA A C 1
ATOM 2578 O O . ALA A 1 335 ? 3.345 -8.444 -3.554 1.00 97.19 335 ALA A O 1
ATOM 2579 N N . LEU A 1 336 ? 1.327 -9.108 -2.834 1.00 98.25 336 LEU A N 1
ATOM 2580 C CA . LEU A 1 336 ? 0.788 -7.756 -2.661 1.00 98.25 336 LEU A CA 1
ATOM 2581 C C . LEU A 1 336 ? 1.528 -6.992 -1.557 1.00 98.25 336 LEU A C 1
ATOM 2583 O O . LEU A 1 336 ? 1.933 -5.854 -1.784 1.00 98.25 336 LEU A O 1
ATOM 2587 N N . ALA A 1 337 ? 1.741 -7.603 -0.389 1.00 97.38 337 ALA A N 1
ATOM 2588 C CA . ALA A 1 337 ? 2.475 -6.972 0.708 1.00 97.38 337 ALA A CA 1
ATOM 2589 C C . ALA A 1 337 ? 3.915 -6.612 0.293 1.00 97.38 337 ALA A C 1
ATOM 2591 O O . ALA A 1 337 ? 4.354 -5.486 0.521 1.00 97.38 337 ALA A O 1
ATOM 2592 N N . GLU A 1 338 ? 4.620 -7.517 -0.391 1.00 96.88 338 GLU A N 1
ATOM 2593 C CA . GLU A 1 338 ? 5.963 -7.269 -0.931 1.00 96.88 338 GLU A CA 1
ATOM 2594 C C . GLU A 1 338 ? 5.978 -6.172 -2.002 1.00 96.88 338 GLU A C 1
ATOM 2596 O O . GLU A 1 338 ? 6.883 -5.336 -2.017 1.00 96.88 338 GLU A O 1
ATOM 2601 N N . PHE A 1 339 ? 4.980 -6.148 -2.889 1.00 98.19 339 PHE A N 1
ATOM 2602 C CA . PHE A 1 339 ? 4.826 -5.091 -3.885 1.00 98.19 339 PHE A CA 1
ATOM 2603 C C . PHE A 1 339 ? 4.643 -3.728 -3.210 1.00 98.19 339 PHE A C 1
ATOM 2605 O O . PHE A 1 339 ? 5.391 -2.794 -3.496 1.00 98.19 339 PHE A O 1
ATOM 2612 N N . PHE A 1 340 ? 3.692 -3.609 -2.281 1.00 97.75 340 PHE A N 1
ATOM 2613 C CA . PHE A 1 340 ? 3.418 -2.345 -1.599 1.00 97.75 340 PHE A CA 1
ATOM 2614 C C . PHE A 1 340 ? 4.563 -1.899 -0.683 1.00 97.75 340 PHE A C 1
ATOM 2616 O O . PHE A 1 340 ? 4.789 -0.697 -0.558 1.00 97.75 340 PHE A O 1
ATOM 2623 N N . ALA A 1 341 ? 5.317 -2.832 -0.091 1.00 94.69 341 ALA A N 1
ATOM 2624 C CA . ALA A 1 341 ? 6.535 -2.522 0.663 1.00 94.69 341 ALA A CA 1
ATOM 2625 C C . ALA A 1 341 ? 7.602 -1.821 -0.198 1.00 94.69 341 ALA A C 1
ATOM 2627 O O . ALA A 1 341 ? 8.383 -1.028 0.318 1.00 94.69 341 ALA A O 1
ATOM 2628 N N . LYS A 1 342 ? 7.633 -2.108 -1.505 1.00 95.25 342 LYS A N 1
ATOM 2629 C CA . LYS A 1 342 ? 8.598 -1.543 -2.460 1.00 95.25 342 LYS A CA 1
ATOM 2630 C C . LYS A 1 342 ? 8.102 -0.274 -3.153 1.00 95.25 342 LYS A C 1
ATOM 2632 O O . LYS A 1 342 ? 8.912 0.488 -3.671 1.00 95.25 342 LYS A O 1
ATOM 2637 N N . THR A 1 343 ? 6.787 -0.061 -3.227 1.00 96.88 343 THR A N 1
ATOM 2638 C CA . THR A 1 343 ? 6.192 0.989 -4.078 1.00 96.88 343 THR A CA 1
ATOM 2639 C C . THR A 1 343 ? 5.537 2.136 -3.326 1.00 96.88 343 THR A C 1
ATOM 2641 O O . THR A 1 343 ? 5.332 3.197 -3.921 1.00 96.88 343 THR A O 1
ATOM 2644 N N . VAL A 1 344 ? 5.271 1.989 -2.027 1.00 96.06 344 VAL A N 1
ATOM 2645 C CA . VAL A 1 344 ? 4.667 3.037 -1.194 1.00 96.06 344 VAL A CA 1
ATOM 2646 C C . VAL A 1 344 ? 5.561 3.316 0.008 1.00 96.06 344 VAL A C 1
ATOM 2648 O O . VAL A 1 344 ? 5.856 2.421 0.794 1.00 96.06 344 VAL A O 1
ATOM 2651 N N . ASN A 1 345 ? 5.961 4.577 0.177 1.00 93.50 345 ASN A N 1
ATOM 2652 C CA . ASN A 1 345 ? 6.558 5.047 1.417 1.00 93.50 345 ASN A CA 1
ATOM 2653 C C . ASN A 1 345 ? 5.445 5.350 2.416 1.00 93.50 345 ASN A C 1
ATOM 2655 O O . ASN A 1 345 ? 4.763 6.369 2.347 1.00 93.50 345 ASN A O 1
ATOM 2659 N N . ASP A 1 346 ? 5.287 4.448 3.364 1.00 90.56 346 ASP A N 1
ATOM 2660 C CA . ASP A 1 346 ? 4.223 4.460 4.346 1.00 90.56 346 ASP A CA 1
ATOM 2661 C C . ASP A 1 346 ? 4.597 5.185 5.645 1.00 90.56 346 ASP A C 1
ATOM 2663 O O . ASP A 1 346 ? 3.816 5.146 6.581 1.00 90.56 346 ASP A O 1
ATOM 2667 N N . HIS A 1 347 ? 5.767 5.809 5.782 1.00 86.94 347 HIS A N 1
ATOM 2668 C CA . HIS A 1 347 ? 6.222 6.300 7.094 1.00 86.94 347 HIS A CA 1
ATOM 2669 C C . HIS A 1 347 ? 5.538 7.598 7.555 1.00 86.94 347 HIS A C 1
ATOM 2671 O O . HIS A 1 347 ? 5.589 7.917 8.739 1.00 86.94 347 HIS A O 1
ATOM 2677 N N . HIS A 1 348 ? 4.889 8.318 6.640 1.00 87.50 348 HIS A N 1
ATOM 2678 C CA . HIS A 1 348 ? 4.233 9.604 6.893 1.00 87.50 348 HIS A CA 1
ATOM 2679 C C . HIS A 1 348 ? 2.773 9.570 6.464 1.00 87.50 348 HIS A C 1
ATOM 2681 O O . HIS A 1 348 ? 2.374 8.708 5.675 1.00 87.50 348 HIS A O 1
ATOM 2687 N N . TYR A 1 349 ? 1.992 10.513 6.984 1.00 90.31 349 TYR A N 1
ATOM 2688 C CA . TYR A 1 349 ? 0.554 10.615 6.794 1.00 90.31 349 TYR A CA 1
ATOM 2689 C C . TYR A 1 349 ? 0.096 10.488 5.349 1.00 90.31 349 TYR A C 1
ATOM 2691 O O . TYR A 1 349 ? -0.932 9.870 5.120 1.00 90.31 349 TYR A O 1
ATOM 2699 N N . GLU A 1 350 ? 0.837 10.994 4.371 1.00 91.62 350 GLU A N 1
ATOM 2700 C CA . GLU A 1 350 ? 0.396 11.061 2.978 1.00 91.62 350 GLU A CA 1
ATOM 2701 C C . GLU A 1 350 ? 0.541 9.736 2.219 1.00 91.62 350 GLU A C 1
ATOM 2703 O O . GLU A 1 350 ? -0.055 9.566 1.158 1.00 91.62 350 GLU A O 1
ATOM 2708 N N . TYR A 1 351 ? 1.317 8.776 2.738 1.00 93.50 351 TYR A N 1
ATOM 2709 C CA . TYR A 1 351 ? 1.709 7.565 2.000 1.00 93.50 351 TYR A CA 1
ATOM 2710 C C . TYR A 1 351 ? 2.298 7.912 0.629 1.00 93.50 351 TYR A C 1
ATOM 2712 O O . TYR A 1 351 ? 1.717 7.614 -0.408 1.00 93.50 351 TYR A O 1
ATOM 2720 N N . ARG A 1 352 ? 3.442 8.595 0.590 1.00 93.94 352 ARG A N 1
ATOM 2721 C CA . ARG A 1 352 ? 4.022 9.059 -0.679 1.00 93.94 352 ARG A CA 1
ATOM 2722 C C . ARG A 1 352 ? 4.401 7.859 -1.563 1.00 93.94 352 ARG A C 1
ATOM 2724 O O . ARG A 1 352 ? 4.981 6.895 -1.058 1.00 93.94 352 ARG A O 1
ATOM 2731 N N . PRO A 1 353 ? 4.166 7.894 -2.886 1.00 96.25 353 PRO A N 1
ATOM 2732 C CA . PRO A 1 353 ? 4.737 6.889 -3.768 1.00 96.25 353 PRO A CA 1
ATOM 2733 C C . PRO A 1 353 ? 6.260 6.805 -3.612 1.00 96.25 353 PRO A C 1
ATOM 2735 O O . PRO A 1 353 ? 6.939 7.830 -3.483 1.00 96.25 353 PRO A O 1
ATOM 2738 N N . TRP A 1 354 ? 6.811 5.588 -3.607 1.00 95.69 354 TRP A N 1
ATOM 2739 C CA . TRP A 1 354 ? 8.218 5.352 -3.264 1.00 95.69 354 TRP A CA 1
ATOM 2740 C C . TRP A 1 354 ? 9.166 6.179 -4.133 1.00 95.69 354 TRP A C 1
ATOM 2742 O O . TRP A 1 354 ? 10.026 6.889 -3.617 1.00 95.69 354 TRP A O 1
ATOM 2752 N N . LEU A 1 355 ? 8.927 6.177 -5.446 1.00 95.12 355 LEU A N 1
ATOM 2753 C CA . LEU A 1 355 ? 9.750 6.878 -6.434 1.00 95.12 355 LEU A CA 1
ATOM 2754 C C . LEU A 1 355 ? 9.645 8.408 -6.343 1.00 95.12 355 LEU A C 1
ATOM 2756 O O . LEU A 1 355 ? 10.510 9.100 -6.867 1.00 95.12 355 LEU A O 1
ATOM 2760 N N . TYR A 1 356 ? 8.623 8.944 -5.666 1.00 94.00 356 TYR A N 1
ATOM 2761 C CA . TYR A 1 356 ? 8.499 10.384 -5.391 1.00 94.00 356 TYR A CA 1
ATOM 2762 C C . TYR A 1 356 ? 9.150 10.761 -4.055 1.00 94.00 356 TYR A C 1
ATOM 2764 O O . TYR A 1 356 ? 9.311 11.933 -3.743 1.00 94.00 356 TYR A O 1
ATOM 2772 N N . SER A 1 357 ? 9.509 9.768 -3.242 1.00 90.50 357 SER A N 1
ATOM 2773 C CA . SER A 1 357 ? 10.057 9.970 -1.900 1.00 90.50 357 SER A CA 1
ATOM 2774 C C . SER A 1 357 ? 11.581 9.921 -1.853 1.00 90.50 357 SER A C 1
ATOM 2776 O O . SER A 1 357 ? 12.154 10.099 -0.781 1.00 90.50 357 SER A O 1
ATOM 2778 N N . ARG A 1 358 ? 12.240 9.575 -2.965 1.00 89.62 358 ARG A N 1
ATOM 2779 C CA . ARG A 1 358 ? 13.695 9.422 -3.023 1.00 89.62 358 ARG A CA 1
ATOM 2780 C C . ARG A 1 358 ? 14.344 10.687 -3.587 1.00 89.62 358 ARG A C 1
ATOM 2782 O O . ARG A 1 358 ? 13.972 11.161 -4.659 1.00 89.62 358 ARG A O 1
ATOM 2789 N N . GLY A 1 359 ? 15.356 11.194 -2.883 1.00 86.38 359 GLY A N 1
ATOM 2790 C CA . GLY A 1 359 ? 16.046 12.434 -3.242 1.00 86.38 359 GLY A CA 1
ATOM 2791 C C . GLY A 1 359 ? 15.175 13.685 -3.069 1.00 86.38 359 GLY A C 1
ATOM 2792 O O . GLY A 1 359 ? 14.059 13.625 -2.562 1.00 86.38 359 GLY A O 1
ATOM 2793 N N . VAL A 1 360 ? 15.693 14.834 -3.512 1.00 87.75 360 VAL A N 1
ATOM 2794 C CA . VAL A 1 360 ? 15.030 16.151 -3.354 1.00 87.75 360 VAL A CA 1
ATOM 2795 C C . VAL A 1 360 ? 14.238 16.585 -4.594 1.00 87.75 360 VAL A C 1
ATOM 2797 O O . VAL A 1 360 ? 13.651 17.662 -4.631 1.00 87.75 360 VAL A O 1
ATOM 2800 N N . GLY A 1 361 ? 14.211 15.757 -5.644 1.00 89.06 361 GLY A N 1
ATOM 2801 C CA . GLY A 1 361 ? 13.614 16.119 -6.932 1.00 89.06 361 GLY A CA 1
ATOM 2802 C C . GLY A 1 361 ? 12.115 16.426 -6.859 1.00 89.06 361 GLY A C 1
ATOM 2803 O O . GLY A 1 361 ? 11.663 17.381 -7.486 1.00 89.06 361 GLY A O 1
ATOM 2804 N N . PHE A 1 362 ? 11.377 15.665 -6.045 1.00 92.81 362 PHE A N 1
ATOM 2805 C CA . PHE A 1 362 ? 9.936 15.816 -5.795 1.00 92.81 362 PHE A CA 1
ATOM 2806 C C . PHE A 1 362 ? 9.626 16.428 -4.418 1.00 92.81 362 PHE A C 1
ATOM 2808 O O . PHE A 1 362 ? 8.502 16.324 -3.930 1.00 92.81 362 PHE A O 1
ATOM 2815 N N . GLU A 1 363 ? 10.600 17.052 -3.753 1.00 88.25 363 GLU A N 1
ATOM 2816 C CA . GLU A 1 363 ? 10.428 17.572 -2.388 1.00 88.25 363 GLU A CA 1
ATOM 2817 C C . GLU A 1 363 ? 9.241 18.543 -2.273 1.00 88.25 363 GLU A C 1
ATOM 2819 O O . GLU A 1 363 ? 8.451 18.438 -1.338 1.00 88.25 363 GLU A O 1
ATOM 2824 N N . GLY A 1 364 ? 9.044 19.398 -3.283 1.00 87.50 364 GLY A N 1
ATOM 2825 C CA . GLY A 1 364 ? 7.930 20.350 -3.335 1.00 87.50 364 GLY A CA 1
ATOM 2826 C C . GLY A 1 364 ? 6.540 19.736 -3.560 1.00 87.50 364 GLY A C 1
ATOM 2827 O O . GLY A 1 364 ? 5.553 20.447 -3.422 1.00 87.50 364 GLY A O 1
ATOM 2828 N N . LEU A 1 365 ? 6.436 18.444 -3.895 1.00 90.56 365 LEU A N 1
ATOM 2829 C CA . LEU A 1 365 ? 5.159 17.777 -4.167 1.00 90.56 365 LEU A CA 1
ATOM 2830 C C . LEU A 1 365 ? 4.495 17.310 -2.861 1.00 90.56 365 LEU A C 1
ATOM 2832 O O . LEU A 1 365 ? 4.782 16.213 -2.379 1.00 90.56 365 LEU A O 1
ATOM 2836 N N . ASN A 1 366 ? 3.599 18.112 -2.292 1.00 89.81 366 ASN A N 1
ATOM 2837 C CA . ASN A 1 366 ? 2.937 17.835 -1.011 1.00 89.81 366 ASN A CA 1
ATOM 2838 C C . ASN A 1 366 ? 1.415 18.074 -1.069 1.00 89.81 366 ASN A C 1
ATOM 2840 O O . ASN A 1 366 ? 0.884 18.534 -2.084 1.00 89.81 366 ASN A O 1
ATOM 2844 N N . GLY A 1 367 ? 0.715 17.694 0.007 1.00 89.62 367 GLY A N 1
ATOM 2845 C CA . GLY A 1 367 ? -0.727 17.903 0.171 1.00 89.62 367 GLY A CA 1
ATOM 2846 C C . GLY A 1 367 ? -1.564 17.419 -1.019 1.00 89.62 367 GLY A C 1
ATOM 2847 O O . GLY A 1 367 ? -1.305 16.362 -1.597 1.00 89.62 367 GLY A O 1
ATOM 2848 N N . ASN A 1 368 ? -2.552 18.221 -1.420 1.00 92.50 368 ASN A N 1
ATOM 2849 C CA . ASN A 1 368 ? -3.485 17.864 -2.494 1.00 92.50 368 ASN A CA 1
ATOM 2850 C C . ASN A 1 368 ? -2.795 17.695 -3.854 1.00 92.50 368 ASN A C 1
ATOM 2852 O O . ASN A 1 368 ? -3.249 16.899 -4.672 1.00 92.50 368 ASN A O 1
ATOM 2856 N N . GLU A 1 369 ? -1.682 18.391 -4.121 1.00 93.94 369 GLU A N 1
ATOM 2857 C CA . GLU A 1 369 ? -0.972 18.201 -5.389 1.00 93.94 369 GLU A CA 1
ATOM 2858 C C . GLU A 1 369 ? -0.365 16.798 -5.480 1.00 93.94 369 GLU A C 1
ATOM 2860 O O . GLU A 1 369 ? -0.494 16.142 -6.516 1.00 93.94 369 GLU A O 1
ATOM 2865 N N . LEU A 1 370 ? 0.235 16.315 -4.389 1.00 95.44 370 LEU A N 1
ATOM 2866 C CA . LEU A 1 370 ? 0.725 14.943 -4.297 1.00 95.44 370 LEU A CA 1
ATOM 2867 C C . LEU A 1 370 ? -0.405 13.935 -4.517 1.00 95.44 370 LEU A C 1
ATOM 2869 O O . LEU A 1 370 ? -0.232 13.001 -5.303 1.00 95.44 370 LEU A O 1
ATOM 2873 N N . TYR A 1 371 ? -1.544 14.119 -3.844 1.00 96.31 371 TYR A N 1
ATOM 2874 C CA . TYR A 1 371 ? -2.680 13.209 -3.979 1.00 96.31 371 TYR A CA 1
ATOM 2875 C C . TYR A 1 371 ? -3.226 13.183 -5.397 1.00 96.31 371 TYR A C 1
ATOM 2877 O O . TYR A 1 371 ? -3.441 12.099 -5.930 1.00 96.31 371 TYR A O 1
ATOM 2885 N N . ARG A 1 372 ? -3.339 14.340 -6.053 1.00 96.25 372 ARG A N 1
ATOM 2886 C CA . ARG A 1 372 ? -3.743 14.429 -7.458 1.00 96.25 372 ARG A CA 1
ATOM 2887 C C . ARG A 1 372 ? -2.814 13.638 -8.372 1.00 96.25 372 ARG A C 1
ATOM 2889 O O . ARG A 1 372 ? -3.279 12.854 -9.194 1.00 96.25 372 ARG A O 1
ATOM 2896 N N . TRP A 1 373 ? -1.499 13.795 -8.212 1.00 97.06 373 TRP A N 1
ATOM 2897 C CA . TRP A 1 373 ? -0.524 13.030 -8.998 1.00 97.06 373 TRP A CA 1
ATOM 2898 C C . TRP A 1 373 ? -0.647 11.533 -8.731 1.00 97.06 373 TRP A C 1
ATOM 2900 O O . TRP A 1 373 ? -0.634 10.734 -9.665 1.00 97.06 373 TRP A O 1
ATOM 2910 N N . ALA A 1 374 ? -0.775 11.143 -7.466 1.00 96.31 374 ALA A N 1
ATOM 2911 C CA . ALA A 1 374 ? -0.896 9.746 -7.089 1.00 96.31 374 ALA A CA 1
ATOM 2912 C C . ALA A 1 374 ? -2.201 9.132 -7.631 1.00 96.31 374 ALA A C 1
ATOM 2914 O O . ALA A 1 374 ? -2.160 8.092 -8.281 1.00 96.31 374 ALA A O 1
ATOM 2915 N N . ALA A 1 375 ? -3.342 9.802 -7.472 1.00 94.81 375 ALA A N 1
ATOM 2916 C CA . ALA A 1 375 ? -4.627 9.373 -8.016 1.00 94.81 375 ALA A CA 1
ATOM 2917 C C . ALA A 1 375 ? -4.575 9.216 -9.544 1.00 94.81 375 ALA A C 1
ATOM 2919 O O . ALA A 1 375 ? -4.976 8.180 -10.073 1.00 94.81 375 ALA A O 1
ATOM 2920 N N . GLU A 1 376 ? -4.015 10.200 -10.254 1.00 94.69 376 GLU A N 1
ATOM 2921 C CA . GLU A 1 376 ? -3.941 10.195 -11.717 1.00 94.69 376 GLU A CA 1
ATOM 2922 C C . GLU A 1 376 ? -3.003 9.102 -12.253 1.00 94.69 376 GLU A C 1
ATOM 2924 O O . GLU A 1 376 ? -3.347 8.390 -13.197 1.00 94.69 376 GLU A O 1
ATOM 2929 N N . ARG A 1 377 ? -1.812 8.956 -11.658 1.00 96.19 377 ARG A N 1
ATOM 2930 C CA . ARG A 1 377 ? -0.766 8.039 -12.144 1.00 96.19 377 ARG A CA 1
ATOM 2931 C C . ARG A 1 377 ? -0.941 6.599 -11.656 1.00 96.19 377 ARG A C 1
ATOM 2933 O O . ARG A 1 377 ? -0.344 5.697 -12.227 1.00 96.19 377 ARG A O 1
ATOM 2940 N N . TYR A 1 378 ? -1.734 6.361 -10.611 1.00 95.81 378 TYR A N 1
ATOM 2941 C CA . TYR A 1 378 ? -1.938 5.022 -10.042 1.00 95.81 378 TYR A CA 1
ATOM 2942 C C . TYR A 1 378 ? -3.342 4.473 -10.297 1.00 95.81 378 TYR A C 1
ATOM 2944 O O . TYR A 1 378 ? -3.633 3.353 -9.880 1.00 95.81 378 TYR A O 1
ATOM 2952 N N . ALA A 1 379 ? -4.205 5.194 -11.019 1.00 94.69 379 ALA A N 1
ATOM 2953 C CA . ALA A 1 379 ? -5.568 4.754 -11.319 1.00 94.69 379 ALA A CA 1
ATOM 2954 C C . ALA A 1 379 ? -5.617 3.357 -11.964 1.00 94.69 379 ALA A C 1
ATOM 2956 O O . ALA A 1 379 ? -6.412 2.509 -11.548 1.00 94.69 379 ALA A O 1
ATOM 2957 N N . TRP A 1 380 ? -4.742 3.091 -12.944 1.00 96.56 380 TRP A N 1
ATOM 2958 C CA . TRP A 1 380 ? -4.669 1.781 -13.599 1.00 96.56 380 TRP A CA 1
ATOM 2959 C C . TRP A 1 380 ? -4.226 0.684 -12.625 1.00 96.56 380 TRP A C 1
ATOM 2961 O O . TRP A 1 380 ? -4.875 -0.359 -12.534 1.00 96.56 380 TRP A O 1
ATOM 2971 N N . LEU A 1 381 ? -3.162 0.938 -11.852 1.00 96.88 381 LEU A N 1
ATOM 2972 C CA . LEU A 1 381 ? -2.653 0.006 -10.840 1.00 96.88 381 LEU A CA 1
ATOM 2973 C C . LEU A 1 381 ? -3.712 -0.303 -9.784 1.00 96.88 381 LEU A C 1
ATOM 2975 O O . LEU A 1 381 ? -3.921 -1.467 -9.455 1.00 96.88 381 LEU A O 1
ATOM 2979 N N . HIS A 1 382 ? -4.407 0.718 -9.284 1.00 96.56 382 HIS A N 1
ATOM 2980 C CA . HIS A 1 382 ? -5.483 0.550 -8.318 1.00 96.56 382 HIS A CA 1
ATOM 2981 C C . HIS A 1 382 ? -6.572 -0.369 -8.878 1.00 96.56 382 HIS A C 1
ATOM 2983 O O . HIS A 1 382 ? -6.918 -1.363 -8.236 1.00 96.56 382 HIS A O 1
ATOM 2989 N N . ARG A 1 383 ? -7.061 -0.105 -10.097 1.00 96.25 383 ARG A N 1
ATOM 2990 C CA . ARG A 1 383 ? -8.099 -0.933 -10.724 1.00 96.25 383 ARG A CA 1
ATOM 2991 C C . ARG A 1 383 ? -7.627 -2.376 -10.933 1.00 96.25 383 ARG A C 1
ATOM 2993 O O . ARG A 1 383 ? -8.356 -3.305 -10.580 1.00 96.25 383 ARG A O 1
ATOM 3000 N N . TYR A 1 384 ? -6.396 -2.556 -11.412 1.00 97.56 384 TYR A N 1
ATOM 3001 C CA . TYR A 1 384 ? -5.780 -3.867 -11.623 1.00 97.56 384 TYR A CA 1
ATOM 3002 C C . TYR A 1 384 ? -5.645 -4.670 -10.330 1.00 97.56 384 TYR A C 1
ATOM 3004 O O . TYR A 1 384 ? -6.161 -5.786 -10.236 1.00 97.56 384 TYR A O 1
ATOM 3012 N N . LEU A 1 385 ? -5.000 -4.105 -9.307 1.00 97.56 385 LEU A N 1
ATOM 3013 C CA . LEU A 1 385 ? -4.760 -4.794 -8.039 1.00 97.56 385 LEU A CA 1
ATOM 3014 C C . LEU A 1 385 ? -6.071 -5.105 -7.315 1.00 97.56 385 LEU A C 1
ATOM 3016 O O . LEU A 1 385 ? -6.249 -6.227 -6.837 1.00 97.56 385 LEU A O 1
ATOM 3020 N N . ARG A 1 386 ? -7.020 -4.161 -7.307 1.00 96.56 386 ARG A N 1
ATOM 3021 C CA . ARG A 1 386 ? -8.363 -4.384 -6.760 1.00 96.56 386 ARG A CA 1
ATOM 3022 C C . ARG A 1 386 ? -9.065 -5.540 -7.472 1.00 96.56 386 ARG A C 1
ATOM 3024 O O . ARG A 1 386 ? -9.605 -6.429 -6.816 1.00 96.56 386 ARG A O 1
ATOM 3031 N N . GLY A 1 387 ? -9.016 -5.567 -8.804 1.00 95.12 387 GLY A N 1
ATOM 3032 C CA . GLY A 1 387 ? -9.584 -6.646 -9.609 1.00 95.12 387 GLY A CA 1
ATOM 3033 C C . GLY A 1 387 ? -8.943 -8.007 -9.324 1.00 95.12 387 GLY A C 1
ATOM 3034 O O . GLY A 1 387 ? -9.652 -9.009 -9.240 1.00 95.12 387 GLY A O 1
ATOM 3035 N N . MET A 1 388 ? -7.620 -8.060 -9.133 1.00 95.31 388 MET A N 1
ATOM 3036 C CA . MET A 1 388 ? -6.920 -9.307 -8.800 1.00 95.31 388 MET A CA 1
ATOM 3037 C C . MET A 1 388 ? -7.319 -9.820 -7.415 1.00 95.31 388 MET A C 1
ATOM 3039 O O . MET A 1 388 ? -7.649 -10.997 -7.267 1.00 95.31 388 MET A O 1
ATOM 3043 N N . VAL A 1 389 ? -7.361 -8.931 -6.420 1.00 95.38 389 VAL A N 1
ATOM 3044 C CA . VAL A 1 389 ? -7.801 -9.255 -5.059 1.00 95.38 389 VAL A CA 1
ATOM 3045 C C . VAL A 1 389 ? -9.230 -9.802 -5.064 1.00 95.38 389 VAL A C 1
ATOM 3047 O O . VAL A 1 389 ? -9.476 -10.878 -4.518 1.00 95.38 389 VAL A O 1
ATOM 3050 N N . LEU A 1 390 ? -10.165 -9.131 -5.739 1.00 94.75 390 LEU A N 1
ATOM 3051 C CA . LEU A 1 390 ? -11.566 -9.558 -5.777 1.00 94.75 390 LEU A CA 1
ATOM 3052 C C . LEU A 1 390 ? -11.832 -10.817 -6.599 1.00 94.75 390 LEU A C 1
ATOM 3054 O O . LEU A 1 390 ? -12.864 -11.441 -6.408 1.00 94.75 390 LEU A O 1
ATOM 3058 N N . ARG A 1 391 ? -10.947 -11.216 -7.513 1.00 93.12 391 ARG A N 1
ATOM 3059 C CA . ARG A 1 391 ? -11.110 -12.479 -8.255 1.00 93.12 391 ARG A CA 1
ATOM 3060 C C . ARG A 1 391 ? -10.510 -13.667 -7.515 1.00 93.12 391 ARG A C 1
ATOM 3062 O O . ARG A 1 391 ? -11.026 -14.778 -7.610 1.00 93.12 391 ARG A O 1
ATOM 3069 N N . HIS A 1 392 ? -9.403 -13.451 -6.811 1.00 93.19 392 HIS A N 1
ATOM 3070 C CA . HIS A 1 392 ? -8.514 -14.537 -6.399 1.00 93.19 392 HIS A CA 1
ATOM 3071 C C . HIS A 1 392 ? -8.380 -14.714 -4.883 1.00 93.19 392 HIS A C 1
ATOM 3073 O O . HIS A 1 392 ? -7.701 -15.640 -4.443 1.00 93.19 392 HIS A O 1
ATOM 3079 N N . THR A 1 393 ? -9.048 -13.884 -4.081 1.00 93.69 393 THR A N 1
ATOM 3080 C CA . THR A 1 393 ? -9.031 -13.976 -2.612 1.00 93.69 393 THR A CA 1
ATOM 3081 C C . THR A 1 393 ? -10.402 -14.327 -2.042 1.00 93.69 393 THR A C 1
ATOM 3083 O O . THR A 1 393 ? -11.393 -14.402 -2.770 1.00 93.69 393 THR A O 1
ATOM 3086 N N . GLU A 1 394 ? -10.457 -14.533 -0.727 1.00 92.00 394 GLU A N 1
ATOM 3087 C CA . GLU A 1 394 ? -11.698 -14.707 0.031 1.00 92.00 394 GLU A CA 1
ATOM 3088 C C . GLU A 1 394 ? -12.661 -13.511 -0.079 1.00 92.00 394 GLU A C 1
ATOM 3090 O O . GLU A 1 394 ? -13.858 -13.672 0.139 1.00 92.00 394 GLU A O 1
ATOM 3095 N N . LEU A 1 395 ? -12.182 -12.327 -0.483 1.00 94.25 395 LEU A N 1
ATOM 3096 C CA . LEU A 1 395 ? -13.027 -11.139 -0.632 1.00 94.25 395 LEU A CA 1
ATOM 3097 C C . LEU A 1 395 ? -14.072 -11.269 -1.744 1.00 94.25 395 LEU A C 1
ATOM 3099 O O . LEU A 1 395 ? -15.082 -10.574 -1.694 1.00 94.25 395 LEU A O 1
ATOM 3103 N N . ARG A 1 396 ? -13.875 -12.179 -2.707 1.00 93.69 396 ARG A N 1
ATOM 3104 C CA . ARG A 1 396 ? -14.852 -12.444 -3.775 1.00 93.69 396 ARG A CA 1
ATOM 3105 C C . ARG A 1 396 ? -16.197 -12.948 -3.249 1.00 93.69 396 ARG A C 1
ATOM 3107 O O . ARG A 1 396 ? -17.209 -12.787 -3.919 1.00 93.69 396 ARG A O 1
ATOM 3114 N N . GLU A 1 397 ? -16.181 -13.579 -2.074 1.00 91.12 397 GLU A N 1
ATOM 3115 C CA . GLU A 1 397 ? -17.362 -14.169 -1.438 1.00 91.12 397 GLU A CA 1
ATOM 3116 C C . GLU A 1 397 ? -18.165 -13.121 -0.646 1.00 91.12 397 GLU A C 1
ATOM 3118 O O . GLU A 1 397 ? -19.298 -13.382 -0.246 1.00 91.12 397 GLU A O 1
ATOM 3123 N N . LEU A 1 398 ? -17.600 -11.929 -0.407 1.00 91.81 398 LEU A N 1
ATOM 3124 C CA . LEU A 1 398 ? -18.320 -10.840 0.250 1.00 91.81 398 LEU A CA 1
ATOM 3125 C C . LEU A 1 398 ? -19.334 -10.198 -0.708 1.00 91.81 398 LEU A C 1
ATOM 3127 O O . LEU A 1 398 ? -19.048 -10.072 -1.901 1.00 91.81 398 LEU A O 1
ATOM 3131 N N . PRO A 1 399 ? -20.479 -9.701 -0.209 1.00 92.81 399 PRO A N 1
ATOM 3132 C CA . PRO A 1 399 ? -21.377 -8.860 -0.994 1.00 92.81 399 PRO A CA 1
ATOM 3133 C C . PRO A 1 399 ? -20.658 -7.635 -1.574 1.00 92.81 399 PRO A C 1
ATOM 3135 O O . PRO A 1 399 ? -19.804 -7.045 -0.915 1.00 92.81 399 PRO A O 1
ATOM 3138 N N . ALA A 1 400 ? -21.045 -7.194 -2.775 1.00 93.06 400 ALA A N 1
ATOM 3139 C CA . ALA A 1 400 ? -20.386 -6.080 -3.470 1.00 93.06 400 ALA A CA 1
ATOM 3140 C C . ALA A 1 400 ? -20.309 -4.792 -2.625 1.00 93.06 400 ALA A C 1
ATOM 3142 O O . ALA A 1 400 ? -19.265 -4.151 -2.571 1.00 93.06 400 ALA A O 1
ATOM 3143 N N . GLY A 1 401 ? -21.375 -4.453 -1.889 1.00 93.56 401 GLY A N 1
ATOM 3144 C CA . GLY A 1 401 ? -21.366 -3.294 -0.989 1.00 93.56 401 GLY A CA 1
ATOM 3145 C C . GLY A 1 401 ? -20.355 -3.413 0.159 1.00 93.56 401 GLY A C 1
ATOM 3146 O O . GLY A 1 401 ? -19.789 -2.411 0.586 1.00 93.56 401 GLY A O 1
ATOM 3147 N N . GLU A 1 402 ? -20.075 -4.630 0.629 1.00 95.50 402 GLU A N 1
ATOM 3148 C CA . GLU A 1 402 ? -19.063 -4.886 1.660 1.00 95.50 402 GLU A CA 1
ATOM 3149 C C . GLU A 1 402 ? -17.648 -4.900 1.082 1.00 95.50 402 GLU A C 1
ATOM 3151 O O . GLU A 1 402 ? -16.729 -4.390 1.720 1.00 95.50 402 GLU A O 1
ATOM 3156 N N . GLN A 1 403 ? -17.472 -5.425 -0.135 1.00 96.19 403 GLN A N 1
ATOM 3157 C CA . GLN A 1 403 ? -16.215 -5.312 -0.877 1.00 96.19 403 GLN A CA 1
ATOM 3158 C C . GLN A 1 403 ? -15.832 -3.838 -1.057 1.00 96.19 403 GLN A C 1
ATOM 3160 O O . GLN A 1 403 ? -14.706 -3.446 -0.749 1.00 96.19 403 GLN A O 1
ATOM 3165 N N . ASP A 1 404 ? -16.782 -3.016 -1.505 1.00 96.44 404 ASP A N 1
ATOM 3166 C CA . ASP A 1 404 ? -16.595 -1.583 -1.723 1.00 96.44 404 ASP A CA 1
ATOM 3167 C C . ASP A 1 404 ? -16.377 -0.832 -0.403 1.00 96.44 404 ASP A C 1
ATOM 3169 O O . ASP A 1 404 ? -15.487 0.008 -0.327 1.00 96.44 404 ASP A O 1
ATOM 3173 N N . ALA A 1 405 ? -17.108 -1.160 0.665 1.00 97.00 405 ALA A N 1
ATOM 3174 C CA . ALA A 1 405 ? -16.903 -0.532 1.971 1.00 97.00 405 ALA A CA 1
ATOM 3175 C C . ALA A 1 405 ? -15.571 -0.919 2.636 1.00 97.00 405 ALA A C 1
ATOM 3177 O O . ALA A 1 405 ? -15.041 -0.146 3.430 1.00 97.00 405 ALA A O 1
ATOM 3178 N N . LEU A 1 406 ? -15.017 -2.097 2.337 1.00 97.19 406 LEU A N 1
ATOM 3179 C CA . LEU A 1 406 ? -13.751 -2.551 2.913 1.00 97.19 406 LEU A CA 1
ATOM 3180 C C . LEU A 1 406 ? -12.529 -2.072 2.122 1.00 97.19 406 LEU A C 1
ATOM 3182 O O . LEU A 1 406 ? -11.531 -1.682 2.728 1.00 97.19 406 LEU A O 1
ATOM 3186 N N . LEU A 1 407 ? -12.595 -2.135 0.789 1.00 96.19 407 LEU A N 1
ATOM 3187 C CA . LEU A 1 407 ? -11.497 -1.783 -0.122 1.00 96.19 407 LEU A CA 1
ATOM 3188 C C . LEU A 1 407 ? -11.534 -0.327 -0.579 1.00 96.19 407 LEU A C 1
ATOM 3190 O O . LEU A 1 407 ? -10.512 0.217 -0.986 1.00 96.19 407 LEU A O 1
ATOM 3194 N N . GLY A 1 408 ? -12.711 0.286 -0.549 1.00 95.50 408 GLY A N 1
ATOM 3195 C CA . GLY A 1 408 ? -13.010 1.457 -1.348 1.00 95.50 408 GLY A CA 1
ATOM 3196 C C . GLY A 1 408 ? -13.387 1.082 -2.783 1.00 95.50 408 GLY A C 1
ATOM 3197 O O . GLY A 1 408 ? -13.014 0.031 -3.329 1.00 95.50 408 GLY A O 1
ATOM 3198 N N . ASN A 1 409 ? -14.135 1.976 -3.413 1.00 93.31 409 ASN A N 1
ATOM 3199 C CA . ASN A 1 409 ? -14.409 1.974 -4.839 1.00 93.31 409 ASN A CA 1
ATOM 3200 C C . ASN A 1 409 ? -14.415 3.423 -5.312 1.00 93.31 409 ASN A C 1
ATOM 3202 O O . ASN A 1 409 ? -15.168 4.236 -4.799 1.00 93.31 409 ASN A O 1
ATOM 3206 N N . THR A 1 410 ? -13.553 3.772 -6.257 1.00 88.62 410 THR A N 1
ATOM 3207 C CA . THR A 1 410 ? -13.466 5.143 -6.783 1.00 88.62 410 THR A CA 1
ATOM 3208 C C . THR A 1 410 ? -13.653 5.187 -8.291 1.00 88.62 410 THR A C 1
ATOM 3210 O O . THR A 1 410 ? -13.250 6.146 -8.946 1.00 88.62 410 THR A O 1
ATOM 3213 N N . PHE A 1 411 ? -14.219 4.125 -8.857 1.00 86.75 411 PHE A N 1
ATOM 3214 C CA . PHE A 1 411 ? -14.368 3.954 -10.292 1.00 86.75 411 PHE A CA 1
ATOM 3215 C C . PHE A 1 411 ? -15.833 4.111 -10.702 1.00 86.75 411 PHE A C 1
ATOM 3217 O O . PHE A 1 411 ? -16.753 3.883 -9.918 1.00 86.75 411 PHE A O 1
ATOM 3224 N N . ASP A 1 412 ? -16.034 4.502 -11.960 1.00 80.06 412 ASP A N 1
ATOM 3225 C CA . ASP A 1 412 ? -17.294 4.330 -12.691 1.00 80.06 412 ASP A CA 1
ATOM 3226 C C . ASP A 1 412 ? -18.535 4.949 -12.007 1.00 80.06 412 ASP A C 1
ATOM 3228 O O . ASP A 1 412 ? -19.651 4.458 -12.143 1.00 80.06 412 ASP A O 1
ATOM 3232 N N . GLY A 1 413 ? -18.338 6.050 -11.269 1.00 73.31 413 GLY A N 1
ATOM 3233 C CA . GLY A 1 413 ? -19.405 6.815 -10.609 1.00 73.31 413 GLY A CA 1
ATOM 3234 C C . GLY A 1 413 ? -19.885 6.258 -9.263 1.00 73.31 413 GLY A C 1
ATOM 3235 O O . GLY A 1 413 ? -20.713 6.896 -8.618 1.00 73.31 413 GLY A O 1
ATOM 3236 N N . ASN A 1 414 ? -19.341 5.129 -8.799 1.00 71.56 414 ASN A N 1
ATOM 3237 C CA . ASN A 1 414 ? -19.715 4.481 -7.538 1.00 71.56 414 ASN A CA 1
ATOM 3238 C C . ASN A 1 414 ? -18.673 4.754 -6.445 1.00 71.56 414 ASN A C 1
ATOM 3240 O O . ASN A 1 414 ? -18.009 3.839 -5.960 1.00 71.56 414 ASN A O 1
ATOM 3244 N N . ALA A 1 415 ? -18.505 6.028 -6.083 1.00 86.94 415 ALA A N 1
ATOM 3245 C CA . ALA A 1 415 ? -17.537 6.432 -5.069 1.00 86.94 415 ALA A CA 1
ATOM 3246 C C . ALA A 1 415 ? -17.965 5.952 -3.669 1.00 86.94 415 ALA A C 1
ATOM 3248 O O . ALA A 1 415 ? -18.901 6.482 -3.073 1.00 86.94 415 ALA A O 1
ATOM 3249 N N . VAL A 1 416 ? -17.258 4.957 -3.142 1.00 93.88 416 VAL A N 1
ATOM 3250 C CA . VAL A 1 416 ? -17.397 4.436 -1.784 1.00 93.88 416 VAL A CA 1
ATOM 3251 C C . VAL A 1 416 ? -16.042 4.529 -1.105 1.00 93.88 416 VAL A C 1
ATOM 3253 O O . VAL A 1 416 ? -15.056 3.959 -1.571 1.00 93.88 416 VAL A O 1
ATOM 3256 N N . GLU A 1 417 ? -15.987 5.250 0.008 1.00 94.75 417 GLU A N 1
ATOM 3257 C CA . GLU A 1 417 ? -14.771 5.344 0.807 1.00 94.75 417 GLU A CA 1
ATOM 3258 C C . GLU A 1 417 ? -14.584 4.085 1.667 1.00 94.75 417 GLU A C 1
ATOM 3260 O O . GLU A 1 417 ? -15.564 3.579 2.239 1.00 94.75 417 GLU A O 1
ATOM 3265 N N . PRO A 1 418 ? -13.341 3.583 1.783 1.00 97.00 418 PRO A N 1
ATOM 3266 C CA . PRO A 1 418 ? -13.027 2.473 2.668 1.00 97.00 418 PRO A CA 1
ATOM 3267 C C . PRO A 1 418 ? -13.238 2.857 4.136 1.00 97.00 418 PRO A C 1
ATOM 3269 O O . PRO A 1 418 ? -12.833 3.931 4.582 1.00 97.00 418 PRO A O 1
ATOM 3272 N N . ILE A 1 419 ? -13.829 1.947 4.907 1.00 97.94 419 ILE A N 1
ATOM 3273 C CA . ILE A 1 419 ? -14.017 2.104 6.350 1.00 97.94 419 ILE A CA 1
ATOM 3274 C C . ILE A 1 419 ? -12.656 2.273 7.042 1.00 97.94 419 ILE A C 1
ATOM 3276 O O . ILE A 1 419 ? -11.756 1.443 6.897 1.00 97.94 419 ILE A O 1
ATOM 3280 N N . GLY A 1 420 ? -12.529 3.339 7.832 1.00 95.88 420 GLY A N 1
ATOM 3281 C CA . GLY A 1 420 ? -11.331 3.689 8.585 1.00 95.88 420 GLY A CA 1
ATOM 3282 C C . GLY A 1 420 ? -10.256 4.400 7.762 1.00 95.88 420 GLY A C 1
ATOM 3283 O O . GLY A 1 420 ? -9.139 4.560 8.257 1.00 95.88 420 GLY A O 1
ATOM 3284 N N . ALA A 1 421 ? -10.550 4.793 6.523 1.00 95.94 421 ALA A N 1
ATOM 3285 C CA . ALA A 1 421 ? -9.617 5.481 5.635 1.00 95.94 421 ALA A CA 1
ATOM 3286 C C . ALA A 1 421 ? -10.310 6.526 4.735 1.00 95.94 421 ALA A C 1
ATOM 3288 O O . ALA A 1 421 ? -9.864 6.778 3.617 1.00 95.94 421 ALA A O 1
ATOM 3289 N N . GLU A 1 422 ? -11.372 7.164 5.229 1.00 94.62 422 GLU A N 1
ATOM 3290 C CA . GLU A 1 422 ? -12.068 8.275 4.563 1.00 94.62 422 GLU A CA 1
ATOM 3291 C C . GLU A 1 422 ? -11.176 9.516 4.393 1.00 94.62 422 GLU A C 1
ATOM 3293 O O . GLU A 1 422 ? -10.165 9.652 5.075 1.00 94.62 422 GLU A O 1
ATOM 3298 N N . ALA A 1 423 ? -11.539 10.458 3.530 1.00 93.06 423 ALA A N 1
ATOM 3299 C CA . ALA A 1 423 ? -10.869 11.756 3.418 1.00 93.06 423 ALA A CA 1
ATOM 3300 C C . ALA A 1 423 ? -11.833 12.853 2.963 1.00 93.06 423 ALA A C 1
ATOM 3302 O O . ALA A 1 423 ? -12.908 12.580 2.430 1.00 93.06 423 ALA A O 1
ATOM 3303 N N . ASP A 1 424 ? -11.442 14.112 3.142 1.00 89.56 424 ASP A N 1
ATOM 3304 C CA . ASP A 1 424 ? -12.248 15.245 2.685 1.00 89.56 424 ASP A CA 1
ATOM 3305 C C . ASP A 1 424 ? -12.004 15.561 1.201 1.00 89.56 424 ASP A C 1
ATOM 3307 O O . ASP A 1 424 ? -12.956 15.857 0.470 1.00 89.56 424 ASP A O 1
ATOM 3311 N N . ASP A 1 425 ? -10.756 15.435 0.739 1.00 92.00 425 ASP A N 1
ATOM 3312 C CA . ASP A 1 425 ? -10.346 15.721 -0.638 1.00 92.00 425 ASP A CA 1
ATOM 3313 C C . ASP A 1 425 ? -10.594 14.524 -1.590 1.00 92.00 425 ASP A C 1
ATOM 3315 O O . ASP A 1 425 ? -10.266 13.385 -1.246 1.00 92.00 425 ASP A O 1
ATOM 3319 N N . PRO A 1 426 ? -11.163 14.734 -2.797 1.00 92.31 426 PRO A N 1
ATOM 3320 C CA . PRO A 1 426 ? -11.451 13.649 -3.738 1.00 92.31 426 PRO A CA 1
ATOM 3321 C C . PRO A 1 426 ? -10.226 12.853 -4.202 1.00 92.31 426 PRO A C 1
ATOM 3323 O O . PRO A 1 426 ? -10.320 11.630 -4.332 1.00 92.31 426 PRO A O 1
ATOM 3326 N N . ASP A 1 427 ? -9.093 13.512 -4.445 1.00 94.88 427 ASP A N 1
ATOM 3327 C CA . ASP A 1 427 ? -7.875 12.836 -4.893 1.00 94.88 427 ASP A CA 1
ATOM 3328 C C . ASP A 1 427 ? -7.256 12.047 -3.733 1.00 94.88 427 ASP A C 1
ATOM 3330 O O . ASP A 1 427 ? -6.806 10.908 -3.907 1.00 94.88 427 ASP A O 1
ATOM 3334 N N . GLU A 1 428 ? -7.317 12.599 -2.518 1.00 95.00 428 GLU A N 1
ATOM 3335 C CA . GLU A 1 428 ? -6.921 11.880 -1.310 1.00 95.00 428 GLU A CA 1
ATOM 3336 C C . GLU A 1 428 ? -7.779 10.628 -1.085 1.00 95.00 428 GLU A C 1
ATOM 3338 O O . GLU A 1 428 ? -7.232 9.571 -0.767 1.00 95.00 428 GLU A O 1
ATOM 3343 N N . ARG A 1 429 ? -9.101 10.688 -1.306 1.00 94.62 429 ARG A N 1
ATOM 3344 C CA . ARG A 1 429 ? -9.986 9.508 -1.216 1.00 94.62 429 ARG A CA 1
ATOM 3345 C C . ARG A 1 429 ? -9.540 8.384 -2.148 1.00 94.62 429 ARG A C 1
ATOM 3347 O O . ARG A 1 429 ? -9.478 7.226 -1.732 1.00 94.62 429 ARG A O 1
ATOM 3354 N N . ILE A 1 430 ? -9.201 8.718 -3.396 1.00 95.06 430 ILE A N 1
ATOM 3355 C CA . ILE A 1 430 ? -8.694 7.752 -4.384 1.00 95.06 430 ILE A CA 1
ATOM 3356 C C . ILE A 1 430 ? -7.383 7.139 -3.901 1.00 95.06 430 ILE A C 1
ATOM 3358 O O . ILE A 1 430 ? -7.215 5.916 -3.930 1.00 95.06 430 ILE A O 1
ATOM 3362 N N . TRP A 1 431 ? -6.467 7.975 -3.416 1.00 96.19 431 TRP A N 1
ATOM 3363 C CA . TRP A 1 431 ? -5.179 7.505 -2.931 1.00 96.19 431 TRP A CA 1
ATOM 3364 C C . TRP A 1 431 ? -5.294 6.646 -1.666 1.00 96.19 431 TRP A C 1
ATOM 3366 O O . TRP A 1 431 ? -4.618 5.623 -1.541 1.00 96.19 431 TRP A O 1
ATOM 3376 N N . ARG A 1 432 ? -6.200 6.990 -0.746 1.00 95.75 432 ARG A N 1
ATOM 3377 C CA . ARG A 1 432 ? -6.484 6.185 0.446 1.00 95.75 432 ARG A CA 1
ATOM 3378 C C . ARG A 1 432 ? -7.135 4.850 0.104 1.00 95.75 432 ARG A C 1
ATOM 3380 O O . ARG A 1 432 ? -6.778 3.866 0.741 1.00 95.75 432 ARG A O 1
ATOM 3387 N N . ALA A 1 433 ? -7.991 4.771 -0.916 1.00 96.56 433 ALA A N 1
ATOM 3388 C CA . ALA A 1 433 ? -8.519 3.495 -1.409 1.00 96.56 433 ALA A CA 1
ATOM 3389 C C . ALA A 1 433 ? -7.407 2.589 -1.975 1.00 96.56 433 ALA A C 1
ATOM 3391 O O . ALA A 1 433 ? -7.328 1.409 -1.634 1.00 96.56 433 ALA A O 1
ATOM 3392 N N . TYR A 1 434 ? -6.462 3.150 -2.739 1.00 97.56 434 TYR A N 1
ATOM 3393 C CA . TYR A 1 434 ? -5.261 2.411 -3.147 1.00 97.56 434 TYR A CA 1
ATOM 3394 C C . TYR A 1 434 ? -4.428 1.954 -1.936 1.00 97.56 434 TYR A C 1
ATOM 3396 O O . TYR A 1 434 ? -4.018 0.795 -1.855 1.00 97.56 434 TYR A O 1
ATOM 3404 N N . GLY A 1 435 ? -4.231 2.838 -0.954 1.00 96.88 435 GLY A N 1
ATOM 3405 C CA . GLY A 1 435 ? -3.566 2.517 0.309 1.00 96.88 435 GLY A CA 1
ATOM 3406 C C . GLY A 1 435 ? -4.301 1.457 1.136 1.00 96.88 435 GLY A C 1
ATOM 3407 O O . GLY A 1 435 ? -3.665 0.658 1.810 1.00 96.88 435 GLY A O 1
ATOM 3408 N N . GLN A 1 436 ? -5.625 1.369 1.053 1.00 97.00 436 GLN A N 1
ATOM 3409 C CA . GLN A 1 436 ? -6.400 0.369 1.781 1.00 97.00 436 GLN A CA 1
ATOM 3410 C C . GLN A 1 436 ? -6.100 -1.056 1.292 1.00 97.00 436 GLN A C 1
ATOM 3412 O O . GLN A 1 436 ? -6.032 -1.984 2.101 1.00 97.00 436 GLN A O 1
ATOM 3417 N N . LEU A 1 437 ? -5.841 -1.244 -0.010 1.00 97.50 437 LEU A N 1
ATOM 3418 C CA . LEU A 1 437 ? -5.379 -2.535 -0.540 1.00 97.50 437 LEU A CA 1
ATOM 3419 C C . LEU A 1 437 ? -4.066 -2.971 0.110 1.00 97.50 437 LEU A C 1
ATOM 3421 O O . LEU A 1 437 ? -3.922 -4.141 0.474 1.00 97.50 437 LEU A O 1
ATOM 3425 N N . ARG A 1 438 ? -3.133 -2.029 0.293 1.00 97.25 438 ARG A N 1
ATOM 3426 C CA . ARG A 1 438 ? -1.905 -2.267 1.055 1.00 97.25 438 ARG A CA 1
ATOM 3427 C C . ARG A 1 438 ? -2.243 -2.700 2.473 1.00 97.25 438 ARG A C 1
ATOM 3429 O O . ARG A 1 438 ? -1.760 -3.740 2.912 1.00 97.25 438 ARG A O 1
ATOM 3436 N N . GLU A 1 439 ? -3.064 -1.929 3.178 1.00 96.62 439 GLU A N 1
ATOM 3437 C CA . GLU A 1 439 ? -3.363 -2.192 4.585 1.00 96.62 439 GLU A CA 1
ATOM 3438 C C . GLU A 1 439 ? -3.913 -3.607 4.806 1.00 96.62 439 GLU A C 1
ATOM 3440 O O . GLU A 1 439 ? -3.460 -4.323 5.702 1.00 96.62 439 GLU A O 1
ATOM 3445 N N . LEU A 1 440 ? -4.834 -4.055 3.952 1.00 96.50 440 LEU A N 1
ATOM 3446 C CA . LEU A 1 440 ? -5.385 -5.408 4.035 1.00 96.50 440 LEU A CA 1
ATOM 3447 C C . LEU A 1 440 ? -4.387 -6.486 3.612 1.00 96.50 440 LEU A C 1
ATOM 3449 O O . LEU A 1 440 ? -4.368 -7.555 4.226 1.00 96.50 440 LEU A O 1
ATOM 3453 N N . ALA A 1 441 ? -3.536 -6.213 2.618 1.00 97.06 441 ALA A N 1
ATOM 3454 C CA . ALA A 1 441 ? -2.484 -7.142 2.224 1.00 97.06 441 ALA A CA 1
ATOM 3455 C C . ALA A 1 441 ? -1.515 -7.423 3.378 1.00 97.06 441 ALA A C 1
ATOM 3457 O O . ALA A 1 441 ? -1.212 -8.585 3.639 1.00 97.06 441 ALA A O 1
ATOM 3458 N N . PHE A 1 442 ? -1.106 -6.392 4.123 1.00 95.25 442 PHE A N 1
ATOM 3459 C CA . PHE A 1 442 ? -0.248 -6.543 5.302 1.00 95.25 442 PHE A CA 1
ATOM 3460 C C . PHE A 1 442 ? -0.950 -7.274 6.451 1.00 95.25 442 PHE A C 1
ATOM 3462 O O . PHE A 1 442 ? -0.394 -8.233 6.981 1.00 95.25 442 PHE A O 1
ATOM 3469 N N . ILE A 1 443 ? -2.190 -6.893 6.793 1.00 92.56 443 ILE A N 1
ATOM 3470 C CA . ILE A 1 443 ? -3.000 -7.600 7.807 1.00 92.56 443 ILE A CA 1
ATOM 3471 C C . ILE A 1 443 ? -3.037 -9.093 7.492 1.00 92.56 443 ILE A C 1
ATOM 3473 O O . ILE A 1 443 ? -2.750 -9.930 8.353 1.00 92.56 443 ILE A O 1
ATOM 3477 N N . ARG A 1 444 ? -3.387 -9.427 6.247 1.00 93.38 444 ARG A N 1
ATOM 3478 C CA . ARG A 1 444 ? -3.624 -10.809 5.865 1.00 93.38 444 ARG A CA 1
ATOM 3479 C C . ARG A 1 444 ? -2.337 -11.615 5.723 1.00 93.38 444 ARG A C 1
ATOM 3481 O O . ARG A 1 444 ? -2.320 -12.778 6.135 1.00 93.38 444 ARG A O 1
ATOM 3488 N N . ASN A 1 445 ? -1.273 -11.008 5.192 1.00 93.81 445 ASN A N 1
ATOM 3489 C CA . ASN A 1 445 ? 0.062 -11.604 5.118 1.00 93.81 445 ASN A CA 1
ATOM 3490 C C . ASN A 1 445 ? 0.616 -11.944 6.510 1.00 93.81 445 ASN A C 1
ATOM 3492 O O . ASN A 1 445 ? 1.149 -13.036 6.701 1.00 93.81 445 ASN A O 1
ATOM 3496 N N . ASP A 1 446 ? 0.421 -11.058 7.488 1.00 90.81 446 ASP A N 1
ATOM 3497 C CA . ASP A 1 446 ? 0.936 -11.215 8.856 1.00 90.81 446 ASP A CA 1
ATOM 3498 C C . ASP A 1 446 ? 0.072 -12.153 9.725 1.00 90.81 446 ASP A C 1
ATOM 3500 O O . ASP A 1 446 ? 0.306 -12.319 10.925 1.00 90.81 446 ASP A O 1
ATOM 3504 N N . GLY A 1 447 ? -0.924 -12.805 9.115 1.00 89.38 447 GLY A N 1
ATOM 3505 C CA . GLY A 1 447 ? -1.715 -13.870 9.727 1.00 89.38 447 GLY A CA 1
ATOM 3506 C C . GLY A 1 447 ? -2.966 -13.402 10.467 1.00 89.38 447 GLY A C 1
ATOM 3507 O O . GLY A 1 447 ? -3.622 -14.224 11.106 1.00 89.38 447 GLY A O 1
ATOM 3508 N N . PHE A 1 448 ? -3.334 -12.123 10.374 1.00 89.44 448 PHE A N 1
ATOM 3509 C CA . PHE A 1 448 ? -4.615 -11.658 10.896 1.00 89.44 448 PHE A CA 1
ATOM 3510 C C . PHE A 1 448 ? -5.755 -11.992 9.921 1.00 89.44 448 PHE A C 1
ATOM 3512 O O . PHE A 1 448 ? -5.559 -11.961 8.700 1.00 89.44 448 PHE A O 1
ATOM 3519 N N . PRO A 1 449 ? -6.962 -12.292 10.430 1.00 88.69 449 PRO A N 1
ATOM 3520 C CA . PRO A 1 449 ? -8.135 -12.410 9.580 1.00 88.69 449 PRO A CA 1
ATOM 3521 C C . PRO A 1 449 ? -8.505 -11.043 8.990 1.00 88.69 449 PRO A C 1
ATOM 3523 O O . PRO A 1 449 ? -8.294 -9.997 9.616 1.00 88.69 449 PRO A O 1
ATOM 3526 N N . LEU A 1 450 ? -9.090 -11.060 7.792 1.00 92.31 450 LEU A N 1
ATOM 3527 C CA . LEU A 1 450 ? -9.757 -9.878 7.252 1.00 92.31 450 LEU A CA 1
ATOM 3528 C C . LEU A 1 450 ? -10.968 -9.538 8.137 1.00 92.31 450 LEU A C 1
ATOM 3530 O O . LEU A 1 450 ? -11.607 -10.449 8.670 1.00 92.31 450 LEU A O 1
ATOM 3534 N N . PRO A 1 451 ? -11.268 -8.246 8.339 1.00 94.31 451 PRO A N 1
ATOM 3535 C CA . PRO A 1 451 ? -12.381 -7.847 9.185 1.00 94.31 451 PRO A CA 1
ATOM 3536 C C . PRO A 1 451 ? -13.728 -8.202 8.546 1.00 94.31 451 PRO A C 1
ATOM 3538 O O . PRO A 1 451 ? -13.892 -8.095 7.330 1.00 94.31 451 PRO A O 1
ATOM 3541 N N . LEU A 1 452 ? -14.715 -8.544 9.375 1.00 94.31 452 LEU A N 1
ATOM 3542 C CA . LEU A 1 452 ? -16.111 -8.572 8.934 1.00 94.31 452 LEU A CA 1
ATOM 3543 C C . LEU A 1 452 ? -16.663 -7.151 8.823 1.00 94.31 452 LEU A C 1
ATOM 3545 O O . LEU A 1 452 ? -16.397 -6.304 9.676 1.00 94.31 452 LEU A O 1
ATOM 3549 N N . VAL A 1 453 ? -17.435 -6.891 7.772 1.00 96.44 453 VAL A N 1
ATOM 3550 C CA . VAL A 1 453 ? -17.846 -5.534 7.403 1.00 96.44 453 VAL A CA 1
ATOM 3551 C C . VAL A 1 453 ? -19.225 -5.205 7.969 1.00 96.44 453 VAL A C 1
ATOM 3553 O O . VAL A 1 453 ? -20.183 -5.946 7.787 1.00 96.44 453 VAL A O 1
ATOM 3556 N N . PHE A 1 454 ? -19.355 -4.061 8.622 1.00 97.06 454 PHE A N 1
ATOM 3557 C CA . PHE A 1 454 ? -20.627 -3.479 9.024 1.00 97.06 454 PHE A CA 1
ATOM 3558 C C . PHE A 1 454 ? -20.737 -2.102 8.377 1.00 97.06 454 PHE A C 1
ATOM 3560 O O . PHE A 1 454 ? -20.119 -1.140 8.829 1.00 97.06 454 PHE A O 1
ATOM 3567 N N . THR A 1 455 ? -21.519 -2.003 7.299 1.00 95.25 455 THR A N 1
ATOM 3568 C CA . THR A 1 455 ? -21.813 -0.719 6.635 1.00 95.25 455 THR A CA 1
ATOM 3569 C C . THR A 1 455 ? -22.688 0.195 7.491 1.00 95.25 455 THR A C 1
ATOM 3571 O O . THR A 1 455 ? -22.747 1.395 7.233 1.00 95.25 455 THR A O 1
ATOM 3574 N N . GLU A 1 456 ? -23.321 -0.373 8.517 1.00 95.88 456 GLU A N 1
ATOM 3575 C CA . GLU A 1 456 ? -23.989 0.311 9.616 1.00 95.88 456 GLU A CA 1
ATOM 3576 C C . GLU A 1 456 ? -23.703 -0.441 10.918 1.00 95.88 456 GLU A C 1
ATOM 3578 O O . GLU A 1 456 ? -23.820 -1.667 10.978 1.00 95.88 456 GLU A O 1
ATOM 3583 N N . PHE A 1 457 ? -23.337 0.292 11.963 1.00 97.69 457 PHE A N 1
ATOM 3584 C CA . PHE A 1 457 ? -23.052 -0.250 13.285 1.00 97.69 457 PHE A CA 1
ATOM 3585 C C . PHE A 1 457 ? -23.490 0.747 14.356 1.00 97.69 457 PHE A C 1
ATOM 3587 O O . PHE A 1 457 ? -23.044 1.896 14.336 1.00 97.69 457 PHE A O 1
ATOM 3594 N N . ASP A 1 458 ? -24.344 0.334 15.293 1.00 97.81 458 ASP A N 1
ATOM 3595 C CA . ASP A 1 458 ? -24.718 1.178 16.433 1.00 97.81 458 ASP A CA 1
ATOM 3596 C C . ASP A 1 458 ? -23.594 1.223 17.488 1.00 97.81 458 ASP A C 1
ATOM 3598 O O . ASP A 1 458 ? -23.310 0.198 18.115 1.00 97.81 458 ASP A O 1
ATOM 3602 N N . PRO A 1 459 ? -22.978 2.393 17.753 1.00 97.94 459 PRO A N 1
ATOM 3603 C CA . PRO A 1 459 ? -21.946 2.523 18.780 1.00 97.94 459 PRO A CA 1
ATOM 3604 C C . PRO A 1 459 ? -22.401 2.191 20.205 1.00 97.94 459 PRO A C 1
ATOM 3606 O O . PRO A 1 459 ? -21.561 1.927 21.063 1.00 97.94 459 PRO A O 1
ATOM 3609 N N . GLU A 1 460 ? -23.707 2.172 20.485 1.00 97.88 460 GLU A N 1
ATOM 3610 C CA . GLU A 1 460 ? -24.212 1.736 21.791 1.00 97.88 460 GLU A CA 1
ATOM 3611 C C . GLU A 1 460 ? -23.831 0.279 22.102 1.00 97.88 460 GLU A C 1
ATOM 3613 O O . GLU A 1 460 ? -23.587 -0.055 23.261 1.00 97.88 460 GLU A O 1
ATOM 3618 N N . LEU A 1 461 ? -23.662 -0.563 21.074 1.00 97.19 461 LEU A N 1
ATOM 3619 C CA . LEU A 1 461 ? -23.214 -1.952 21.222 1.00 97.19 461 LEU A CA 1
ATOM 3620 C C . LEU A 1 461 ? -21.820 -2.057 21.854 1.00 97.19 461 LEU A C 1
ATOM 3622 O O . LEU A 1 461 ? -21.532 -3.023 22.550 1.00 97.19 461 LEU A O 1
ATOM 3626 N N . ILE A 1 462 ? -20.969 -1.045 21.658 1.00 96.44 462 ILE A N 1
ATOM 3627 C CA . ILE A 1 462 ? -19.649 -0.948 22.300 1.00 96.44 462 ILE A CA 1
ATOM 3628 C C . ILE A 1 462 ? -19.655 0.001 23.501 1.00 96.44 462 ILE A C 1
ATOM 3630 O O . ILE A 1 462 ? -18.594 0.368 24.004 1.00 96.44 462 ILE A O 1
ATOM 3634 N N . ARG A 1 463 ? -20.838 0.414 23.973 1.00 96.56 463 ARG A N 1
ATOM 3635 C CA . ARG A 1 463 ? -21.015 1.317 25.118 1.00 96.56 463 ARG A CA 1
ATOM 3636 C C . ARG A 1 463 ? -20.172 2.594 24.998 1.00 96.56 463 ARG A C 1
ATOM 3638 O O . ARG A 1 463 ? -19.586 3.058 25.974 1.00 96.56 463 ARG A O 1
ATOM 3645 N N . ASP A 1 464 ? -20.095 3.164 23.797 1.00 96.56 464 ASP A N 1
ATOM 3646 C CA . ASP A 1 464 ? -19.200 4.282 23.458 1.00 96.56 464 ASP A CA 1
ATOM 3647 C C . ASP A 1 464 ? -19.354 5.525 24.357 1.00 96.56 464 ASP A C 1
ATOM 3649 O O . ASP A 1 464 ? -18.417 6.303 24.496 1.00 96.56 464 ASP A O 1
ATOM 3653 N N . ARG A 1 465 ? -20.526 5.728 24.970 1.00 96.06 465 ARG A N 1
ATOM 3654 C CA . ARG A 1 465 ? -20.795 6.856 25.879 1.00 96.06 465 ARG A CA 1
ATOM 3655 C C . ARG A 1 465 ? -20.377 6.610 27.324 1.00 96.06 465 ARG A C 1
ATOM 3657 O O . ARG A 1 465 ? -20.256 7.571 28.077 1.00 96.06 465 ARG A O 1
ATOM 3664 N N . SER A 1 466 ? -20.211 5.352 27.728 1.00 94.50 466 SER A N 1
ATOM 3665 C CA . SER A 1 466 ? -19.822 4.994 29.095 1.00 94.50 466 SER A CA 1
ATOM 3666 C C . SER A 1 466 ? -18.423 4.397 29.182 1.00 94.50 466 SER A C 1
ATOM 3668 O O . SER A 1 466 ? -17.945 4.200 30.290 1.00 94.50 466 SER A O 1
ATOM 3670 N N . ARG A 1 467 ? -17.772 4.090 28.055 1.00 95.75 467 ARG A N 1
ATOM 3671 C CA . ARG A 1 467 ? -16.384 3.617 27.982 1.00 95.75 467 ARG A CA 1
ATOM 3672 C C . ARG A 1 467 ? -15.450 4.716 27.475 1.00 95.75 467 ARG A C 1
ATOM 3674 O O . ARG A 1 467 ? -15.873 5.644 26.793 1.00 95.75 467 ARG A O 1
ATOM 3681 N N . VAL A 1 468 ? -14.165 4.593 27.799 1.00 96.12 468 VAL A N 1
ATOM 3682 C CA . VAL A 1 468 ? -13.105 5.468 27.276 1.00 96.12 468 VAL A CA 1
ATOM 3683 C C . VAL A 1 468 ? -12.781 5.041 25.844 1.00 96.12 468 VAL A C 1
ATOM 3685 O O . VAL A 1 468 ? -12.387 3.900 25.615 1.00 96.12 468 VAL A O 1
ATOM 3688 N N . ASN A 1 469 ? -12.926 5.930 24.863 1.00 97.44 469 ASN A N 1
ATOM 3689 C CA . ASN A 1 469 ? -12.665 5.596 23.460 1.00 97.44 469 ASN A CA 1
ATOM 3690 C C . ASN A 1 469 ? -11.237 5.996 23.070 1.00 97.44 469 ASN A C 1
ATOM 3692 O O . ASN A 1 469 ? -10.926 7.181 22.923 1.00 97.44 469 ASN A O 1
ATOM 3696 N N . HIS A 1 470 ? -10.378 4.997 22.887 1.00 96.88 470 HIS A N 1
ATOM 3697 C CA . HIS A 1 470 ? -9.026 5.142 22.363 1.00 96.88 470 HIS A CA 1
ATOM 3698 C C . HIS A 1 470 ? -9.065 5.071 20.838 1.00 96.88 470 HIS A C 1
ATOM 3700 O O . HIS A 1 470 ? -9.383 4.026 20.264 1.00 96.88 470 HIS A O 1
ATOM 3706 N N . ILE A 1 471 ? -8.709 6.175 20.187 1.00 97.25 471 ILE A N 1
ATOM 3707 C CA . ILE A 1 471 ? -8.644 6.278 18.734 1.00 97.25 471 ILE A CA 1
ATOM 3708 C C . ILE A 1 471 ? -7.189 6.243 18.288 1.00 97.25 471 ILE A C 1
ATOM 3710 O O . ILE A 1 471 ? -6.419 7.166 18.536 1.00 97.25 471 ILE A O 1
ATOM 3714 N N . VAL A 1 472 ? -6.804 5.185 17.589 1.00 96.38 472 VAL A N 1
ATOM 3715 C CA . VAL A 1 472 ? -5.541 5.143 16.857 1.00 96.38 472 VAL A CA 1
ATOM 3716 C C . VAL A 1 472 ? -5.763 5.822 15.514 1.00 96.38 472 VAL A C 1
ATOM 3718 O O . VAL A 1 472 ? -6.368 5.235 14.617 1.00 96.38 472 VAL A O 1
ATOM 3721 N N . ALA A 1 473 ? -5.289 7.061 15.389 1.00 94.94 473 ALA A N 1
ATOM 3722 C CA . ALA A 1 473 ? -5.419 7.884 14.194 1.00 94.94 473 ALA A CA 1
ATOM 3723 C C . ALA A 1 473 ? -4.358 7.508 13.151 1.00 94.94 473 ALA A C 1
ATOM 3725 O O . ALA A 1 473 ? -3.472 8.295 12.829 1.00 94.94 473 ALA A O 1
ATOM 3726 N N . ALA A 1 474 ? -4.400 6.258 12.681 1.00 93.81 474 ALA A N 1
ATOM 3727 C CA . ALA A 1 474 ? -3.398 5.675 11.795 1.00 93.81 474 ALA A CA 1
ATOM 3728 C C . ALA A 1 474 ? -4.028 4.735 10.750 1.00 93.81 474 ALA A C 1
ATOM 3730 O O . ALA A 1 474 ? -5.154 4.266 10.933 1.00 93.81 474 ALA A O 1
ATOM 3731 N N . PRO A 1 475 ? -3.298 4.413 9.666 1.00 94.94 475 PRO A N 1
ATOM 3732 C CA . PRO A 1 475 ? -3.718 3.411 8.690 1.00 94.94 475 PRO A CA 1
ATOM 3733 C C . PRO A 1 475 ? -4.063 2.065 9.344 1.00 94.94 475 PRO A C 1
ATOM 3735 O O . PRO A 1 475 ? -3.345 1.570 10.217 1.00 94.94 475 PRO A O 1
ATOM 3738 N N . VAL A 1 476 ? -5.174 1.457 8.924 1.00 94.25 476 VAL A N 1
ATOM 3739 C CA . VAL A 1 476 ? -5.770 0.302 9.617 1.00 94.25 476 VAL A CA 1
ATOM 3740 C C . VAL A 1 476 ? -4.921 -0.974 9.554 1.00 94.25 476 VAL A C 1
ATOM 3742 O O . VAL A 1 476 ? -5.139 -1.898 10.344 1.00 94.25 476 VAL A O 1
ATOM 3745 N N . GLY A 1 477 ? -3.963 -1.046 8.629 1.00 91.06 477 GLY A N 1
ATOM 3746 C CA . GLY A 1 477 ? -3.131 -2.215 8.347 1.00 91.06 477 GLY A CA 1
ATOM 3747 C C . GLY A 1 477 ? -1.842 -2.301 9.145 1.00 91.06 477 GLY A C 1
ATOM 3748 O O . GLY A 1 477 ? -1.083 -3.256 8.993 1.00 91.06 477 GLY A O 1
ATOM 3749 N N . ARG A 1 478 ? -1.601 -1.354 10.054 1.00 88.62 478 ARG A N 1
ATOM 3750 C CA . ARG A 1 478 ? -0.481 -1.413 10.996 1.00 88.62 478 ARG A CA 1
ATOM 3751 C C . ARG A 1 478 ? -0.597 -2.630 11.905 1.00 88.62 478 ARG A C 1
ATOM 3753 O O . ARG A 1 478 ? -1.497 -2.737 12.742 1.00 88.62 478 ARG A O 1
ATOM 3760 N N . THR A 1 479 ? 0.338 -3.561 11.763 1.00 82.38 479 THR A N 1
ATOM 3761 C CA . THR A 1 479 ? 0.237 -4.875 12.408 1.00 82.38 479 THR A CA 1
ATOM 3762 C C . THR A 1 479 ? 0.515 -4.833 13.909 1.00 82.38 479 THR A C 1
ATOM 3764 O O . THR A 1 479 ? -0.139 -5.555 14.665 1.00 82.38 479 THR A O 1
ATOM 3767 N N . HIS A 1 480 ? 1.360 -3.910 14.379 1.00 84.25 480 HIS A N 1
ATOM 3768 C CA . HIS A 1 480 ? 1.538 -3.643 15.812 1.00 84.25 480 HIS A CA 1
ATOM 3769 C C . HIS A 1 480 ? 0.250 -3.108 16.463 1.00 84.25 480 HIS A C 1
ATOM 3771 O O . HIS A 1 480 ? -0.155 -3.611 17.510 1.00 84.25 480 HIS A O 1
ATOM 3777 N N . PHE A 1 481 ? -0.469 -2.183 15.815 1.00 90.50 481 PHE A N 1
ATOM 3778 C CA . PHE A 1 481 ? -1.782 -1.749 16.306 1.00 90.50 481 PHE A CA 1
ATOM 3779 C C . PHE A 1 481 ? -2.837 -2.848 16.175 1.00 90.50 481 PHE A C 1
ATOM 3781 O O . PHE A 1 481 ? -3.680 -2.982 17.052 1.00 90.50 481 PHE A O 1
ATOM 3788 N N . SER A 1 482 ? -2.763 -3.701 15.150 1.00 88.50 482 SER A N 1
ATOM 3789 C CA . SER A 1 482 ? -3.667 -4.853 15.019 1.00 88.50 482 SER A CA 1
ATOM 3790 C C . SER A 1 482 ? -3.549 -5.836 16.193 1.00 88.50 482 SER A C 1
ATOM 3792 O O . SER A 1 482 ? -4.566 -6.391 16.609 1.00 88.50 482 SER A O 1
ATOM 3794 N N . ARG A 1 483 ? -2.349 -6.015 16.772 1.00 88.38 483 ARG A N 1
ATOM 3795 C CA . ARG A 1 483 ? -2.168 -6.765 18.032 1.00 88.38 483 ARG A CA 1
ATOM 3796 C C . ARG A 1 483 ? -2.841 -6.065 19.208 1.00 88.38 483 ARG A C 1
ATOM 3798 O O . ARG A 1 483 ? -3.574 -6.716 19.938 1.00 88.38 483 ARG A O 1
ATOM 3805 N N . MET A 1 484 ? -2.628 -4.758 19.357 1.00 90.56 484 MET A N 1
ATOM 3806 C CA . MET A 1 484 ? -3.239 -3.969 20.429 1.00 90.56 484 MET A CA 1
ATOM 3807 C C . MET A 1 484 ? -4.773 -4.013 20.367 1.00 90.56 484 MET A C 1
ATOM 3809 O O . MET A 1 484 ? -5.421 -4.278 21.372 1.00 90.56 484 MET A O 1
ATOM 3813 N N . LEU A 1 485 ? -5.358 -3.818 19.181 1.00 93.56 485 LEU A N 1
ATOM 3814 C CA . LEU A 1 485 ? -6.809 -3.855 18.974 1.00 93.56 485 LEU A CA 1
ATOM 3815 C C . LEU A 1 485 ? -7.415 -5.205 19.368 1.00 93.56 485 LEU A C 1
ATOM 3817 O O . LEU A 1 485 ? -8.506 -5.229 19.929 1.00 93.56 485 LEU A O 1
ATOM 3821 N N . ALA A 1 486 ? -6.710 -6.310 19.104 1.00 92.62 486 ALA A N 1
ATOM 3822 C CA . ALA A 1 486 ? -7.160 -7.647 19.484 1.00 92.62 486 ALA A CA 1
ATOM 3823 C C . ALA A 1 486 ? -7.272 -7.826 21.006 1.00 92.62 486 ALA A C 1
ATOM 3825 O O . ALA A 1 486 ? -8.034 -8.667 21.464 1.00 92.62 486 ALA A O 1
ATOM 3826 N N . GLU A 1 487 ? -6.564 -7.030 21.810 1.00 93.06 487 GLU A N 1
ATOM 3827 C CA . GLU A 1 487 ? -6.718 -7.059 23.268 1.00 93.06 487 GLU A CA 1
ATOM 3828 C C . GLU A 1 487 ? -7.939 -6.272 23.760 1.00 93.06 487 GLU A C 1
ATOM 3830 O O . GLU A 1 487 ? -8.289 -6.396 24.928 1.00 93.06 487 GLU A O 1
ATOM 3835 N N . GLY A 1 488 ? -8.621 -5.504 22.901 1.00 93.94 488 GLY A N 1
ATOM 3836 C CA . GLY A 1 488 ? -9.748 -4.645 23.288 1.00 93.94 488 GLY A CA 1
ATOM 3837 C C . GLY A 1 488 ? -10.828 -5.365 24.110 1.00 93.94 488 GLY A C 1
ATOM 3838 O O . GLY A 1 488 ? -11.163 -4.900 25.200 1.00 93.94 488 GLY A O 1
ATOM 3839 N N . PRO A 1 489 ? -11.350 -6.524 23.664 1.00 94.31 489 PRO A N 1
ATOM 3840 C CA . PRO A 1 489 ? -12.299 -7.309 24.454 1.00 94.31 489 PRO A CA 1
ATOM 3841 C C . PRO A 1 489 ? -11.758 -7.787 25.806 1.00 94.31 489 PRO A C 1
ATOM 3843 O O . PRO A 1 489 ? -12.487 -7.787 26.795 1.00 94.31 489 PRO A O 1
ATOM 3846 N N . THR A 1 490 ? -10.483 -8.178 25.873 1.00 93.25 490 THR A N 1
ATOM 3847 C CA . THR A 1 490 ? -9.840 -8.598 27.128 1.00 93.25 490 THR A CA 1
ATOM 3848 C C . THR A 1 490 ? -9.703 -7.423 28.089 1.00 93.25 490 THR A C 1
ATOM 3850 O O . THR A 1 490 ? -10.156 -7.527 29.224 1.00 93.25 490 THR A O 1
ATOM 3853 N N . LEU A 1 491 ? -9.183 -6.291 27.607 1.00 93.00 491 LEU A N 1
ATOM 3854 C CA . LEU A 1 491 ? -9.036 -5.054 28.370 1.00 93.00 491 LEU A CA 1
ATOM 3855 C C . LEU A 1 491 ? -10.375 -4.596 28.957 1.00 93.00 491 LEU A C 1
ATOM 3857 O O . LEU A 1 491 ? -10.444 -4.227 30.124 1.00 93.00 491 LEU A O 1
ATOM 3861 N N . ASN A 1 492 ? -11.450 -4.661 28.166 1.00 92.88 492 ASN A N 1
ATOM 3862 C CA . ASN A 1 492 ? -12.793 -4.338 28.638 1.00 92.88 492 ASN A CA 1
ATOM 3863 C C . ASN A 1 492 ? -13.238 -5.234 29.791 1.00 92.88 492 ASN A C 1
ATOM 3865 O O . ASN A 1 492 ? -13.684 -4.721 30.813 1.00 92.88 492 ASN A O 1
ATOM 3869 N N . ARG A 1 493 ? -13.101 -6.557 29.639 1.00 91.75 493 ARG A N 1
ATOM 3870 C CA . ARG A 1 493 ? -13.486 -7.509 30.689 1.00 91.75 493 ARG A CA 1
ATOM 3871 C C . ARG A 1 493 ? -12.693 -7.294 31.974 1.00 91.75 493 ARG A C 1
ATOM 3873 O O . ARG A 1 493 ? -13.288 -7.332 33.041 1.00 91.75 493 ARG A O 1
ATOM 3880 N N . GLU A 1 494 ? -11.386 -7.070 31.874 1.00 94.25 494 GLU A N 1
ATOM 3881 C CA . GLU A 1 494 ? -10.516 -6.857 33.038 1.00 94.25 494 GLU A CA 1
ATOM 3882 C C . GLU A 1 494 ? -10.850 -5.548 33.763 1.00 94.25 494 GLU A C 1
ATOM 3884 O O . GLU A 1 494 ? -11.071 -5.556 34.970 1.00 94.25 494 GLU A O 1
ATOM 3889 N N . LEU A 1 495 ? -10.987 -4.436 33.031 1.00 94.94 495 LEU A N 1
ATOM 3890 C CA . LEU A 1 495 ? -11.364 -3.153 33.628 1.00 94.94 495 LEU A CA 1
ATOM 3891 C C . LEU A 1 495 ? -12.742 -3.216 34.297 1.00 94.94 495 LEU A C 1
ATOM 3893 O O . LEU A 1 495 ? -12.892 -2.741 35.420 1.00 94.94 495 LEU A O 1
ATOM 3897 N N . GLU A 1 496 ? -13.736 -3.813 33.636 1.00 92.62 496 GLU A N 1
ATOM 3898 C CA . GLU A 1 496 ? -15.086 -3.929 34.196 1.00 92.62 496 GLU A CA 1
ATOM 3899 C C . GLU A 1 496 ? -15.126 -4.884 35.403 1.00 92.62 496 GLU A C 1
ATOM 3901 O O . GLU A 1 496 ? -15.825 -4.593 36.375 1.00 92.62 496 GLU A O 1
ATOM 3906 N N . ALA A 1 497 ? -14.346 -5.973 35.394 1.00 94.12 497 ALA A N 1
ATOM 3907 C CA . ALA A 1 497 ? -14.208 -6.875 36.543 1.00 94.12 497 ALA A CA 1
ATOM 3908 C C . ALA A 1 497 ? -13.590 -6.176 37.767 1.00 94.12 497 ALA A C 1
ATOM 3910 O O . ALA A 1 497 ? -13.997 -6.448 38.896 1.00 94.12 497 ALA A O 1
ATOM 3911 N N . ASP A 1 498 ? -12.686 -5.222 37.539 1.00 96.12 498 ASP A N 1
ATOM 3912 C CA . ASP A 1 498 ? -12.091 -4.371 38.575 1.00 96.12 498 ASP A CA 1
ATOM 3913 C C . ASP A 1 498 ? -13.006 -3.201 39.005 1.00 96.12 498 ASP A C 1
ATOM 3915 O O . ASP A 1 498 ? -12.597 -2.338 39.786 1.00 96.12 498 ASP A O 1
ATOM 3919 N N . GLY A 1 499 ? -14.237 -3.118 38.485 1.00 94.75 499 GLY A N 1
ATOM 3920 C CA . GLY A 1 499 ? -15.164 -2.014 38.758 1.00 94.75 499 GLY A CA 1
ATOM 3921 C C . GLY A 1 499 ? -14.741 -0.678 38.136 1.00 94.75 499 GLY A C 1
ATOM 3922 O O . GLY A 1 499 ? -15.204 0.382 38.563 1.00 94.75 499 GLY A O 1
ATOM 3923 N N . ARG A 1 500 ? -13.847 -0.708 37.142 1.00 95.69 500 ARG A N 1
ATOM 3924 C CA . ARG A 1 500 ? -13.352 0.464 36.412 1.00 95.69 500 ARG A CA 1
ATOM 3925 C C . ARG A 1 500 ? -14.128 0.660 35.112 1.00 95.69 500 ARG A C 1
ATOM 3927 O O . ARG A 1 500 ? -14.747 -0.250 34.567 1.00 95.69 500 ARG A O 1
ATOM 3934 N N . THR A 1 501 ? -14.054 1.874 34.579 1.00 94.06 501 THR A N 1
ATOM 3935 C CA . THR A 1 501 ? -14.592 2.200 33.257 1.00 94.06 501 THR A CA 1
ATOM 3936 C C . THR A 1 501 ? -13.867 1.401 32.172 1.00 94.06 501 THR A C 1
ATOM 3938 O O . THR A 1 501 ? -12.642 1.480 32.078 1.00 94.06 501 THR A O 1
ATOM 3941 N N . GLY A 1 502 ? -14.613 0.664 31.342 1.00 95.25 502 GLY A N 1
ATOM 3942 C CA . GLY A 1 502 ? -14.063 -0.054 30.186 1.00 95.25 502 GLY A CA 1
ATOM 3943 C C . GLY A 1 502 ? -13.474 0.877 29.115 1.00 95.25 502 GLY A C 1
ATOM 3944 O O . GLY A 1 502 ? -13.656 2.097 29.157 1.00 95.25 502 GLY A O 1
ATOM 3945 N N . ALA A 1 503 ? -12.795 0.298 28.126 1.00 94.94 503 ALA A N 1
ATOM 3946 C CA . ALA A 1 503 ? -12.091 1.014 27.069 1.00 94.94 503 ALA A CA 1
ATOM 3947 C C . ALA A 1 503 ? -12.327 0.403 25.676 1.00 94.94 503 ALA A C 1
ATOM 3949 O O . ALA A 1 503 ? -12.092 -0.780 25.429 1.00 94.94 503 ALA A O 1
ATOM 3950 N N . ASN A 1 504 ? -12.727 1.234 24.718 1.00 96.81 504 ASN A N 1
ATOM 3951 C CA . ASN A 1 504 ? -12.829 0.840 23.317 1.00 96.81 504 ASN A CA 1
ATOM 3952 C C . ASN A 1 504 ? -11.527 1.172 22.592 1.00 96.81 504 ASN A C 1
ATOM 3954 O O . ASN A 1 504 ? -11.048 2.299 22.682 1.00 96.81 504 ASN A O 1
ATOM 3958 N N . LEU A 1 505 ? -10.977 0.211 21.847 1.00 97.44 505 LEU A N 1
ATOM 3959 C CA . LEU A 1 505 ? -9.809 0.419 20.993 1.00 97.44 505 LEU A CA 1
ATOM 3960 C C . LEU A 1 505 ? -10.265 0.429 19.531 1.00 97.44 505 LEU A C 1
ATOM 3962 O O . LEU A 1 505 ? -10.724 -0.594 19.020 1.00 97.44 505 LEU A O 1
ATOM 3966 N N . ILE A 1 506 ? -10.154 1.581 18.872 1.00 98.12 506 ILE A N 1
ATOM 3967 C CA . ILE A 1 506 ? -10.617 1.794 17.496 1.00 98.12 506 ILE A CA 1
ATOM 3968 C C . ILE A 1 506 ? -9.454 2.355 16.683 1.00 98.12 506 ILE A C 1
ATOM 3970 O O . ILE A 1 506 ? -8.826 3.324 17.097 1.00 98.12 506 ILE A O 1
ATOM 3974 N N . ILE A 1 507 ? -9.168 1.775 15.518 1.00 97.88 507 ILE A N 1
ATOM 3975 C CA . ILE A 1 507 ? -8.230 2.354 14.548 1.00 97.88 507 ILE A CA 1
ATOM 3976 C C . ILE A 1 507 ? -8.997 2.960 13.380 1.00 97.88 507 ILE A C 1
ATOM 3978 O O . ILE A 1 507 ? -9.867 2.315 12.794 1.00 97.88 507 ILE A O 1
ATOM 3982 N N . SER A 1 508 ? -8.676 4.203 13.054 1.00 96.50 508 SER A N 1
ATOM 3983 C CA . SER A 1 508 ? -9.236 4.925 11.918 1.00 96.50 508 SER A CA 1
ATOM 3984 C C . SER A 1 508 ? -8.265 6.016 11.520 1.00 96.50 508 SER A C 1
ATOM 3986 O O . SER A 1 508 ? -7.795 6.749 12.377 1.00 96.50 508 SER A O 1
ATOM 3988 N N . ARG A 1 509 ? -7.963 6.159 10.235 1.00 92.75 509 ARG A N 1
ATOM 3989 C CA . ARG A 1 509 ? -7.061 7.205 9.742 1.00 92.75 509 ARG A CA 1
ATOM 3990 C C . ARG A 1 509 ? -7.703 8.597 9.772 1.00 92.75 509 ARG A C 1
ATOM 3992 O O . ARG A 1 509 ? -7.007 9.583 9.550 1.00 92.75 509 ARG A O 1
ATOM 3999 N N . THR A 1 510 ? -9.011 8.688 10.009 1.00 90.88 510 THR A N 1
ATOM 4000 C CA . THR A 1 510 ? -9.774 9.920 9.787 1.00 90.88 510 THR A CA 1
ATOM 4001 C C . THR A 1 510 ? -10.431 10.397 11.064 1.00 90.88 510 THR A C 1
ATOM 4003 O O . THR A 1 510 ? -11.296 9.731 11.632 1.00 90.88 510 THR A O 1
ATOM 4006 N N . LEU A 1 511 ? -10.025 11.592 11.482 1.00 94.31 511 LEU A N 1
ATOM 4007 C CA . LEU A 1 511 ? -10.617 12.325 12.589 1.00 94.31 511 LEU A CA 1
ATOM 4008 C C . LEU A 1 511 ? -11.528 13.417 12.037 1.00 94.31 511 LEU A C 1
ATOM 4010 O O . LEU A 1 511 ? -11.158 14.135 11.110 1.00 94.31 511 LEU A O 1
ATOM 4014 N N . ALA A 1 512 ? -12.701 13.559 12.641 1.00 93.62 512 ALA A N 1
ATOM 4015 C CA . ALA A 1 512 ? -13.609 14.668 12.411 1.00 93.62 512 ALA A CA 1
ATOM 4016 C C . ALA A 1 512 ? -13.580 15.591 13.630 1.00 93.62 512 ALA A C 1
ATOM 4018 O O . ALA A 1 512 ? -13.871 15.158 14.749 1.00 93.62 512 ALA A O 1
ATOM 4019 N N . LEU A 1 513 ? -13.241 16.859 13.407 1.00 93.62 513 LEU A N 1
ATOM 4020 C CA . LEU A 1 513 ? -13.303 17.900 14.426 1.00 93.62 513 LEU A CA 1
ATOM 4021 C C . LEU A 1 513 ? -14.591 18.702 14.236 1.00 93.62 513 LEU A C 1
ATOM 4023 O O . LEU A 1 513 ? -14.955 19.073 13.121 1.00 93.62 513 LEU A O 1
ATOM 4027 N N . SER A 1 514 ? -15.302 18.958 15.328 1.00 93.12 514 SER A N 1
ATOM 4028 C CA . SER A 1 514 ? -16.525 19.767 15.312 1.00 93.12 514 SER A CA 1
ATOM 4029 C C . SER A 1 514 ? -16.660 20.550 16.607 1.00 93.12 514 SER A C 1
ATOM 4031 O O . SER A 1 514 ? -16.251 20.069 17.656 1.00 93.12 514 SER A O 1
ATOM 4033 N N . THR A 1 515 ? -17.240 21.743 16.567 1.00 93.56 515 THR A N 1
ATOM 4034 C CA . THR A 1 515 ? -17.495 22.518 17.786 1.00 93.56 515 THR A CA 1
ATOM 4035 C C . THR A 1 515 ? -18.793 22.062 18.443 1.00 93.56 515 THR A C 1
ATOM 4037 O O . THR A 1 515 ? -19.848 22.041 17.806 1.00 93.56 515 THR A O 1
ATOM 4040 N N . ASP A 1 516 ? -18.740 21.738 19.733 1.00 91.75 516 ASP A N 1
ATOM 4041 C CA . ASP A 1 516 ? -19.935 21.537 20.541 1.00 91.75 516 ASP A CA 1
ATOM 4042 C C . ASP A 1 516 ? -20.670 22.866 20.723 1.00 91.75 516 ASP A C 1
ATOM 4044 O O . ASP A 1 516 ? -20.161 23.791 21.357 1.00 91.75 516 ASP A O 1
ATOM 4048 N N . GLN A 1 517 ? -21.898 22.954 20.216 1.00 90.38 517 GLN A N 1
ATOM 4049 C CA . GLN A 1 517 ? -22.696 24.180 20.291 1.00 90.38 517 GLN A CA 1
ATOM 4050 C C . GLN A 1 517 ? -23.044 24.582 21.730 1.00 90.38 517 GLN A C 1
ATOM 4052 O O . GLN A 1 517 ? -23.337 25.749 21.980 1.00 90.38 517 GLN A O 1
ATOM 4057 N N . ARG A 1 518 ? -23.025 23.639 22.682 1.00 89.38 518 ARG A N 1
ATOM 4058 C CA . ARG A 1 518 ? -23.383 23.917 24.077 1.00 89.38 518 ARG A CA 1
ATOM 4059 C C . ARG A 1 518 ? -22.205 24.431 24.898 1.00 89.38 518 ARG A C 1
ATOM 4061 O O . ARG A 1 518 ? -22.371 25.382 25.655 1.00 89.38 518 ARG A O 1
ATOM 4068 N N . SER A 1 519 ? -21.049 23.776 24.806 1.00 89.00 519 SER A N 1
ATOM 4069 C CA . SER A 1 519 ? -19.861 24.129 25.596 1.00 89.00 519 SER A CA 1
ATOM 4070 C C . SER A 1 519 ? -18.851 25.002 24.850 1.00 89.00 519 SER A C 1
ATOM 4072 O O . SER A 1 519 ? -17.930 25.517 25.479 1.00 89.00 519 SER A O 1
ATOM 4074 N N . GLY A 1 520 ? -18.986 25.146 23.529 1.00 89.12 520 GLY A N 1
ATOM 4075 C CA . GLY A 1 520 ? -18.005 25.806 22.667 1.00 89.12 520 GLY A CA 1
ATOM 4076 C C . GLY A 1 520 ? -16.710 25.010 22.472 1.00 89.12 520 GLY A C 1
ATOM 4077 O O . GLY A 1 520 ? -15.800 25.495 21.807 1.00 89.12 520 GLY A O 1
ATOM 4078 N N . ARG A 1 521 ? -16.595 23.804 23.046 1.00 89.81 521 ARG A N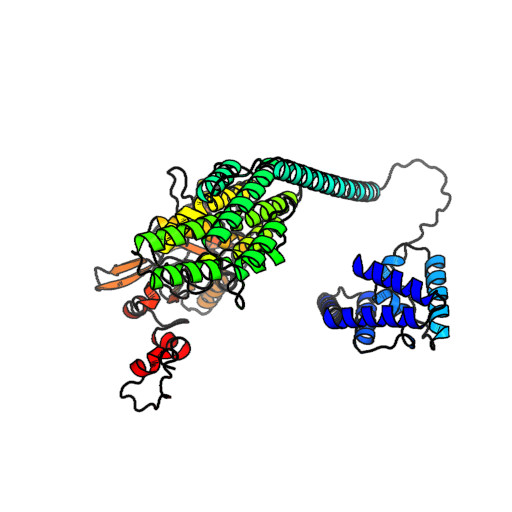 1
ATOM 4079 C CA . ARG A 1 521 ? -15.381 22.981 22.967 1.00 89.81 521 ARG A CA 1
ATOM 4080 C C . ARG A 1 521 ? -15.281 22.253 21.633 1.00 89.81 521 ARG A C 1
ATOM 4082 O O . ARG A 1 521 ? -16.288 21.803 21.091 1.00 89.81 521 ARG A O 1
ATOM 4089 N N . THR A 1 522 ? -14.061 22.065 21.147 1.00 94.62 522 THR A N 1
ATOM 4090 C CA . THR A 1 522 ? -13.793 21.191 20.001 1.00 94.62 522 THR A CA 1
ATOM 4091 C C . THR A 1 522 ? -13.952 19.730 20.415 1.00 94.62 522 THR A C 1
ATOM 4093 O O . THR A 1 522 ? -13.301 19.250 21.337 1.00 94.62 522 THR A O 1
ATOM 4096 N N . LEU A 1 523 ? -14.833 19.017 19.727 1.00 94.88 523 LEU A N 1
ATOM 4097 C CA . LEU A 1 523 ? -15.031 17.580 19.825 1.00 94.88 523 LEU A CA 1
ATOM 4098 C C . LEU A 1 523 ? -14.220 16.892 18.734 1.00 94.88 523 LEU A C 1
ATOM 4100 O O . LEU A 1 523 ? -14.355 17.235 17.558 1.00 94.88 523 LEU A O 1
ATOM 4104 N N . VAL A 1 524 ? -13.450 15.878 19.118 1.00 96.62 524 VAL A N 1
ATOM 4105 C CA . VAL A 1 524 ? -12.737 14.996 18.189 1.00 96.62 524 VAL A CA 1
ATOM 4106 C C . VAL A 1 524 ? -13.499 13.684 18.087 1.00 96.62 524 VAL A C 1
ATOM 4108 O O . VAL A 1 524 ? -13.828 13.072 19.102 1.00 96.62 524 VAL A O 1
ATOM 4111 N N . GLN A 1 525 ? -13.830 13.260 16.872 1.00 96.56 525 GLN A N 1
ATOM 4112 C CA . GLN A 1 525 ? -14.722 12.129 16.632 1.00 96.56 525 GLN A CA 1
ATOM 4113 C C . GLN A 1 525 ? -14.235 11.250 15.482 1.00 96.56 525 GLN A C 1
ATOM 4115 O O . GLN A 1 525 ? -13.506 11.702 14.602 1.00 96.56 525 GLN A O 1
ATOM 4120 N N . VAL A 1 526 ? -14.711 10.006 15.446 1.00 97.50 526 VAL A N 1
ATOM 4121 C CA . VAL A 1 526 ? -14.579 9.115 14.285 1.00 97.50 526 VAL A CA 1
ATOM 4122 C C . VAL A 1 526 ? -15.950 8.664 13.802 1.00 97.50 526 VAL A C 1
ATOM 4124 O O . VAL A 1 526 ? -16.866 8.444 14.595 1.00 97.50 526 VAL A O 1
ATOM 4127 N N . ARG A 1 527 ? -16.102 8.522 12.484 1.00 97.31 527 ARG A N 1
ATOM 4128 C CA . ARG A 1 527 ? -17.344 8.038 11.851 1.00 97.31 527 ARG A CA 1
ATOM 4129 C C . ARG A 1 527 ? -17.288 6.564 11.480 1.00 97.31 527 ARG A C 1
ATOM 4131 O O . ARG A 1 527 ? -18.323 5.940 11.265 1.00 97.31 527 ARG A O 1
ATOM 4138 N N . SER A 1 528 ? -16.092 6.001 11.425 1.00 98.00 528 SER A N 1
ATOM 4139 C CA . SER A 1 528 ? -15.874 4.594 11.140 1.00 98.00 528 SER A CA 1
ATOM 4140 C C . SER A 1 528 ? -14.492 4.170 11.641 1.00 98.00 528 SER A C 1
ATOM 4142 O O . SER A 1 528 ? -13.665 5.015 12.002 1.00 98.00 528 SER A O 1
ATOM 4144 N N . GLY A 1 529 ? -14.242 2.865 11.670 1.00 97.75 529 GLY A N 1
ATOM 4145 C CA . GLY A 1 529 ? -12.929 2.317 11.978 1.00 97.75 529 GLY A CA 1
ATOM 4146 C C . GLY A 1 529 ? -12.930 0.798 12.075 1.00 97.75 529 GLY A C 1
ATOM 4147 O O . GLY A 1 529 ? -13.959 0.140 11.903 1.00 97.75 529 GLY A O 1
ATOM 4148 N N . HIS A 1 530 ? -11.759 0.231 12.360 1.00 98.19 530 HIS A N 1
ATOM 4149 C CA . HIS A 1 530 ? -11.629 -1.181 12.711 1.00 98.19 530 HIS A CA 1
ATOM 4150 C C . HIS A 1 530 ? -11.501 -1.340 14.231 1.00 98.19 530 HIS A C 1
ATOM 4152 O O . HIS A 1 530 ? -10.802 -0.571 14.889 1.00 98.19 530 HIS A O 1
ATOM 4158 N N . LEU A 1 531 ? -12.129 -2.377 14.779 1.00 97.31 531 LEU A N 1
ATOM 4159 C CA . LEU A 1 531 ? -12.056 -2.752 16.194 1.00 97.31 531 LEU A CA 1
ATOM 4160 C C . LEU A 1 531 ? -12.250 -4.265 16.357 1.00 97.31 531 LEU A C 1
ATOM 4162 O O . LEU A 1 531 ? -12.566 -4.952 15.385 1.00 97.31 531 LEU A O 1
ATOM 4166 N N . TYR A 1 532 ? -12.059 -4.791 17.567 1.00 96.94 532 TYR A N 1
ATOM 4167 C CA . TYR A 1 532 ? -12.433 -6.167 17.904 1.00 96.94 532 TYR A CA 1
ATOM 4168 C C . TYR A 1 532 ? -13.688 -6.179 18.774 1.00 96.94 532 TYR A C 1
ATOM 4170 O O . TYR A 1 532 ? -13.748 -5.482 19.785 1.00 96.94 532 TYR A O 1
ATOM 4178 N N . ALA A 1 533 ? -14.666 -6.994 18.386 1.00 95.94 533 ALA A N 1
ATOM 4179 C CA . ALA A 1 533 ? -15.876 -7.251 19.157 1.00 95.94 533 ALA A CA 1
ATOM 4180 C C . ALA A 1 533 ? -15.774 -8.618 19.843 1.00 95.94 533 ALA A C 1
ATOM 4182 O O . ALA A 1 533 ? -15.330 -9.587 19.223 1.00 95.94 533 ALA A O 1
ATOM 4183 N N . ASP A 1 534 ? -16.188 -8.712 21.107 1.00 94.88 534 ASP A N 1
ATOM 4184 C CA . ASP A 1 534 ? -16.424 -10.015 21.734 1.00 94.88 534 ASP A CA 1
ATOM 4185 C C . ASP A 1 534 ? -17.623 -10.733 21.096 1.00 94.88 534 ASP A C 1
ATOM 4187 O O . ASP A 1 534 ? -18.332 -10.189 20.245 1.00 94.88 534 ASP A O 1
ATOM 4191 N N . ALA A 1 535 ? -17.831 -11.989 21.493 1.00 94.00 535 ALA A N 1
ATOM 4192 C CA . ALA A 1 535 ? -18.900 -12.804 20.941 1.00 94.00 535 ALA A CA 1
ATOM 4193 C C . ALA A 1 535 ? -20.287 -12.184 21.173 1.00 94.00 535 ALA A C 1
ATOM 4195 O O . ALA A 1 535 ? -21.080 -12.143 20.240 1.00 94.00 535 ALA A O 1
ATOM 4196 N N . GLU A 1 536 ? -20.572 -11.665 22.369 1.00 93.94 536 GLU A N 1
ATOM 4197 C CA . GLU A 1 536 ? -21.878 -11.084 22.706 1.00 93.94 536 GLU A CA 1
ATOM 4198 C C . GLU A 1 536 ? -22.174 -9.836 21.864 1.00 93.94 536 GLU A C 1
ATOM 4200 O O . GLU A 1 536 ? -23.205 -9.763 21.191 1.00 93.94 536 GLU A O 1
ATOM 4205 N N . THR A 1 537 ? -21.226 -8.900 21.826 1.00 95.38 537 THR A N 1
ATOM 4206 C CA . THR A 1 537 ? -21.304 -7.671 21.031 1.00 95.38 537 THR A CA 1
ATOM 4207 C C . THR A 1 537 ? -21.473 -7.998 19.552 1.00 95.38 537 THR A C 1
ATOM 4209 O O . THR A 1 537 ? -22.302 -7.396 18.867 1.00 95.38 537 THR A O 1
ATOM 4212 N N . PHE A 1 538 ? -20.716 -8.976 19.049 1.00 95.38 538 PHE A N 1
ATOM 4213 C CA . PHE A 1 538 ? -20.813 -9.403 17.660 1.00 95.38 538 PHE A CA 1
ATOM 4214 C C . PHE A 1 538 ? -22.183 -10.013 17.338 1.00 95.38 538 PHE A C 1
ATOM 4216 O O . PHE A 1 538 ? -22.785 -9.633 16.335 1.00 95.38 538 PHE A O 1
ATOM 4223 N N . GLN A 1 539 ? -22.711 -10.911 18.180 1.00 94.19 539 GLN A N 1
ATOM 4224 C CA . GLN A 1 539 ? -24.041 -11.495 17.960 1.00 94.19 539 GLN A CA 1
ATOM 4225 C C . GLN A 1 539 ? -25.134 -10.426 17.965 1.00 94.19 539 GLN A C 1
ATOM 4227 O O . GLN A 1 539 ? -26.006 -10.435 17.095 1.00 94.19 539 GLN A O 1
ATOM 4232 N N . ALA A 1 540 ? -25.068 -9.473 18.899 1.00 95.31 540 ALA A N 1
ATOM 4233 C CA . ALA A 1 540 ? -26.006 -8.358 18.952 1.00 95.31 540 ALA A CA 1
ATOM 4234 C C . ALA A 1 540 ? -25.922 -7.480 17.689 1.00 95.31 540 ALA A C 1
ATOM 4236 O O . ALA A 1 540 ? -26.952 -7.112 17.119 1.00 95.31 540 ALA A O 1
ATOM 4237 N N . ALA A 1 541 ? -24.708 -7.201 17.200 1.00 95.50 541 ALA A N 1
ATOM 4238 C CA . ALA A 1 541 ? -24.495 -6.458 15.960 1.00 95.50 541 ALA A CA 1
ATOM 4239 C C . ALA A 1 541 ? -25.060 -7.196 14.737 1.00 95.50 541 ALA A C 1
ATOM 4241 O O . ALA A 1 541 ? -25.744 -6.586 13.914 1.00 95.50 541 ALA A O 1
ATOM 4242 N N . VAL A 1 542 ? -24.823 -8.509 14.625 1.00 94.31 542 VAL A N 1
ATOM 4243 C CA . VAL A 1 542 ? -25.360 -9.339 13.537 1.00 94.31 542 VAL A CA 1
ATOM 4244 C C . VAL A 1 542 ? -26.883 -9.382 13.579 1.00 94.31 542 VAL A C 1
ATOM 4246 O O . VAL A 1 542 ? -27.519 -9.139 12.557 1.00 94.31 542 VAL A O 1
ATOM 4249 N N . ALA A 1 543 ? -27.484 -9.625 14.745 1.00 93.00 543 ALA A N 1
ATOM 4250 C CA . ALA A 1 543 ? -28.937 -9.662 14.891 1.00 93.00 543 ALA A CA 1
ATOM 4251 C C . ALA A 1 543 ? -29.598 -8.345 14.455 1.00 93.00 543 ALA A C 1
ATOM 4253 O O . ALA A 1 543 ? -30.672 -8.361 13.856 1.00 93.00 543 ALA A O 1
ATOM 4254 N N . ARG A 1 544 ? -28.942 -7.212 14.729 1.00 93.44 544 ARG A N 1
ATOM 4255 C CA . ARG A 1 544 ? -29.478 -5.880 14.443 1.00 93.44 544 ARG A CA 1
ATOM 4256 C C . ARG A 1 544 ? -29.242 -5.406 13.011 1.00 93.44 544 ARG A C 1
ATOM 4258 O O . ARG A 1 544 ? -30.141 -4.814 12.425 1.00 93.44 544 ARG A O 1
ATOM 4265 N N . HIS A 1 545 ? -28.050 -5.632 12.464 1.00 91.12 545 HIS A N 1
ATOM 4266 C CA . HIS A 1 545 ? -27.620 -5.013 11.204 1.00 91.12 545 HIS A CA 1
ATOM 4267 C C . HIS A 1 545 ? -27.406 -6.014 10.064 1.00 91.12 545 HIS A C 1
ATOM 4269 O O . HIS A 1 545 ? -27.303 -5.612 8.909 1.00 91.12 545 HIS A O 1
ATOM 4275 N N . ARG A 1 546 ? -27.330 -7.316 10.362 1.00 87.06 546 ARG A N 1
ATOM 4276 C CA . ARG A 1 546 ? -27.069 -8.380 9.378 1.00 87.06 546 ARG A CA 1
ATOM 4277 C C . ARG A 1 546 ? -27.876 -9.663 9.668 1.00 87.06 546 ARG A C 1
ATOM 4279 O O . ARG A 1 546 ? -27.284 -10.751 9.711 1.00 87.06 546 ARG A O 1
ATOM 4286 N N . PRO A 1 547 ? -29.203 -9.576 9.888 1.00 83.38 547 PRO A N 1
ATOM 4287 C CA . PRO A 1 547 ? -30.002 -10.715 10.334 1.00 83.38 547 PRO A CA 1
ATOM 4288 C C . PRO A 1 547 ? -29.882 -11.898 9.363 1.00 83.38 547 PRO A C 1
ATOM 4290 O O . PRO A 1 547 ? -29.969 -11.732 8.149 1.00 83.38 547 PRO A O 1
ATOM 4293 N N . GLY A 1 548 ? -29.660 -13.099 9.905 1.00 79.62 548 GLY A N 1
ATOM 4294 C CA . GLY A 1 548 ? -29.477 -14.328 9.121 1.00 79.62 548 GLY A CA 1
ATOM 4295 C C . GLY A 1 548 ? -28.042 -14.609 8.661 1.00 79.62 548 GLY A C 1
ATOM 4296 O O . GLY A 1 548 ? -27.800 -15.664 8.078 1.00 79.62 548 GLY A O 1
ATOM 4297 N N . THR A 1 549 ? -27.077 -13.728 8.950 1.00 81.94 549 THR A N 1
ATOM 4298 C CA . THR A 1 549 ? -25.653 -14.036 8.732 1.00 81.94 549 THR A CA 1
ATOM 4299 C C . THR A 1 549 ? -25.192 -15.082 9.754 1.00 81.94 549 THR A C 1
ATOM 4301 O O . THR A 1 549 ? -25.369 -14.859 10.954 1.00 81.94 549 THR A O 1
ATOM 4304 N N . PRO A 1 550 ? -24.609 -16.218 9.330 1.00 80.44 550 PRO A N 1
ATOM 4305 C CA . PRO A 1 550 ? -24.120 -17.221 10.263 1.00 80.44 550 PRO A CA 1
ATOM 4306 C C . PRO A 1 550 ? -22.959 -16.668 11.092 1.00 80.44 550 PRO A C 1
ATOM 4308 O O . PRO A 1 550 ? -22.059 -16.004 10.575 1.00 80.44 550 PRO A O 1
ATOM 4311 N N . ALA A 1 551 ? -22.980 -16.964 12.388 1.00 77.06 551 ALA A N 1
ATOM 4312 C CA . ALA A 1 551 ? -21.897 -16.607 13.283 1.00 77.06 551 ALA A CA 1
ATOM 4313 C C . ALA A 1 551 ? -20.641 -17.435 12.959 1.00 77.06 551 ALA A C 1
ATOM 4315 O O . ALA A 1 551 ? -20.727 -18.667 12.940 1.00 77.06 551 ALA A O 1
ATOM 4316 N N . PRO A 1 552 ? -19.480 -16.801 12.724 1.00 85.75 552 PRO A N 1
ATOM 4317 C CA . PRO A 1 552 ? -18.222 -17.526 12.661 1.00 85.75 552 PRO A CA 1
ATOM 4318 C C . PRO A 1 552 ? -17.832 -18.030 14.056 1.00 85.75 552 PRO A C 1
ATOM 4320 O O . PRO A 1 552 ? -18.398 -17.613 15.068 1.00 85.75 552 PRO A O 1
ATOM 4323 N N . ASP A 1 553 ? -16.816 -18.887 14.110 1.00 85.81 553 ASP A N 1
ATOM 4324 C CA . ASP A 1 553 ? -16.137 -19.187 15.368 1.00 85.81 553 ASP A CA 1
ATOM 4325 C C . ASP A 1 553 ? -15.367 -17.942 15.846 1.00 85.81 553 ASP A C 1
ATOM 4327 O O . ASP A 1 553 ? -14.539 -17.389 15.113 1.00 85.81 553 ASP A O 1
ATOM 4331 N N . ILE A 1 554 ? -15.683 -17.458 17.050 1.00 89.94 554 ILE A N 1
ATOM 4332 C CA . ILE A 1 554 ? -15.143 -16.208 17.599 1.00 89.94 554 ILE A CA 1
ATOM 4333 C C . ILE A 1 554 ? -14.113 -16.552 18.667 1.00 89.94 554 ILE A C 1
ATOM 4335 O O . ILE A 1 554 ? -14.432 -17.104 19.719 1.00 89.94 554 ILE A O 1
ATOM 4339 N N . HIS A 1 555 ? -12.864 -16.163 18.416 1.00 90.75 555 HIS A N 1
ATOM 4340 C CA . HIS A 1 555 ? -11.773 -16.327 19.370 1.00 90.75 555 HIS A CA 1
ATOM 4341 C C . HIS A 1 555 ? -12.085 -15.603 20.703 1.00 90.75 555 HIS A C 1
ATOM 4343 O O . HIS A 1 555 ? -12.726 -14.554 20.684 1.00 90.75 555 HIS A O 1
ATOM 4349 N N . PRO A 1 556 ? -11.575 -16.048 21.871 1.00 87.06 556 PRO A N 1
ATOM 4350 C CA . PRO A 1 556 ? -11.806 -15.365 23.158 1.00 87.06 556 PRO A CA 1
ATOM 4351 C C . PRO A 1 556 ? -11.351 -13.895 23.222 1.00 87.06 556 PRO A C 1
ATOM 4353 O O . PRO A 1 556 ? -11.825 -13.121 24.060 1.00 87.06 556 PRO A O 1
ATOM 4356 N N . LYS A 1 557 ? -10.431 -13.510 22.331 1.00 89.88 557 LYS A N 1
ATOM 4357 C CA . LYS A 1 557 ? -9.989 -12.118 22.105 1.00 89.88 557 LYS A CA 1
ATOM 4358 C C . LYS A 1 557 ? -10.904 -11.328 21.153 1.00 89.88 557 LYS A C 1
ATOM 4360 O O . LYS A 1 557 ? -10.593 -10.208 20.776 1.00 89.88 557 LYS A O 1
ATOM 4365 N N . GLY A 1 558 ? -12.034 -11.907 20.771 1.00 93.19 558 GLY A N 1
ATOM 4366 C CA . GLY A 1 558 ? -12.999 -11.339 19.847 1.00 93.19 558 GLY A CA 1
ATOM 4367 C C . GLY A 1 558 ? -12.667 -11.568 18.377 1.00 93.19 558 GLY A C 1
ATOM 4368 O O . GLY A 1 558 ? -11.731 -12.284 18.012 1.00 93.19 558 GLY A O 1
ATOM 4369 N N . ILE A 1 559 ? -13.460 -10.919 17.532 1.00 94.56 559 ILE A N 1
ATOM 4370 C CA . ILE A 1 559 ? -13.346 -10.913 16.077 1.00 94.56 559 ILE A CA 1
ATOM 4371 C C . ILE A 1 559 ? -13.158 -9.485 15.576 1.00 94.56 559 ILE A C 1
ATOM 4373 O O . ILE A 1 559 ? -13.801 -8.553 16.061 1.00 94.56 559 ILE A O 1
ATOM 4377 N N . ARG A 1 560 ? -12.272 -9.309 14.591 1.00 95.75 560 ARG A N 1
ATOM 4378 C CA . ARG A 1 560 ? -12.045 -8.005 13.970 1.00 95.75 560 ARG A CA 1
ATOM 4379 C C . ARG A 1 560 ? -13.239 -7.625 13.098 1.00 95.75 560 ARG A C 1
ATOM 4381 O O . ARG A 1 560 ? -13.636 -8.395 12.223 1.00 95.75 560 ARG A O 1
ATOM 4388 N N . ILE A 1 561 ? -13.746 -6.415 13.283 1.00 96.94 561 ILE A N 1
ATOM 4389 C CA . ILE A 1 561 ? -14.795 -5.822 12.457 1.00 96.94 561 ILE A CA 1
ATOM 4390 C C . ILE A 1 561 ? -14.320 -4.496 11.859 1.00 96.94 561 ILE A C 1
ATOM 4392 O O . ILE A 1 561 ? -13.519 -3.786 12.468 1.00 96.94 561 ILE A O 1
ATOM 4396 N N . ALA A 1 562 ? -14.813 -4.181 10.666 1.00 98.06 562 ALA A N 1
ATOM 4397 C CA . ALA A 1 562 ? -14.716 -2.882 10.017 1.00 98.06 562 ALA A CA 1
ATOM 4398 C C . ALA A 1 562 ? -16.113 -2.268 10.062 1.00 98.06 562 ALA A C 1
ATOM 4400 O O . ALA A 1 562 ? -17.024 -2.777 9.413 1.00 98.06 562 ALA A O 1
ATOM 4401 N N . ALA A 1 563 ? -16.300 -1.227 10.867 1.00 98.00 563 ALA A N 1
ATOM 4402 C CA . ALA A 1 563 ? -17.613 -0.682 11.176 1.00 98.00 563 ALA A CA 1
ATOM 4403 C C . ALA A 1 563 ? -17.733 0.781 10.749 1.00 98.00 563 ALA A C 1
ATOM 4405 O O . ALA A 1 563 ? -16.902 1.613 11.116 1.00 98.00 563 ALA A O 1
ATOM 4406 N N . ARG A 1 564 ? -18.808 1.102 10.025 1.00 97.75 564 ARG A N 1
ATOM 4407 C CA . ARG A 1 564 ? -19.287 2.471 9.830 1.00 97.75 564 ARG A CA 1
ATOM 4408 C C . ARG A 1 564 ? -20.370 2.759 10.859 1.00 97.75 564 ARG A C 1
ATOM 4410 O O . ARG A 1 564 ? -21.392 2.080 10.913 1.00 97.75 564 ARG A O 1
ATOM 4417 N N . PHE A 1 565 ? -20.127 3.754 11.698 1.00 98.06 565 PHE A N 1
ATOM 4418 C CA . PHE A 1 565 ? -20.988 4.045 12.828 1.00 98.06 565 PHE A CA 1
ATOM 4419 C C . PHE A 1 565 ? -22.230 4.826 12.395 1.00 98.06 565 PHE A C 1
ATOM 4421 O O . PHE A 1 565 ? -22.133 5.787 11.633 1.00 98.06 565 PHE A O 1
ATOM 4428 N N . THR A 1 566 ? -23.401 4.458 12.919 1.00 97.38 566 THR A N 1
ATOM 4429 C CA . THR A 1 566 ? -24.667 5.177 12.654 1.00 97.38 566 THR A CA 1
ATOM 4430 C C . THR A 1 566 ? -24.673 6.596 13.229 1.00 97.38 566 THR A C 1
ATOM 4432 O O . THR A 1 566 ? -25.446 7.450 12.799 1.00 97.38 566 THR A O 1
ATOM 4435 N N . ARG A 1 567 ? -23.784 6.863 14.191 1.00 96.25 567 ARG A N 1
ATOM 4436 C CA . ARG A 1 567 ? -23.455 8.188 14.719 1.00 96.25 567 ARG A CA 1
ATOM 4437 C C . ARG A 1 567 ? -21.963 8.253 15.057 1.00 96.25 567 ARG A C 1
ATOM 4439 O O . ARG A 1 567 ? -21.399 7.219 15.404 1.00 96.25 567 ARG A O 1
ATOM 4446 N N . PRO A 1 568 ? -21.322 9.431 15.014 1.00 96.50 568 PRO A N 1
ATOM 4447 C CA . PRO A 1 568 ? -19.913 9.544 15.372 1.00 96.50 568 PRO A CA 1
ATOM 4448 C C . PRO A 1 568 ? -19.626 9.069 16.805 1.00 96.50 568 PRO A C 1
ATOM 4450 O O . PRO A 1 568 ? -20.434 9.284 17.715 1.00 96.50 568 PRO A O 1
ATOM 4453 N N . VAL A 1 569 ? -18.456 8.459 16.996 1.00 97.94 569 VAL A N 1
ATOM 4454 C CA . VAL A 1 569 ? -17.907 8.082 18.305 1.00 97.94 569 VAL A CA 1
ATOM 4455 C C . VAL A 1 569 ? -16.964 9.182 18.771 1.00 97.94 569 VAL A C 1
ATOM 4457 O O . VAL A 1 569 ? -16.054 9.570 18.039 1.00 97.94 569 VAL A O 1
ATOM 4460 N N . LEU A 1 570 ? -17.184 9.688 19.986 1.00 96.75 570 LEU A N 1
ATOM 4461 C CA . LEU A 1 570 ? -16.347 10.723 20.591 1.00 96.75 570 LEU A CA 1
ATOM 4462 C C . LEU A 1 570 ? -15.025 10.121 21.072 1.00 96.75 570 LEU A C 1
ATOM 4464 O O . LEU A 1 570 ? -15.032 9.169 21.851 1.00 96.75 570 LEU A O 1
ATOM 4468 N N . ALA A 1 571 ? -13.904 10.693 20.644 1.00 96.88 571 ALA A N 1
ATOM 4469 C CA . ALA A 1 571 ? -12.582 10.296 21.100 1.00 96.88 571 ALA A CA 1
ATOM 4470 C C . ALA A 1 571 ? -12.345 10.775 22.538 1.00 96.88 571 ALA A C 1
ATOM 4472 O O . ALA A 1 571 ? -12.569 11.940 22.862 1.00 96.88 571 ALA A O 1
ATOM 4473 N N . SER A 1 572 ? -11.857 9.878 23.392 1.00 95.19 572 SER A N 1
ATOM 4474 C CA . SER A 1 572 ? -11.315 10.237 24.708 1.00 95.19 572 SER A CA 1
ATOM 4475 C C . SER A 1 572 ? -9.797 10.399 24.654 1.00 95.19 572 SER A C 1
ATOM 4477 O O . SER A 1 572 ? -9.231 11.201 25.389 1.00 95.19 572 SER A O 1
ATOM 4479 N N . LEU A 1 573 ? -9.146 9.616 23.789 1.00 94.25 573 LEU A N 1
ATOM 4480 C CA . LEU A 1 573 ? -7.702 9.570 23.584 1.00 94.25 573 LEU A CA 1
ATOM 4481 C C . LEU A 1 573 ? -7.421 9.407 22.093 1.00 94.25 573 LEU A C 1
ATOM 4483 O O . LEU A 1 573 ? -8.108 8.631 21.428 1.00 94.25 573 LEU A O 1
ATOM 4487 N N . VAL A 1 574 ? -6.398 10.092 21.583 1.00 94.69 574 VAL A N 1
ATOM 4488 C CA . VAL A 1 574 ? -5.959 9.965 20.188 1.00 94.69 574 VAL A CA 1
ATOM 4489 C C . VAL A 1 574 ? -4.477 9.615 20.144 1.00 94.69 574 VAL A C 1
ATOM 4491 O O . VAL A 1 574 ? -3.669 10.254 20.812 1.00 94.69 574 VAL A O 1
ATOM 4494 N N . TYR A 1 575 ? -4.125 8.600 19.358 1.00 92.81 575 TYR A N 1
ATOM 4495 C CA . TYR A 1 575 ? -2.750 8.213 19.043 1.00 92.81 575 TYR A CA 1
ATOM 4496 C C . TYR A 1 575 ? -2.482 8.618 17.589 1.00 92.81 575 TYR A C 1
ATOM 4498 O O . TYR A 1 575 ? -2.870 7.871 16.685 1.00 92.81 575 TYR A O 1
ATOM 4506 N N . PRO A 1 576 ? -1.914 9.811 17.348 1.00 90.44 576 PRO A N 1
ATOM 4507 C CA . PRO A 1 576 ? -1.737 10.339 16.003 1.00 90.44 576 PRO A CA 1
ATOM 4508 C C . PRO A 1 576 ? -0.649 9.589 15.238 1.00 90.44 576 PRO A C 1
ATOM 4510 O O . PRO A 1 576 ? 0.334 9.114 15.812 1.00 90.44 576 PRO A O 1
ATOM 4513 N N . PHE A 1 577 ? -0.830 9.485 13.924 1.00 90.12 577 PHE A N 1
ATOM 4514 C CA . PHE A 1 577 ? 0.201 8.991 13.024 1.00 90.12 577 PHE A CA 1
ATOM 4515 C C . PHE A 1 577 ? 1.199 10.103 12.661 1.00 90.12 577 PHE A C 1
ATOM 4517 O O . PHE A 1 577 ? 0.887 11.290 12.736 1.00 90.12 577 PHE A O 1
ATOM 4524 N N . HIS A 1 578 ? 2.417 9.725 12.268 1.00 85.12 578 HIS A N 1
ATOM 4525 C CA . HIS A 1 578 ? 3.461 10.692 11.926 1.00 85.12 578 HIS A CA 1
ATOM 4526 C C . HIS A 1 578 ? 3.026 11.601 10.772 1.00 85.12 578 HIS A C 1
ATOM 4528 O O . HIS A 1 578 ? 2.657 11.119 9.700 1.00 85.12 578 HIS A O 1
ATOM 4534 N N . GLY A 1 579 ? 3.107 12.915 10.992 1.00 85.19 579 GLY A N 1
ATOM 4535 C CA . GLY A 1 579 ? 2.674 13.922 10.022 1.00 85.19 579 GLY A CA 1
ATOM 4536 C C . GLY A 1 579 ? 1.157 14.107 9.933 1.00 85.19 579 GLY A C 1
ATOM 4537 O O . GLY A 1 579 ? 0.702 14.745 8.991 1.00 85.19 579 GLY A O 1
ATOM 4538 N N . ASP A 1 580 ? 0.367 13.554 10.865 1.00 89.50 580 ASP A N 1
ATOM 4539 C CA . ASP A 1 580 ? -1.075 13.815 10.905 1.00 89.50 580 ASP A CA 1
ATOM 4540 C C . ASP A 1 580 ? -1.345 15.329 11.026 1.00 89.50 580 ASP A C 1
ATOM 4542 O O . ASP A 1 580 ? -0.761 15.979 11.899 1.00 89.50 580 ASP A O 1
ATOM 4546 N N . PRO A 1 581 ? -2.204 15.910 10.166 1.00 89.31 581 PRO A N 1
ATOM 4547 C CA . PRO A 1 581 ? -2.377 17.356 10.087 1.00 89.31 581 PRO A CA 1
ATOM 4548 C C . PRO A 1 581 ? -3.009 17.950 11.349 1.00 89.31 581 PRO A C 1
ATOM 4550 O O . PRO A 1 581 ? -2.630 19.050 11.745 1.00 89.31 581 PRO A O 1
ATOM 4553 N N . TRP A 1 582 ? -3.923 17.233 12.015 1.00 90.56 582 TRP A N 1
ATOM 4554 C CA . TRP A 1 582 ? -4.563 17.714 13.244 1.00 90.56 582 TRP A CA 1
ATOM 4555 C C . TRP A 1 582 ? -3.610 17.692 14.429 1.00 90.56 582 TRP A C 1
ATOM 4557 O O . TRP A 1 582 ? -3.667 18.557 15.306 1.00 90.56 582 TRP A O 1
ATOM 4567 N N . TYR A 1 583 ? -2.729 16.699 14.456 1.00 88.25 583 TYR A N 1
ATOM 4568 C CA . TYR A 1 583 ? -1.653 16.647 15.425 1.00 88.25 583 TYR A CA 1
ATOM 4569 C C . TYR A 1 583 ? -0.601 17.733 15.167 1.00 88.25 583 TYR A C 1
ATOM 4571 O O . TYR A 1 583 ? -0.281 18.500 16.071 1.00 88.25 583 TYR A O 1
ATOM 4579 N N . ALA A 1 584 ? -0.105 17.843 13.932 1.00 86.75 584 ALA A N 1
ATOM 4580 C CA . ALA A 1 584 ? 0.946 18.788 13.562 1.00 86.75 584 ALA A CA 1
ATOM 4581 C C . ALA A 1 584 ? 0.525 20.255 13.747 1.00 86.75 584 ALA A C 1
ATOM 4583 O O . ALA A 1 584 ? 1.370 21.098 14.043 1.00 86.75 584 ALA A O 1
ATOM 4584 N N . SER A 1 585 ? -0.770 20.563 13.609 1.00 88.94 585 SER A N 1
ATOM 4585 C CA . SER A 1 585 ? -1.302 21.906 13.852 1.00 88.94 585 SER A CA 1
ATOM 4586 C C . SER A 1 585 ? -1.553 22.221 15.331 1.00 88.94 585 SER A C 1
ATOM 4588 O O . SER A 1 585 ? -1.884 23.360 15.641 1.00 88.94 585 SER A O 1
ATOM 4590 N N . GLY A 1 586 ? -1.471 21.235 16.232 1.00 87.75 586 GLY A N 1
ATOM 4591 C CA . GLY A 1 586 ? -1.827 21.386 17.650 1.00 87.75 586 GLY A CA 1
ATOM 4592 C C . GLY A 1 586 ? -3.326 21.317 17.951 1.00 87.75 586 GLY A C 1
ATOM 4593 O O . GLY A 1 586 ? -3.717 21.408 19.113 1.00 87.75 586 GLY A O 1
ATOM 4594 N N . ALA A 1 587 ? -4.179 21.076 16.949 1.00 90.81 587 ALA A N 1
ATOM 4595 C CA . ALA A 1 587 ? -5.636 21.099 17.116 1.00 90.81 587 ALA A CA 1
ATOM 4596 C C . ALA A 1 587 ? -6.146 20.037 18.109 1.00 90.81 587 ALA A C 1
ATOM 4598 O O . ALA A 1 587 ? -7.156 20.241 18.783 1.00 90.81 587 ALA A O 1
ATOM 4599 N N . LEU A 1 588 ? -5.448 18.900 18.226 1.00 90.56 588 LEU A N 1
ATOM 4600 C CA . LEU A 1 588 ? -5.780 17.866 19.214 1.00 90.56 588 LEU A CA 1
ATOM 4601 C C . LEU A 1 588 ? -5.490 18.317 20.656 1.00 90.56 588 LEU A C 1
ATOM 4603 O O . LEU A 1 588 ? -6.279 18.021 21.553 1.00 90.56 588 LEU A O 1
ATOM 4607 N N . GLU A 1 589 ? -4.388 19.044 20.873 1.00 88.12 589 GLU A N 1
ATOM 4608 C CA . GLU A 1 589 ? -4.026 19.602 22.184 1.00 88.12 589 GLU A CA 1
ATOM 4609 C C . GLU A 1 589 ? -4.988 20.741 22.565 1.00 88.12 589 GLU A C 1
ATOM 4611 O O . GLU A 1 589 ? -5.490 20.778 23.688 1.00 88.12 589 GLU A O 1
ATOM 4616 N N . GLU A 1 590 ? -5.343 21.608 21.609 1.00 89.12 590 GLU A N 1
ATOM 4617 C CA . GLU A 1 590 ? -6.346 22.671 21.788 1.00 89.12 590 GLU A CA 1
ATOM 4618 C C . GLU A 1 590 ? -7.745 22.126 22.110 1.00 89.12 590 GLU A C 1
ATOM 4620 O O . GLU A 1 590 ? -8.496 22.733 22.877 1.00 89.12 590 GLU A O 1
ATOM 4625 N N . ALA A 1 591 ? -8.094 20.950 21.577 1.00 90.50 591 ALA A N 1
ATOM 4626 C CA . ALA A 1 591 ? -9.327 20.245 21.928 1.00 90.50 591 ALA A CA 1
ATOM 4627 C C . ALA A 1 591 ? -9.325 19.694 23.371 1.00 90.50 591 ALA A C 1
ATOM 4629 O O . ALA A 1 591 ? -10.346 19.189 23.842 1.00 90.50 591 ALA A O 1
ATOM 4630 N N . GLY A 1 592 ? -8.203 19.800 24.091 1.00 88.94 592 GLY A N 1
ATOM 4631 C CA . GLY A 1 592 ? -8.059 19.354 25.475 1.00 88.94 592 GLY A CA 1
ATOM 4632 C C . GLY A 1 592 ? -7.889 17.842 25.619 1.00 88.94 592 GLY A C 1
ATOM 4633 O O . GLY A 1 592 ? -8.136 17.306 26.703 1.00 88.94 592 GLY A O 1
ATOM 4634 N N . LEU A 1 593 ? -7.499 17.142 24.548 1.00 89.56 593 LEU A N 1
ATOM 4635 C CA . LEU A 1 593 ? -7.169 15.723 24.632 1.00 89.56 593 LEU A CA 1
ATOM 4636 C C . LEU A 1 593 ? -5.851 15.535 25.394 1.00 89.56 593 LEU A C 1
ATOM 4638 O O . LEU A 1 593 ? -4.901 16.292 25.185 1.00 89.56 593 LEU A O 1
ATOM 4642 N N . PRO A 1 594 ? -5.756 14.527 26.274 1.00 85.25 594 PRO A N 1
ATOM 4643 C CA . PRO A 1 594 ? -4.522 14.278 26.996 1.00 85.25 594 PRO A CA 1
ATOM 4644 C C . PRO A 1 594 ? -3.468 13.665 26.065 1.00 85.25 594 PRO A C 1
ATOM 4646 O O . PRO A 1 594 ? -3.772 12.960 25.099 1.00 85.25 594 PRO A O 1
ATOM 4649 N N . TYR A 1 595 ? -2.208 13.903 26.411 1.00 80.44 595 TYR A N 1
ATOM 4650 C CA . TYR A 1 595 ? -1.053 13.331 25.730 1.00 80.44 595 TYR A CA 1
ATOM 4651 C C . TYR A 1 595 ? -1.036 11.797 25.824 1.00 80.44 595 TYR A C 1
ATOM 4653 O O . TYR A 1 595 ? -1.181 11.234 26.910 1.00 80.44 595 TYR A O 1
ATOM 4661 N N . THR A 1 596 ? -0.822 11.123 24.690 1.00 81.38 596 THR A N 1
ATOM 4662 C CA . THR A 1 596 ? -0.756 9.654 24.600 1.00 81.38 596 THR A CA 1
ATOM 4663 C C . THR A 1 596 ? 0.662 9.153 24.310 1.00 81.38 596 THR A C 1
ATOM 4665 O O . THR A 1 596 ? 1.269 8.493 25.147 1.00 81.38 596 THR A O 1
ATOM 4668 N N . VAL A 1 597 ? 1.183 9.449 23.117 1.00 70.19 597 VAL A N 1
ATOM 4669 C CA . VAL A 1 597 ? 2.483 8.976 22.601 1.00 70.19 597 VAL A CA 1
ATOM 4670 C C . VAL A 1 597 ? 3.309 10.093 21.956 1.00 70.19 597 VAL A C 1
ATOM 4672 O O . VAL A 1 597 ? 4.531 9.989 21.886 1.00 70.19 597 VAL A O 1
ATOM 4675 N N . GLN A 1 598 ? 2.661 11.160 21.482 1.00 66.12 598 GLN A N 1
ATOM 4676 C CA . GLN A 1 598 ? 3.303 12.302 20.836 1.00 66.12 598 GLN A CA 1
ATOM 4677 C C . GLN A 1 598 ? 2.601 13.604 21.273 1.00 66.12 598 GLN A C 1
ATOM 4679 O O . GLN A 1 598 ? 1.377 13.637 21.386 1.00 66.12 598 GLN A O 1
ATOM 4684 N N . SER A 1 599 ? 3.392 14.634 21.589 1.00 72.69 599 SER A N 1
ATOM 4685 C CA . SER A 1 599 ? 2.994 16.024 21.841 1.00 72.69 599 SER A CA 1
ATOM 4686 C C . SER A 1 599 ? 3.890 16.890 20.984 1.00 72.69 599 SER A C 1
ATOM 4688 O O . SER A 1 599 ? 5.029 16.498 20.674 1.00 72.69 599 SER A O 1
ATOM 4690 N N . LEU A 1 600 ? 3.409 18.074 20.626 1.00 71.69 600 LEU A N 1
ATOM 4691 C CA . LEU A 1 600 ? 4.220 19.020 19.872 1.00 71.69 600 LEU A CA 1
ATOM 4692 C C . LEU A 1 600 ? 5.527 19.310 20.610 1.00 71.69 600 LEU A C 1
ATOM 4694 O O . LEU A 1 600 ? 6.601 19.199 20.023 1.00 71.69 600 LEU A O 1
ATOM 4698 N N . PHE A 1 601 ? 5.454 19.508 21.929 1.00 72.31 601 PHE A N 1
ATOM 4699 C CA . PHE A 1 601 ? 6.634 19.669 22.774 1.00 72.31 601 PHE A CA 1
ATOM 4700 C C . PHE A 1 601 ? 7.596 18.470 22.705 1.00 72.31 601 PHE A C 1
ATOM 4702 O O . PHE A 1 601 ? 8.796 18.659 22.506 1.00 72.31 601 PHE A O 1
ATOM 4709 N N . HIS A 1 602 ? 7.100 17.231 22.822 1.00 71.31 602 HIS A N 1
ATOM 4710 C CA . HIS A 1 602 ? 7.936 16.033 22.684 1.00 71.31 602 HIS A CA 1
ATOM 4711 C C . HIS A 1 602 ? 8.575 15.964 21.292 1.00 71.31 602 HIS A C 1
ATOM 4713 O O . HIS A 1 602 ? 9.758 15.669 21.171 1.00 71.31 602 HIS A O 1
ATOM 4719 N N . THR A 1 603 ? 7.827 16.286 20.237 1.00 70.44 603 THR A N 1
ATOM 4720 C CA . THR A 1 603 ? 8.322 16.247 18.853 1.00 70.44 603 THR A CA 1
ATOM 4721 C C . THR A 1 603 ? 9.424 17.270 18.626 1.00 70.44 603 THR A C 1
ATOM 4723 O O . THR A 1 603 ? 10.485 16.924 18.107 1.00 70.44 603 THR A O 1
ATOM 4726 N N . TRP A 1 604 ? 9.219 18.508 19.073 1.00 69.50 604 TRP A N 1
ATOM 4727 C CA . TRP A 1 604 ? 10.213 19.567 18.947 1.00 69.50 604 TRP A CA 1
ATOM 4728 C C . TRP A 1 604 ? 11.477 19.272 19.753 1.00 69.50 604 TRP A C 1
ATOM 4730 O O . TRP A 1 604 ? 12.575 19.537 19.285 1.00 69.50 604 TRP A O 1
ATOM 4740 N N . THR A 1 605 ? 11.347 18.668 20.934 1.00 68.19 605 THR A N 1
ATOM 4741 C CA . THR A 1 605 ? 12.493 18.351 21.805 1.00 68.19 605 THR A CA 1
ATOM 4742 C C . THR A 1 605 ? 13.216 17.049 21.456 1.00 68.19 605 THR A C 1
ATOM 4744 O O . THR A 1 605 ? 14.289 16.803 21.996 1.00 68.19 605 THR A O 1
ATOM 4747 N N . THR A 1 606 ? 12.673 16.199 20.578 1.00 65.94 606 THR A N 1
ATOM 4748 C CA . THR A 1 606 ? 13.297 14.902 20.238 1.00 65.94 606 THR A CA 1
ATOM 4749 C C . THR A 1 606 ? 13.619 14.736 18.755 1.00 65.94 606 THR A C 1
ATOM 4751 O O . THR A 1 606 ? 14.659 14.154 18.436 1.00 65.94 606 THR A O 1
ATOM 4754 N N . TYR A 1 607 ? 12.793 15.277 17.853 1.00 63.69 607 TYR A N 1
ATOM 4755 C CA . TYR A 1 607 ? 12.914 15.078 16.405 1.00 63.69 607 TYR A CA 1
ATOM 4756 C C . TYR A 1 607 ? 13.266 16.356 15.635 1.00 63.69 607 TYR A C 1
ATOM 4758 O O . TYR A 1 607 ? 14.053 16.277 14.695 1.00 63.69 607 TYR A O 1
ATOM 4766 N N . ASP A 1 608 ? 12.751 17.522 16.037 1.00 65.56 608 ASP A N 1
ATOM 4767 C CA . ASP A 1 608 ? 13.007 18.795 15.345 1.00 65.56 608 ASP A CA 1
ATOM 4768 C C . ASP A 1 608 ? 13.959 19.699 16.139 1.00 65.56 608 ASP A C 1
ATOM 4770 O O . ASP A 1 608 ? 13.585 20.724 16.712 1.00 65.56 608 ASP A O 1
ATOM 4774 N N . LYS A 1 609 ? 15.235 19.300 16.173 1.00 69.50 609 LYS A N 1
ATOM 4775 C CA . LYS A 1 609 ? 16.267 20.011 16.943 1.00 69.50 609 LYS A CA 1
ATOM 4776 C C . LYS A 1 609 ? 16.532 21.435 16.446 1.00 69.50 609 LYS A C 1
ATOM 4778 O O . LYS A 1 609 ? 17.074 22.235 17.203 1.00 69.50 609 LYS A O 1
ATOM 4783 N N . ALA A 1 610 ? 16.110 21.769 15.224 1.00 69.00 610 ALA A N 1
ATOM 4784 C CA . ALA A 1 610 ? 16.178 23.131 14.699 1.00 69.00 610 ALA A CA 1
ATOM 4785 C C . ALA A 1 610 ? 15.232 24.091 15.445 1.00 69.00 610 ALA A C 1
ATOM 4787 O O . ALA A 1 610 ? 15.433 25.299 15.418 1.00 69.00 610 ALA A O 1
ATOM 4788 N N . LYS A 1 611 ? 14.232 23.573 16.173 1.00 70.12 611 LYS A N 1
ATOM 4789 C CA . LYS A 1 611 ? 13.351 24.374 17.035 1.00 70.12 611 LYS A CA 1
ATOM 4790 C C . LYS A 1 611 ? 13.926 24.673 18.411 1.00 70.12 611 LYS A C 1
ATOM 4792 O O . LYS A 1 611 ? 13.338 25.468 19.139 1.00 70.12 611 LYS A O 1
ATOM 4797 N N . TYR A 1 612 ? 15.061 24.087 18.789 1.00 78.81 612 TYR A N 1
ATOM 4798 C CA . TYR A 1 612 ? 15.640 24.303 20.116 1.00 78.81 612 TYR A CA 1
ATOM 4799 C C . TYR A 1 612 ? 15.873 25.790 20.441 1.00 78.81 612 TYR A C 1
ATOM 4801 O O . TYR A 1 612 ? 15.498 26.186 21.545 1.00 78.81 612 TYR A O 1
ATOM 4809 N N . PRO A 1 613 ? 16.392 26.638 19.526 1.00 77.75 613 PRO A N 1
ATOM 4810 C CA . PRO A 1 613 ? 16.551 28.067 19.801 1.00 77.75 613 PRO A CA 1
ATOM 4811 C C . PRO A 1 613 ? 15.233 28.783 20.114 1.00 77.75 613 PRO A C 1
ATOM 4813 O O . PRO A 1 613 ? 15.220 29.711 20.917 1.00 77.75 613 PRO A O 1
ATOM 4816 N N . ASP A 1 614 ? 14.122 28.348 19.513 1.00 77.25 614 ASP A N 1
ATOM 4817 C CA . ASP A 1 614 ? 12.795 28.904 19.782 1.00 77.25 614 ASP A CA 1
ATOM 4818 C C . ASP A 1 614 ? 12.224 28.400 21.116 1.00 77.25 614 ASP A C 1
ATOM 4820 O O . ASP A 1 614 ? 11.646 29.183 21.866 1.00 77.25 614 ASP A O 1
ATOM 4824 N N . ILE A 1 615 ? 12.409 27.113 21.433 1.00 76.50 615 ILE A N 1
ATOM 4825 C CA . ILE A 1 615 ? 11.907 26.478 22.666 1.00 76.50 615 ILE A CA 1
ATOM 4826 C C . ILE A 1 615 ? 12.634 27.005 23.906 1.00 76.50 615 ILE A C 1
ATOM 4828 O O . ILE A 1 615 ? 12.011 27.258 24.934 1.00 76.50 615 ILE A O 1
ATOM 4832 N N . PHE A 1 616 ? 13.958 27.131 23.818 1.00 80.38 616 PHE A N 1
ATOM 4833 C CA . PHE A 1 616 ? 14.830 27.503 24.933 1.00 80.38 616 PHE A CA 1
ATOM 4834 C C . PHE A 1 616 ? 15.209 28.987 24.919 1.00 80.38 616 PHE A C 1
ATOM 4836 O O . PHE A 1 616 ? 16.106 29.418 25.650 1.00 80.38 616 PHE A O 1
ATOM 4843 N N . ARG A 1 617 ? 14.525 29.788 24.092 1.00 81.44 617 ARG A N 1
ATOM 4844 C CA . ARG A 1 617 ? 14.716 31.235 24.064 1.00 81.44 617 ARG A CA 1
ATOM 4845 C C . ARG A 1 617 ? 14.505 31.798 25.464 1.00 81.44 617 ARG A C 1
ATOM 4847 O O . ARG A 1 617 ? 13.497 31.516 26.106 1.00 81.44 617 ARG A O 1
ATOM 4854 N N . ASP A 1 618 ? 15.480 32.567 25.935 1.00 82.25 618 ASP A N 1
ATOM 4855 C CA . ASP A 1 618 ? 15.470 33.211 27.252 1.00 82.25 618 ASP A CA 1
ATOM 4856 C C . ASP A 1 618 ? 15.332 32.241 28.447 1.00 82.25 618 ASP A C 1
ATOM 4858 O O . ASP A 1 618 ? 15.117 32.675 29.578 1.00 82.25 618 ASP A O 1
ATOM 4862 N N . SER A 1 619 ? 15.509 30.928 28.241 1.00 83.94 619 SER A N 1
ATOM 4863 C CA . SER A 1 619 ? 15.402 29.926 29.311 1.00 83.94 619 SER A CA 1
ATOM 4864 C C . SER A 1 619 ? 16.715 29.709 30.074 1.00 83.94 619 SER A C 1
ATOM 4866 O O . SER A 1 619 ? 16.756 28.910 31.009 1.00 83.94 619 SER A O 1
ATOM 4868 N N . GLY A 1 620 ? 17.805 30.360 29.650 1.00 82.81 620 GLY A N 1
ATOM 4869 C CA . GLY A 1 620 ? 19.152 30.180 30.206 1.00 82.81 620 GLY A CA 1
ATOM 4870 C C . GLY A 1 620 ? 19.816 28.843 29.853 1.00 82.81 620 GLY A C 1
ATOM 4871 O O . GLY A 1 620 ? 20.870 28.531 30.401 1.00 82.81 620 GLY A O 1
ATOM 4872 N N . VAL A 1 621 ? 19.217 28.048 28.960 1.00 82.31 621 VAL A N 1
ATOM 4873 C CA . VAL A 1 621 ? 19.813 26.801 28.462 1.00 82.31 621 VAL A CA 1
ATOM 4874 C C . VAL A 1 621 ? 20.832 27.147 27.378 1.00 82.31 621 VAL A C 1
ATOM 4876 O O . VAL A 1 621 ? 20.483 27.740 26.360 1.00 82.31 621 VAL A O 1
ATOM 4879 N N . GLU A 1 622 ? 22.093 26.770 27.589 1.00 80.81 622 GLU A N 1
ATOM 4880 C CA . GLU A 1 622 ? 23.137 26.909 26.572 1.00 80.81 622 GLU A CA 1
ATOM 4881 C C . GLU A 1 622 ? 22.912 25.892 25.446 1.00 80.81 622 GLU A C 1
ATOM 4883 O O . GLU A 1 622 ? 22.916 24.679 25.667 1.00 80.81 622 GLU A O 1
ATOM 4888 N N . LEU A 1 623 ? 22.717 26.394 24.226 1.00 76.88 623 LEU A N 1
ATOM 4889 C CA . LEU A 1 623 ? 22.618 25.580 23.020 1.00 76.88 623 LEU A CA 1
ATOM 4890 C C . LEU A 1 623 ? 23.934 25.646 22.231 1.00 76.88 623 LEU A C 1
ATOM 4892 O O . LEU A 1 623 ? 24.562 26.707 22.184 1.00 76.88 623 LEU A O 1
ATOM 4896 N N . PRO A 1 624 ? 24.368 24.542 21.595 1.00 73.62 624 PRO A N 1
ATOM 4897 C CA . PRO A 1 624 ? 25.508 24.579 20.687 1.00 73.62 624 PRO A CA 1
ATOM 4898 C C . PRO A 1 624 ? 25.236 25.546 19.526 1.00 73.62 624 PRO A C 1
ATOM 4900 O O . PRO A 1 624 ? 24.097 25.676 19.079 1.00 73.62 624 PRO A O 1
ATOM 4903 N N . ALA A 1 625 ? 26.285 26.212 19.035 1.00 70.00 625 ALA A N 1
ATOM 4904 C CA . ALA A 1 625 ? 26.175 27.128 17.903 1.00 70.00 625 ALA A CA 1
ATOM 4905 C C . ALA A 1 625 ? 25.604 26.404 16.672 1.00 70.00 625 ALA A C 1
ATOM 4907 O O . ALA A 1 625 ? 26.046 25.304 16.330 1.00 70.00 625 ALA A O 1
ATOM 4908 N N . GLU A 1 626 ? 24.622 27.024 16.019 1.00 64.19 626 GLU A N 1
ATOM 4909 C CA . GLU A 1 626 ? 24.023 26.491 14.801 1.00 64.19 626 GLU A CA 1
ATOM 4910 C C . GLU A 1 626 ? 25.063 26.509 13.671 1.00 64.19 626 GLU A C 1
ATOM 4912 O O . GLU A 1 626 ? 25.694 27.533 13.402 1.00 64.19 626 GLU A O 1
ATOM 4917 N N . ILE A 1 627 ? 25.285 25.353 13.045 1.00 63.97 627 ILE A N 1
ATOM 4918 C CA . ILE A 1 627 ? 26.178 25.226 11.893 1.00 63.97 627 ILE A CA 1
ATOM 4919 C C . ILE A 1 627 ? 25.316 25.386 10.645 1.00 63.97 627 ILE A C 1
ATOM 4921 O O . ILE A 1 627 ? 24.506 24.510 10.340 1.00 63.97 627 ILE A O 1
ATOM 4925 N N . ASP A 1 628 ? 25.501 26.487 9.920 1.00 57.72 628 ASP A N 1
ATOM 4926 C CA . ASP A 1 628 ? 24.917 26.656 8.591 1.00 57.72 628 ASP A CA 1
ATOM 4927 C C . ASP A 1 628 ? 25.763 25.898 7.559 1.00 57.72 628 ASP A C 1
ATOM 4929 O O . ASP A 1 628 ? 26.802 26.368 7.093 1.00 5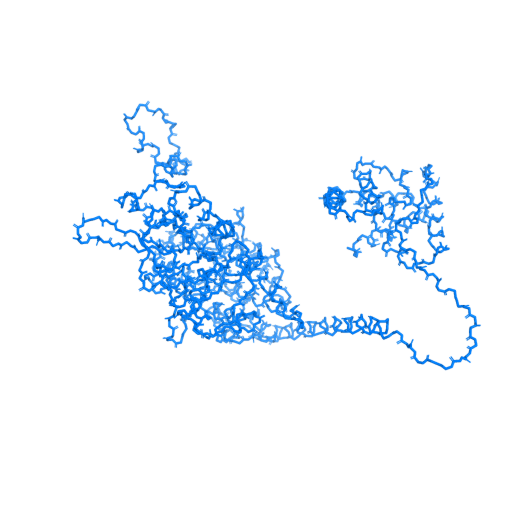7.72 628 ASP A O 1
ATOM 4933 N N . TRP A 1 629 ? 25.310 24.695 7.212 1.00 49.34 629 TRP A N 1
ATOM 4934 C CA . TRP A 1 629 ? 25.962 23.818 6.238 1.00 49.34 629 TRP A CA 1
ATOM 4935 C C . TRP A 1 629 ? 25.893 24.334 4.792 1.00 49.34 629 TRP A C 1
ATOM 4937 O O . TRP A 1 629 ? 26.526 23.739 3.927 1.00 49.34 629 TRP A O 1
ATOM 4947 N N . LEU A 1 630 ? 25.105 25.378 4.506 1.00 41.09 630 LEU A N 1
ATOM 4948 C CA . LEU A 1 630 ? 24.994 25.985 3.173 1.00 41.09 630 LEU A CA 1
ATOM 4949 C C . LEU A 1 630 ? 25.885 27.223 3.011 1.00 41.09 630 LEU A C 1
ATOM 4951 O O . LEU A 1 630 ? 26.119 27.655 1.881 1.00 41.09 630 LEU A O 1
ATOM 4955 N N . ALA A 1 631 ? 26.364 27.796 4.117 1.00 47.84 631 ALA A N 1
ATOM 4956 C CA . ALA A 1 631 ? 27.288 28.928 4.122 1.00 47.84 631 ALA A CA 1
ATOM 4957 C C . ALA A 1 631 ? 28.775 28.516 4.168 1.00 47.84 631 ALA A C 1
ATOM 4959 O O . ALA A 1 631 ? 29.641 29.381 4.011 1.00 47.84 631 ALA A O 1
ATOM 4960 N N . ALA A 1 632 ? 29.068 27.227 4.378 1.00 40.69 632 ALA A N 1
ATOM 4961 C CA . ALA A 1 632 ? 30.402 26.619 4.310 1.00 40.69 632 ALA A CA 1
ATOM 4962 C C . ALA A 1 632 ? 30.596 25.878 2.981 1.00 40.69 632 ALA A C 1
ATOM 4964 O O . ALA A 1 632 ? 31.729 25.933 2.447 1.00 40.69 632 ALA A O 1
#

Secondary structure (DSSP, 8-state):
-HHHHHHHHHHHHHHTSS-HHHHHHHHHHHHHHHHHTTHHHHHHHHHHHHHHTT---HHHHHHHHHHHHHHTT--GGG--HHHHIIIIIHHHHTT--HHHHHHHHHHHHHHHHTTSPPP----TTTS--------------------HHHHHHHHHHHHHHHHHHHHHHHHHHHHHHHHHHHHH----S-HHHHHHHHHHHHTTSSSPPPHHHHHHHHHHHHHHHHHHHHHHS-HHHHHHHHHHHHHH-SSSPPPHHHHHHHH--SS--HHHHHHHHHHHHHHHHTT--HHHHHHHHHHHHHHHHHHHHHHHHHHHHHHHTT--TT---HHHHHHHHHHHHHHEE-SSTT-EEGGGSSSSTTTT--HHHHHHHHHHHHHHHHHHHHHHHHHHSGGGGS-HHHHHHHH-B-STT--BPPTT---SSHHHHHHHHHHHHHHHHHHHHTTPPPPEEEEEE-GGGGTTTTSEEEEEES-TT-HHHHHHHHTHHHHHHHHHHTTPPPEEEEE-S--EEEE-TTT-PEEEEEEEEEEEE-HHHHHHHHHHHSTTPPPPP--TT-EEEEEEEEEEEEPSEEEEPTT-HHHHTTHHHHTTPPPSS--HHHHHHHT-GGGHHHHSTTS-PPPPPP--TTT-

Foldseek 3Di:
DVVLQVLLVQLLVQLLDPDPVSNQVSLVVLLVCLLVVVVLVVLVVVQVVCVVVVNHAPQSVLLSVLSVCSNVPQHLLAQEVSNSCSSPVVVVCAPPDPVVVVVSRVSNVVSSVVRYDYDDDDCPSNYDDDPDPDDDDDDDDDDDDDPPPVVCVVVVVVVVVVVVVVLVVVVVVLLVLLLVLLVVQPDDDAQVVLLVQLVVLCPQLLDQRGSNSLSNSLNSLLRNQLNLLVVQDDPVLSVVSNVLSCVQSNSGAGDPVSLCQQLDDPVGLHVLQVSLVSLQVVCVVVVHDPVVSVVNNLSSLSSVLSSLVSLLNRQQVVQLSVDDPVADSLSNLQSLLVSLVSFWDFQALQRQTSSCPGHCSNVVQDDPNRLQSCLVSCVSVLSNSLSSCCVRHPLVVDDPVQSCQQLNDLPDPPGHAHFQQDDDDSSSSSNSSSVSSNLVSLCVNVPHDRAAEFAEFACVLVVLVQAAEEEELGRQSPVVLVVVLLCQLVQQVVQVVVVHGHYWYWYHNDWDWDADPPPRAIWIWDQWTKHFDAPVSVVVRCVPRPNPDDDDDADRSGGIHTHGYPDIRTHLAYNHRHHRPCQCVCVCVSSVRDDDPDHPVNCCVPPVVVCVCVVCPVVPDDDPDDDDPPVD

Sequence (632 aa):
MHRRRRQAEDLRSALTGTRRIAALRVYESIVRDLQNDATAAEQSSEAERLARHGRLRERDTLHAAALARIAGGLPLEGLDFSGFLALGGLFLLVGDEPEAIDACRSSLEAGLLSHGSCVDTPWQPWLPRAARRTATPVREHRGVESSNKAMEENSAVASATRRQLSRRLEIARGLKHRHAAFRAAAVGGGFTEAYRCAMDELGSGDTPVSEARFGRFIAWTRQALVELAQELHDDATRAAFMERVRALCDGGRIDNALWQSIAGGYEDIGDFGRLAQQVTARCRQAQTNPAQHHRELMRLAKGAELFQILLAVDSIQAAVGELPDTGGALPLWRALAEFFAKTVNDHHYEYRPWLYSRGVGFEGLNGNELYRWAAERYAWLHRYLRGMVLRHTELRELPAGEQDALLGNTFDGNAVEPIGAEADDPDERIWRAYGQLRELAFIRNDGFPLPLVFTEFDPELIRDRSRVNHIVAAPVGRTHFSRMLAEGPTLNRELEADGRTGANLIISRTLALSTDQRSGRTLVQVRSGHLYADAETFQAAVARHRPGTPAPDIHPKGIRIAARFTRPVLASLVYPFHGDPWYASGALEEAGLPYTVQSLFHTWTTYDKAKYPDIFRDSGVELPAEIDWLAA